Protein AF-0000000075491207 (afdb_homodimer)

Solvent-accessible surface area (backbone atoms only — not comparable to full-atom values): 30760 Å² total; per-residue (Å²): 124,76,79,59,48,62,54,51,52,51,24,28,50,48,11,47,50,47,52,49,50,52,49,51,50,51,51,50,51,50,50,48,46,41,48,46,74,66,69,39,28,74,83,63,58,40,41,89,38,20,49,27,30,38,24,29,36,27,69,47,42,56,21,26,29,43,52,49,54,43,25,67,49,65,14,24,38,37,39,26,35,60,49,57,69,54,43,51,51,50,43,52,52,44,32,70,74,49,71,38,59,63,46,74,47,66,46,57,54,63,48,85,86,44,58,68,60,50,50,61,73,50,61,91,60,51,49,9,34,39,33,42,40,41,67,60,75,68,96,54,48,39,52,78,88,68,37,80,64,44,73,58,50,53,53,34,37,45,29,25,36,42,48,41,50,55,53,53,46,65,69,50,45,60,64,15,53,76,67,40,25,24,37,37,41,37,55,38,24,42,41,28,76,44,67,32,40,34,40,29,68,48,17,14,36,21,25,20,41,35,28,36,23,49,12,48,19,70,67,30,41,89,47,39,31,47,27,24,18,32,26,36,58,63,43,25,19,75,86,68,72,32,85,74,56,44,86,76,23,31,38,25,56,60,37,38,65,45,27,56,22,28,41,94,76,43,49,65,38,30,36,34,71,59,39,41,51,50,50,56,55,59,70,71,45,56,65,71,59,48,51,51,52,47,42,52,52,36,50,50,50,26,50,55,51,55,52,52,61,72,73,103,125,75,77,60,49,62,55,51,52,51,25,27,50,48,11,47,50,48,51,49,50,52,48,52,50,49,52,49,52,50,50,49,47,41,47,48,73,66,69,40,28,76,82,62,59,37,41,88,39,21,50,26,29,39,24,30,36,28,68,49,42,57,22,26,28,44,50,49,55,43,24,67,48,65,14,25,37,37,38,25,32,60,50,58,68,52,41,50,52,50,43,51,52,45,31,69,75,49,70,39,59,64,46,74,48,65,44,58,55,65,48,85,87,44,58,67,60,49,49,62,73,49,59,91,59,52,49,9,33,38,33,43,42,41,68,60,74,67,96,55,49,37,52,78,88,69,36,81,63,42,72,58,48,53,52,33,36,45,28,26,36,42,48,40,52,56,52,54,45,65,68,49,46,59,62,15,54,76,68,42,25,26,38,37,40,36,55,38,25,41,40,28,76,44,68,32,41,34,39,30,69,47,16,13,36,20,24,19,42,35,30,37,22,50,10,48,20,70,67,31,41,88,46,39,32,46,27,23,18,34,25,36,59,63,44,26,19,76,87,68,71,33,85,73,57,43,87,78,23,31,37,24,57,60,37,38,64,43,28,56,22,29,41,94,76,43,50,64,37,28,35,33,72,61,40,41,52,51,50,56,56,59,70,70,46,54,66,72,57,48,52,51,51,46,42,53,51,35,51,51,51,27,50,54,51,54,52,51,61,73,72,104

pLDDT: mean 95.82, std 7.25, range [34.78, 98.94]

Organism: Callithrix jacchus (NCBI:txid9483)

Radius of gyration: 26.0 Å; Cα contacts (8 Å, |Δi|>4): 1203; chains: 2; bounding box: 70×72×86 Å

Nearest PDB structures (foldseek):
  3rku-assembly1_D  TM=8.639E-01  e=2.624E-17  Saccharomyces cerevisiae
  5ts3-assembly1_B-2  TM=8.469E-01  e=3.445E-16  Brucella melitensis ATCC 23457
  4nbr-assembly1_A  TM=7.774E-01  e=2.109E-16  Brucella abortus bv. 1 str. 9-941
  1iy8-assembly1_B  TM=8.295E-01  e=9.437E-15  Leifsonia aquatica
  5epo-assembly1_D  TM=7.728E-01  e=1.096E-13  Clostridium sardiniense

Sequence (624 aa):
MESALPVAGFLYWVGAGTVAYVALRISYSLFTAFRVWGVGNEAGVGPGLGEWAVVTGSTDGIGKSYAEELAKRGMKVVLISRSQDKLDQVSSEIKEKFKVETRTIAVDFASEDIYNKIETGLAGLEIGVLVNNVGMAYEYPEHFLDIPDLDNVIKKMININILSVCKMTQLVLPGMIERSKGAILNISSASGSHPVPMMTIYSATKTFVDFFSRCLHEEYRSKGIFVQSVLPYFVATKLAKIRKPTLDTPSSETFVKSAIKTVGLQSRTNGYLIHALMGSVISVLPSWIYFKLAIDMNKSTRARYLKKIKKNMESALPVAGFLYWVGAGTVAYVALRISYSLFTAFRVWGVGNEAGVGPGLGEWAVVTGSTDGIGKSYAEELAKRGMKVVLISRSQDKLDQVSSEIKEKFKVETRTIAVDFASEDIYNKIETGLAGLEIGVLVNNVGMAYEYPEHFLDIPDLDNVIKKMININILSVCKMTQLVLPGMIERSKGAILNISSASGSHPVPMMTIYSATKTFVDFFSRCLHEEYRSKGIFVQSVLPYFVATKLAKIRKPTLDTPSSETFVKSAIKTVGLQSRTNGYLIHALMGSVISVLPSWIYFKLAIDMNKSTRARYLKKIKKN

InterPro domains:
  IPR002347 Short-chain dehydrogenase/reductase SDR [PF00106] (52-242)
  IPR002347 Short-chain dehydrogenase/reductase SDR [PR00080] (125-136)
  IPR002347 Short-chain dehydrogenase/reductase SDR [PR00080] (182-190)
  IPR002347 Short-chain dehydrogenase/reductase SDR [PR00080] (202-221)
  IPR002347 Short-chain dehydrogenase/reductase SDR [PR00081] (52-69)
  IPR002347 Short-chain dehydrogenase/reductase SDR [PR00081] (125-136)
  IPR002347 Short-chain dehydrogenase/reductase SDR [PR00081] (176-192)
  IPR002347 Short-chain dehydrogenase/reductase SDR [PR00081] (202-221)
  IPR002347 Short-chain dehydrogenase/reductase SDR [PR00081] (223-240)
  IPR020904 Short-chain dehydrogenase/reductase, conserved site [PS00061] (189-217)
  IPR036291 NAD(P)-binding domain superfamily [SSF51735] (50-302)
  IPR051019 VLCFA Elongation and Steroid Dehydrogenase [PTHR43899] (8-310)

Secondary structure (DSSP, 8-state):
--SSHHHHHHHHHHHHHHHHHHHHHHHHHHHHHIIIIII--GGGSSTTT-SEEEEES-SSHHHHHHHHHHHHTT-EEEEEES-HHHHHHHHHHHHHHH---EEEEE--TTSSTTHHHHHHHHTT--EEEEEE------SS---GGGSTTHHHHHHHHIIIIIIHHHHHHHHHHHHHHHHT-EEEEEE--GGGTS--TTSHHHHHHHHHHHHHHHHHHHHHGGGTEEEEEE-----BSTTTT--S--SSS-BHHHHHHHHGGGTTT-SEE-SSHHHHHHHHHHHHS-HHHHHHHHHHHHHHHHHHHHHHHHH-/--SSHHHHHHHHHHHHHHHHHHHHHHHHHHHHHIIIIII--GGGSSTTT-SEEEEES-SSHHHHHHHHHHHHTT-EEEEEES-HHHHHHHHHHHHHHH---EEEEE--TTSSTTHHHHHHHHTT--EEEEEE------SS---GGGSTTHHHHHHHHIIIIIIHHHHHHHHHHHHHHHHT-EEEEEE--GGGTS--TTSHHHHHHHHHHHHHHHHHHHHHGGGTEEEEEE-----BSTTTT--S--SSS-BHHHHHHHHGGGTTT-SEE-SSHHHHHHHHHHHHS-HHHHHHHHHHHHHHHHHHHHHHHHH-

Foldseek 3Di:
DVVVVVVVVVVVVVVVVVVVVVVVVVVVVVV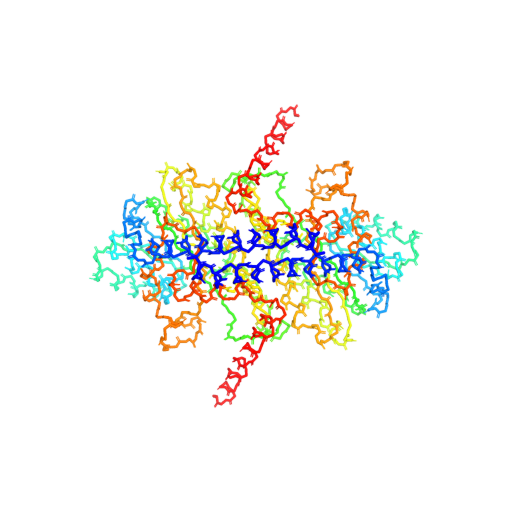LCCVPQVVFAPPQAACVLFQEEEFEPCLWFLNVLLQLVHLQRPHEYEYEEADPVSQVVSQVVSCVPRVHHYHYDHDQLLDPPCLVVVLVRCPPGGYAEYELDFAAFQPAQAAQVPRPVNVSVLSSRCRGLPVSLVSVCVSNVVSSLVVLHHEYEYEAALLLVDPFGSRHSNSVSRVNSVVVQVVVQVVCVVSHYQGAYAHAYAEQIVNSPHPDADPNHYHSNVQQVQQVSNGPPHRYYNSHSSRRVVSVVLVPDDPVVNRVVSVVVRVVRRVVVVVVVVVD/DVVVVVVVVVVVVVVVVVVVVVVVVVVVVVVLCCVPQVVFAPPQAACVLFQEEEFEPCLWFLNVLLQLVHLQRPHEYEYEEADPVSQVVSQVVSCVPRVHHYHYDHDQLLDPPCLVVVLVRCPPGQYAEYELDFAAFQPAQAAQVPRPVNVSVLSSRCRGLPVSLVSVCVSNVVSSLVVLHHEYEYEAALLLVDPFGSRHSNSVSRVNSVVVQVVVQVVCVVSHYQGAYAHAYAEQIVNSPHPDADPNHYHSNVQQVQQVSNGPPHRYYNSHSSRRVVSVVLVPDDPVVNRVVSVVVRVVRRVVVVVVVVVD

Structure (mmCIF, N/CA/C/O backbone):
data_AF-0000000075491207-model_v1
#
loop_
_entity.id
_entity.type
_entity.pdbx_description
1 polymer 'Very-long-chain 3-oxoacyl-CoA reductase'
#
loop_
_atom_site.group_PDB
_atom_site.id
_atom_site.type_symbol
_atom_site.label_atom_id
_atom_site.label_alt_id
_atom_site.label_comp_id
_atom_site.label_asym_id
_atom_site.label_entity_id
_atom_site.label_seq_id
_atom_site.pdbx_PDB_ins_code
_atom_site.Cartn_x
_atom_site.Cartn_y
_atom_site.Cartn_z
_atom_site.occupancy
_atom_site.B_iso_or_equiv
_atom_site.auth_seq_id
_atom_site.auth_comp_id
_atom_site.auth_asym_id
_atom_site.auth_atom_id
_atom_site.pdbx_PDB_model_num
ATOM 1 N N . MET A 1 1 ? 8.844 13.016 -55.812 1 35.09 1 MET A N 1
ATOM 2 C CA . MET A 1 1 ? 9.234 14.25 -55.125 1 35.09 1 MET A CA 1
ATOM 3 C C . MET A 1 1 ? 8.008 14.961 -54.562 1 35.09 1 MET A C 1
ATOM 5 O O . MET A 1 1 ? 8.133 15.766 -53.625 1 35.09 1 MET A O 1
ATOM 9 N N . GLU A 1 2 ? 6.891 14.953 -55.156 1 43.56 2 GLU A N 1
ATOM 10 C CA . GLU A 1 2 ? 5.637 15.625 -54.812 1 43.56 2 GLU A CA 1
ATOM 11 C C . GLU A 1 2 ? 4.902 14.906 -53.688 1 43.56 2 GLU A C 1
ATOM 13 O O . GLU A 1 2 ? 4.035 15.492 -53.031 1 43.56 2 GLU A O 1
ATOM 18 N N . SER A 1 3 ? 5.055 13.594 -53.688 1 47.56 3 SER A N 1
ATOM 19 C CA . SER A 1 3 ? 4.336 12.703 -52.781 1 47.56 3 SER A CA 1
ATOM 20 C C . SER A 1 3 ? 4.895 12.789 -51.344 1 47.56 3 SER A C 1
ATOM 22 O O . SER A 1 3 ? 4.332 12.211 -50.406 1 47.56 3 SER A O 1
ATOM 24 N N . ALA A 1 4 ? 6.223 13.164 -51.25 1 53.59 4 ALA A N 1
ATOM 25 C CA . ALA A 1 4 ? 7.023 13.398 -50.031 1 53.59 4 ALA A CA 1
ATOM 26 C C . ALA A 1 4 ? 6.5 14.594 -49.25 1 53.59 4 ALA A C 1
ATOM 28 O O . ALA A 1 4 ? 6.816 14.758 -48.062 1 53.59 4 ALA A O 1
ATOM 29 N N . LEU A 1 5 ? 5.645 15.422 -49.875 1 58.59 5 LEU A N 1
ATOM 30 C CA . LEU A 1 5 ? 5.164 16.703 -49.344 1 58.59 5 LEU A CA 1
ATOM 31 C C . LEU A 1 5 ? 4.141 16.5 -48.25 1 58.59 5 LEU A C 1
ATOM 33 O O . LEU A 1 5 ? 4.215 17.141 -47.188 1 58.59 5 LEU A O 1
ATOM 37 N N . PRO A 1 6 ? 3.293 15.492 -48.406 1 79.56 6 PRO A N 1
ATOM 38 C CA . PRO A 1 6 ? 2.258 15.312 -47.375 1 79.56 6 PRO A CA 1
ATOM 39 C C . PRO A 1 6 ? 2.812 14.766 -46.062 1 79.56 6 PRO A C 1
ATOM 41 O O . PRO A 1 6 ? 2.404 15.195 -45 1 79.56 6 PRO A O 1
ATOM 44 N N . VAL A 1 7 ? 3.814 14.055 -46.156 1 86.44 7 VAL A N 1
ATOM 45 C CA . VAL A 1 7 ? 4.418 13.469 -44.969 1 86.44 7 VAL A CA 1
ATOM 46 C C . VAL A 1 7 ? 5.219 14.523 -44.219 1 86.44 7 VAL A C 1
ATOM 48 O O . VAL A 1 7 ? 5.18 14.586 -42.969 1 86.44 7 VAL A O 1
ATOM 51 N N . ALA A 1 8 ? 5.887 15.297 -45 1 87 8 ALA A N 1
ATOM 52 C CA . ALA A 1 8 ? 6.68 16.359 -44.375 1 87 8 ALA A CA 1
ATOM 53 C C . ALA A 1 8 ? 5.793 17.312 -43.562 1 87 8 ALA A C 1
ATOM 55 O O . ALA A 1 8 ? 6.156 17.75 -42.469 1 87 8 ALA A O 1
ATOM 56 N N . GLY A 1 9 ? 4.73 17.609 -44.188 1 90.75 9 GLY A N 1
ATOM 57 C CA . GLY A 1 9 ? 3.773 18.453 -43.5 1 90.75 9 GLY A CA 1
ATOM 58 C C . GLY A 1 9 ? 3.232 17.797 -42.219 1 90.75 9 GLY A C 1
ATOM 59 O O . GLY A 1 9 ? 3.102 18.453 -41.188 1 90.75 9 GLY A O 1
ATOM 60 N N . PHE A 1 10 ? 2.889 16.578 -42.344 1 93.88 10 PHE A N 1
ATOM 61 C CA . PHE A 1 10 ? 2.395 15.82 -41.219 1 93.88 10 PHE A CA 1
ATOM 62 C C . PHE A 1 10 ? 3.412 15.836 -40.062 1 93.88 10 PHE A C 1
ATOM 64 O O . PHE A 1 10 ? 3.066 16.125 -38.938 1 93.88 10 PHE A O 1
ATOM 71 N N . LEU A 1 11 ? 4.656 15.609 -40.281 1 94.69 11 LEU A N 1
ATOM 72 C CA . LEU A 1 11 ? 5.707 15.555 -39.281 1 94.69 11 LEU A CA 1
ATOM 73 C C . LEU A 1 11 ? 5.945 16.938 -38.688 1 94.69 11 LEU A C 1
ATOM 75 O O . LEU A 1 11 ? 6.215 17.047 -37.469 1 94.69 11 LEU A O 1
ATOM 79 N N . TYR A 1 12 ? 5.832 17.891 -39.469 1 93.5 12 TYR A N 1
ATOM 80 C CA . TYR A 1 12 ? 5.949 19.266 -38.969 1 93.5 12 TYR A CA 1
ATOM 81 C C . TYR A 1 12 ? 4.871 19.562 -37.938 1 93.5 12 TYR A C 1
ATOM 83 O O . TYR A 1 12 ? 5.164 20.109 -36.875 1 93.5 12 TYR A O 1
ATOM 91 N N . TRP A 1 13 ? 3.688 19.125 -38.312 1 94.19 13 TRP A N 1
ATOM 92 C CA . TRP A 1 13 ? 2.586 19.453 -37.406 1 94.19 13 TRP A CA 1
ATOM 93 C C . TRP A 1 13 ? 2.631 18.594 -36.156 1 94.19 13 TRP A C 1
ATOM 95 O O . TRP A 1 13 ? 2.262 19.047 -35.062 1 94.19 13 TRP A O 1
ATOM 105 N N . VAL A 1 14 ? 3.051 17.406 -36.25 1 94.38 14 VAL A N 1
ATOM 106 C CA . VAL A 1 14 ? 3.287 16.562 -35.062 1 94.38 14 VAL A CA 1
ATOM 107 C C . VAL A 1 14 ? 4.355 17.203 -34.188 1 94.38 14 VAL A C 1
ATOM 109 O O . VAL A 1 14 ? 4.215 17.234 -32.969 1 94.38 14 VAL A O 1
ATOM 112 N N . GLY A 1 15 ? 5.348 17.672 -34.75 1 95.31 15 GLY A N 1
ATOM 113 C CA . GLY A 1 15 ? 6.395 18.359 -34 1 95.31 15 GLY A CA 1
ATOM 114 C C . GLY A 1 15 ? 5.91 19.625 -33.312 1 95.31 15 GLY A C 1
ATOM 115 O O . GLY A 1 15 ? 6.223 19.859 -32.125 1 95.31 15 GLY A O 1
ATOM 116 N N . ALA A 1 16 ? 5.18 20.391 -34.062 1 95.31 16 ALA A N 1
ATOM 117 C CA . ALA A 1 16 ? 4.621 21.609 -33.5 1 95.31 16 ALA A CA 1
ATOM 118 C C . ALA A 1 16 ? 3.695 21.297 -32.312 1 95.31 16 ALA A C 1
ATOM 120 O O . ALA A 1 16 ? 3.738 21.969 -31.297 1 95.31 16 ALA A O 1
ATOM 121 N N . GLY A 1 17 ? 2.879 20.344 -32.562 1 95.31 17 GLY A N 1
ATOM 122 C CA . GLY A 1 17 ? 2 19.906 -31.484 1 95.31 17 GLY A CA 1
ATOM 123 C C . GLY A 1 17 ? 2.75 19.406 -30.266 1 95.31 17 GLY A C 1
ATOM 124 O O . GLY A 1 17 ? 2.375 19.703 -29.125 1 95.31 17 GLY A O 1
ATOM 125 N N . THR A 1 18 ? 3.793 18.703 -30.469 1 94.12 18 THR A N 1
ATOM 126 C CA . THR A 1 18 ? 4.602 18.156 -29.391 1 94.12 18 THR A CA 1
ATOM 127 C C . THR A 1 18 ? 5.277 19.266 -28.609 1 94.12 18 THR A C 1
ATOM 129 O O . THR A 1 18 ? 5.258 19.281 -27.375 1 94.12 18 THR A O 1
ATOM 132 N N . VAL A 1 19 ? 5.859 20.141 -29.281 1 94.5 19 VAL A N 1
ATOM 133 C CA . VAL A 1 19 ? 6.543 21.25 -28.641 1 94.5 19 VAL A CA 1
ATOM 134 C C . VAL A 1 19 ? 5.539 22.078 -27.844 1 94.5 19 VAL A C 1
ATOM 136 O O . VAL A 1 19 ? 5.812 22.484 -26.719 1 94.5 19 VAL A O 1
ATOM 139 N N . ALA A 1 20 ? 4.398 22.297 -28.469 1 95.69 20 ALA A N 1
ATOM 140 C CA . ALA A 1 20 ? 3.359 23.062 -27.781 1 95.69 20 ALA A CA 1
ATOM 141 C C . ALA A 1 20 ? 2.891 22.328 -26.516 1 95.69 20 ALA A C 1
ATOM 143 O O . ALA A 1 20 ? 2.717 22.953 -25.469 1 95.69 20 ALA A O 1
ATOM 144 N N . TYR A 1 21 ? 2.691 21.078 -26.641 1 93.62 21 TYR A N 1
ATOM 145 C CA . TYR A 1 21 ? 2.256 20.281 -25.5 1 93.62 21 TYR A CA 1
ATOM 146 C C . TYR A 1 21 ? 3.283 20.312 -24.375 1 93.62 21 TYR A C 1
ATOM 148 O O . TYR A 1 21 ? 2.934 20.531 -23.219 1 93.62 21 TYR A O 1
ATOM 156 N N . VAL A 1 22 ? 4.484 20.125 -24.703 1 93.56 22 VAL A N 1
ATOM 157 C CA . VAL A 1 22 ? 5.555 20.094 -23.719 1 93.56 22 VAL A CA 1
ATOM 158 C C . VAL A 1 22 ? 5.691 21.469 -23.062 1 93.56 22 VAL A C 1
ATOM 160 O O . VAL A 1 22 ? 5.871 21.578 -21.859 1 93.56 22 VAL A O 1
ATOM 163 N N . ALA A 1 23 ? 5.59 22.469 -23.875 1 95.31 23 ALA A N 1
ATOM 164 C CA . ALA A 1 23 ? 5.672 23.828 -23.359 1 95.31 23 ALA A CA 1
ATOM 165 C C . ALA A 1 23 ? 4.52 24.109 -22.406 1 95.31 23 ALA A C 1
ATOM 167 O O . ALA A 1 23 ? 4.719 24.734 -21.359 1 95.31 23 ALA A O 1
ATOM 168 N N . LEU A 1 24 ? 3.361 23.703 -22.75 1 95.38 24 LEU A N 1
ATOM 169 C CA . LEU A 1 24 ? 2.199 23.906 -21.891 1 95.38 24 LEU A CA 1
ATOM 170 C C . LEU A 1 24 ? 2.34 23.109 -20.594 1 95.38 24 LEU A C 1
ATOM 172 O O . LEU A 1 24 ? 2 23.625 -19.516 1 95.38 24 LEU A O 1
ATOM 176 N N . ARG A 1 25 ? 2.859 21.984 -20.703 1 92.38 25 ARG A N 1
ATOM 177 C CA . ARG A 1 25 ? 3.059 21.156 -19.531 1 92.38 25 ARG A CA 1
ATOM 178 C C . ARG A 1 25 ? 4.09 21.766 -18.594 1 92.38 25 ARG A C 1
ATOM 180 O O . ARG A 1 25 ? 3.9 21.781 -17.375 1 92.38 25 ARG A O 1
ATOM 187 N N . ILE A 1 26 ? 5.094 22.219 -19.172 1 93.88 26 ILE A N 1
ATOM 188 C CA . ILE A 1 26 ? 6.152 22.844 -18.391 1 93.88 26 ILE A CA 1
ATOM 189 C C . ILE A 1 26 ? 5.621 24.125 -17.719 1 93.88 26 ILE A C 1
ATOM 191 O O . ILE A 1 26 ? 5.871 24.359 -16.547 1 93.88 26 ILE A O 1
ATOM 195 N N . SER A 1 27 ? 4.898 24.906 -18.422 1 95.5 27 SER A N 1
ATOM 196 C CA . SER A 1 27 ? 4.332 26.141 -17.875 1 95.5 27 SER A CA 1
ATOM 197 C C . SER A 1 27 ? 3.359 25.828 -16.75 1 95.5 27 SER A C 1
ATOM 199 O O . SER A 1 27 ? 3.365 26.516 -15.719 1 95.5 27 SER A O 1
ATOM 201 N N . TYR A 1 28 ? 2.602 24.844 -16.969 1 93.5 28 TYR A N 1
ATOM 202 C CA . TYR A 1 28 ? 1.658 24.453 -15.922 1 93.5 28 TYR A CA 1
ATOM 203 C C . TYR A 1 28 ? 2.393 23.969 -14.68 1 93.5 28 TYR A C 1
ATOM 205 O O . TYR A 1 28 ? 2.021 24.312 -13.555 1 93.5 28 TYR A O 1
ATOM 213 N N . SER A 1 29 ? 3.375 23.172 -14.891 1 92.25 29 SER A N 1
ATOM 214 C CA . SER A 1 29 ? 4.176 22.656 -13.781 1 92.25 29 SER A CA 1
ATOM 215 C C . SER A 1 29 ? 4.848 23.797 -13.016 1 92.25 29 SER A C 1
ATOM 217 O O . SER A 1 29 ? 4.891 23.766 -11.781 1 92.25 29 SER A O 1
ATOM 219 N N . LEU A 1 30 ? 5.336 24.719 -13.758 1 93.69 30 LEU A N 1
ATOM 220 C CA . LEU A 1 30 ? 5.992 25.875 -13.141 1 93.69 30 LEU A CA 1
ATOM 221 C C . LEU A 1 30 ? 4.988 26.719 -12.375 1 93.69 30 LEU A C 1
ATOM 223 O O . LEU A 1 30 ? 5.289 27.219 -11.289 1 93.69 30 LEU A O 1
ATOM 227 N N . PHE A 1 31 ? 3.871 26.922 -12.93 1 95 31 PHE A N 1
ATOM 228 C CA . PHE A 1 31 ? 2.818 27.688 -12.266 1 95 31 PHE A CA 1
ATOM 229 C C . PHE A 1 31 ? 2.389 27 -10.977 1 95 31 PHE A C 1
ATOM 231 O O . PHE A 1 31 ? 2.246 27.641 -9.938 1 95 31 PHE A O 1
ATOM 238 N N . THR A 1 32 ? 2.213 25.734 -11.07 1 93.19 32 THR A N 1
ATOM 239 C CA . THR A 1 32 ? 1.812 24.969 -9.898 1 93.19 32 THR A CA 1
ATOM 240 C C . THR A 1 32 ? 2.898 25.016 -8.828 1 93.19 32 THR A C 1
ATOM 242 O O . THR A 1 32 ? 2.602 25.141 -7.637 1 93.19 32 THR A O 1
ATOM 245 N N . ALA A 1 33 ? 4.086 24.875 -9.305 1 93.62 33 ALA A N 1
ATOM 246 C CA . ALA A 1 33 ? 5.211 24.953 -8.375 1 93.62 33 ALA A CA 1
ATOM 247 C C . ALA A 1 33 ? 5.242 26.312 -7.676 1 93.62 33 ALA A C 1
ATOM 249 O O . ALA A 1 33 ? 5.461 26.391 -6.465 1 93.62 33 ALA A O 1
ATOM 250 N N . PHE A 1 34 ? 5.039 27.344 -8.422 1 95.06 34 PHE A N 1
ATOM 251 C CA . PHE A 1 34 ? 5.023 28.688 -7.848 1 95.06 34 PHE A CA 1
ATOM 252 C C . PHE A 1 34 ? 3.877 28.828 -6.852 1 95.06 34 PHE A C 1
ATOM 254 O O . PHE A 1 34 ? 4.055 29.391 -5.773 1 95.06 34 PHE A O 1
ATOM 261 N N . ARG A 1 35 ? 2.795 28.359 -7.227 1 94.5 35 ARG A N 1
ATOM 262 C CA . ARG A 1 35 ? 1.622 28.438 -6.363 1 94.5 35 ARG A CA 1
ATOM 263 C C . ARG A 1 35 ? 1.846 27.688 -5.059 1 94.5 35 ARG A C 1
ATOM 265 O O . ARG A 1 35 ? 1.546 28.203 -3.977 1 94.5 35 ARG A O 1
ATOM 272 N N . VAL A 1 36 ? 2.373 26.5 -5.094 1 95 36 VAL A N 1
ATOM 273 C CA . VAL A 1 36 ? 2.49 25.609 -3.939 1 95 36 VAL A CA 1
ATOM 274 C C . VAL A 1 36 ? 3.697 26.016 -3.096 1 95 36 VAL A C 1
ATOM 276 O O . VAL A 1 36 ? 3.588 26.172 -1.877 1 95 36 VAL A O 1
ATOM 279 N N . TRP A 1 37 ? 4.801 26.25 -3.742 1 93.88 37 TRP A N 1
ATOM 280 C CA . TRP A 1 37 ? 6.047 26.438 -3.008 1 93.88 37 TRP A CA 1
ATOM 281 C C . TRP A 1 37 ? 6.371 27.922 -2.859 1 93.88 37 TRP A C 1
ATOM 283 O O . TRP A 1 37 ? 7.105 28.312 -1.952 1 93.88 37 TRP A O 1
ATOM 293 N N . GLY A 1 38 ? 5.902 28.766 -3.75 1 92.56 38 GLY A N 1
ATOM 294 C CA . GLY A 1 38 ? 6.145 30.203 -3.684 1 92.56 38 GLY A CA 1
ATOM 295 C C . GLY A 1 38 ? 5.133 30.938 -2.826 1 92.56 38 GLY A C 1
ATOM 296 O O . GLY A 1 38 ? 5.508 31.703 -1.931 1 92.56 38 GLY A O 1
ATOM 297 N N . VAL A 1 39 ? 3.848 30.719 -3.074 1 91.81 39 VAL A N 1
ATOM 298 C CA . VAL A 1 39 ? 2.787 31.438 -2.377 1 91.81 39 VAL A CA 1
ATOM 299 C C . VAL A 1 39 ? 2.369 30.656 -1.13 1 91.81 39 VAL A C 1
ATOM 301 O O . VAL A 1 39 ? 2.377 31.203 -0.022 1 91.81 39 VAL A O 1
ATOM 304 N N . GLY A 1 40 ? 2.166 29.297 -1.304 1 90.25 40 GLY A N 1
ATOM 305 C CA . GLY A 1 40 ? 1.736 28.453 -0.197 1 90.25 40 GLY A CA 1
ATOM 306 C C . GLY A 1 40 ? 0.351 28.797 0.315 1 90.25 40 GLY A C 1
ATOM 307 O O . GLY A 1 40 ? -0.386 29.547 -0.334 1 90.25 40 GLY A O 1
ATOM 308 N N . ASN A 1 41 ? -0.104 28.141 1.376 1 89.5 41 ASN A N 1
ATOM 309 C CA . ASN A 1 41 ? -1.369 28.406 2.053 1 89.5 41 ASN A CA 1
ATOM 310 C C . ASN A 1 41 ? -1.177 28.578 3.559 1 89.5 41 ASN A C 1
ATOM 312 O O . ASN A 1 41 ? -1.623 27.734 4.34 1 89.5 41 ASN A O 1
ATOM 316 N N . GLU A 1 42 ? -0.675 29.656 3.945 1 82.81 42 GLU A N 1
ATOM 317 C CA . GLU A 1 42 ? -0.299 29.906 5.332 1 82.81 42 GLU A CA 1
ATOM 318 C C . GLU A 1 42 ? -1.521 29.891 6.246 1 82.81 42 GLU A C 1
ATOM 320 O O . GLU A 1 42 ? -1.444 29.422 7.383 1 82.81 42 GLU A O 1
ATOM 325 N N . ALA A 1 43 ? -2.586 30.281 5.727 1 82.19 43 ALA A N 1
ATOM 326 C CA . ALA A 1 43 ? -3.787 30.438 6.543 1 82.19 43 ALA A CA 1
ATOM 327 C C . ALA A 1 43 ? -4.629 29.172 6.527 1 82.19 43 ALA A C 1
ATOM 329 O O . ALA A 1 43 ? -5.672 29.094 7.184 1 82.19 43 ALA A O 1
ATOM 330 N N . GLY A 1 44 ? -4.125 28.125 5.891 1 87 44 GLY A N 1
ATOM 331 C CA . GLY A 1 44 ? -4.926 26.922 5.691 1 87 44 GLY A CA 1
ATOM 332 C C . GLY A 1 44 ? -5.016 26.047 6.926 1 87 44 GLY A C 1
ATOM 333 O O . GLY A 1 44 ? -5.938 25.25 7.059 1 87 44 GLY A O 1
ATOM 334 N N . VAL A 1 45 ? -4.051 26.25 7.855 1 95.38 45 VAL A N 1
ATOM 335 C CA . VAL A 1 45 ? -4.016 25.438 9.07 1 95.38 45 VAL A CA 1
ATOM 336 C C . VAL A 1 45 ? -3.961 26.328 10.297 1 95.38 45 VAL A C 1
ATOM 338 O O . VAL A 1 45 ? -3.094 27.203 10.391 1 95.38 45 VAL A O 1
ATOM 341 N N . GLY A 1 46 ? -4.852 26.125 11.18 1 96.12 46 GLY A N 1
ATOM 342 C CA . GLY A 1 46 ? -4.938 26.938 12.383 1 96.12 46 GLY A CA 1
ATOM 343 C C . GLY A 1 46 ? -6.199 26.688 13.188 1 96.12 46 GLY A C 1
ATOM 344 O O . GLY A 1 46 ? -6.957 25.766 12.883 1 96.12 46 GLY A O 1
ATOM 345 N N . PRO A 1 47 ? -6.391 27.5 14.164 1 96.62 47 PRO A N 1
ATOM 346 C CA . PRO A 1 47 ? -7.527 27.297 15.062 1 96.62 47 PRO A CA 1
ATOM 347 C C . PRO A 1 47 ? -8.875 27.422 14.352 1 96.62 47 PRO A C 1
ATOM 349 O O . PRO A 1 47 ? -9.906 27.016 14.891 1 96.62 47 PRO A O 1
ATOM 352 N N . GLY A 1 48 ? -8.875 28 13.156 1 96 48 GLY A N 1
ATOM 353 C CA . GLY A 1 48 ? -10.094 28.078 12.367 1 96 48 GLY A CA 1
ATOM 354 C C . GLY A 1 48 ? -10.656 26.703 12.008 1 96 48 GLY A C 1
ATOM 355 O O . GLY A 1 48 ? -11.867 26.562 11.812 1 96 48 GLY A O 1
ATOM 356 N N . LEU A 1 49 ? -9.859 25.703 11.977 1 97.31 49 LEU A N 1
ATOM 357 C CA . LEU A 1 49 ? -10.281 24.328 11.688 1 97.31 49 LEU A CA 1
ATOM 358 C C . LEU A 1 49 ? -10.812 23.656 12.938 1 97.31 49 LEU A C 1
ATOM 360 O O . LEU A 1 49 ? -11.586 22.688 12.852 1 97.31 49 LEU A O 1
ATOM 364 N N . GLY A 1 50 ? -10.414 24.016 14.047 1 97.31 50 GLY A N 1
ATOM 365 C CA . GLY A 1 50 ? -10.648 23.484 15.383 1 97.31 50 GLY A CA 1
ATOM 366 C C . GLY A 1 50 ? -9.562 23.875 16.375 1 97.31 50 GLY A C 1
ATOM 367 O O . GLY A 1 50 ? -8.406 24.047 16 1 97.31 50 GLY A O 1
ATOM 368 N N . GLU A 1 51 ? -9.93 23.953 17.547 1 97.94 51 GLU A N 1
ATOM 369 C CA . GLU A 1 51 ? -9.039 24.5 18.562 1 97.94 51 GLU A CA 1
ATOM 370 C C . GLU A 1 51 ? -7.844 23.578 18.797 1 97.94 51 GLU A C 1
ATOM 372 O O . GLU A 1 51 ? -6.746 24.047 19.109 1 97.94 51 GLU A O 1
ATOM 377 N N . TRP A 1 52 ? -8.086 22.312 18.609 1 98.88 52 TRP A N 1
ATOM 378 C CA . TRP A 1 52 ? -7.066 21.359 19.016 1 98.88 52 TRP A CA 1
ATOM 379 C C . TRP A 1 52 ? -6.445 20.688 17.797 1 98.88 52 TRP A C 1
ATOM 381 O O . TRP A 1 52 ? -7.129 20.422 16.797 1 98.88 52 TRP A O 1
ATOM 391 N N . ALA A 1 53 ? -5.195 20.406 17.844 1 98.94 53 ALA A N 1
ATOM 392 C CA . ALA A 1 53 ? -4.473 19.5 16.953 1 98.94 53 ALA A CA 1
ATOM 393 C C . ALA A 1 53 ? -3.998 18.25 17.703 1 98.94 53 ALA A C 1
ATOM 395 O O . ALA A 1 53 ? -3.605 18.344 18.859 1 98.94 53 ALA A O 1
ATOM 396 N N . VAL A 1 54 ? -4.105 17.156 17.078 1 98.94 54 VAL A N 1
ATOM 397 C CA . VAL A 1 54 ? -3.6 15.898 17.609 1 98.94 54 VAL A CA 1
ATOM 398 C C . VAL A 1 54 ? -2.418 15.414 16.781 1 98.94 54 VAL A C 1
ATOM 400 O O . VAL A 1 54 ? -2.514 15.312 15.555 1 98.94 54 VAL A O 1
ATOM 403 N N . VAL A 1 55 ? -1.306 15.125 17.391 1 98.94 55 VAL A N 1
ATOM 404 C CA . VAL A 1 55 ? -0.113 14.656 16.688 1 98.94 55 VAL A CA 1
ATOM 405 C C . VAL A 1 55 ? 0.365 13.344 17.312 1 98.94 55 VAL A C 1
ATOM 407 O O . VAL A 1 55 ? 0.679 13.281 18.5 1 98.94 55 VAL A O 1
ATOM 410 N N . THR A 1 56 ? 0.394 12.273 16.547 1 98.94 56 THR A N 1
ATOM 411 C CA . THR A 1 56 ? 0.958 11.008 17 1 98.94 56 THR A CA 1
ATOM 412 C C . THR A 1 56 ? 2.453 10.945 16.703 1 98.94 56 THR A C 1
ATOM 414 O O . THR A 1 56 ? 2.918 11.5 15.703 1 98.94 56 THR A O 1
ATOM 417 N N . GLY A 1 57 ? 3.213 10.18 17.547 1 98.38 57 GLY A N 1
ATOM 418 C CA . GLY A 1 57 ? 4.66 10.219 17.391 1 98.38 57 GLY A CA 1
ATOM 419 C C . GLY A 1 57 ? 5.23 11.625 17.516 1 98.38 57 GLY A C 1
ATOM 420 O O . GLY A 1 57 ? 5.984 12.062 16.641 1 98.38 57 GLY A O 1
ATOM 421 N N . SER A 1 58 ? 4.973 12.305 18.609 1 98.44 58 SER A N 1
ATOM 422 C CA . SER A 1 58 ? 5.086 13.766 18.688 1 98.44 58 SER A CA 1
ATOM 423 C C . SER A 1 58 ? 6.301 14.188 19.5 1 98.44 58 SER A C 1
ATOM 425 O O . SER A 1 58 ? 6.441 15.359 19.844 1 98.44 58 SER A O 1
ATOM 427 N N . THR A 1 59 ? 7.203 13.266 19.844 1 97.62 59 THR A N 1
ATOM 428 C CA . THR A 1 59 ? 8.234 13.633 20.812 1 97.62 59 THR A CA 1
ATOM 429 C C . THR A 1 59 ? 9.57 13.852 20.125 1 97.62 59 THR A C 1
ATOM 431 O O . THR A 1 59 ? 10.547 14.266 20.75 1 97.62 59 THR A O 1
ATOM 434 N N . ASP A 1 60 ? 9.648 13.531 18.859 1 95.5 60 ASP A N 1
ATOM 435 C CA . ASP A 1 60 ? 10.867 13.766 18.094 1 95.5 60 ASP A CA 1
ATOM 436 C C . ASP A 1 60 ? 10.562 13.938 16.609 1 95.5 60 ASP A C 1
ATOM 438 O O . ASP A 1 60 ? 9.422 13.742 16.172 1 95.5 60 ASP A O 1
ATOM 442 N N . GLY A 1 61 ? 11.516 14.43 15.93 1 97.19 61 GLY A N 1
ATOM 443 C CA . GLY A 1 61 ? 11.492 14.406 14.477 1 97.19 61 GLY A CA 1
ATOM 444 C C . GLY A 1 61 ? 10.336 15.195 13.883 1 97.19 61 GLY A C 1
ATOM 445 O O . GLY A 1 61 ? 10.062 16.312 14.305 1 97.19 61 GLY A O 1
ATOM 446 N N . ILE A 1 62 ? 9.758 14.617 12.883 1 98.5 62 ILE A N 1
ATOM 447 C CA . ILE A 1 62 ? 8.711 15.266 12.102 1 98.5 62 ILE A CA 1
ATOM 448 C C . ILE A 1 62 ? 7.492 15.539 12.984 1 98.5 62 ILE A C 1
ATOM 450 O O . ILE A 1 62 ? 6.91 16.625 12.93 1 98.5 62 ILE A O 1
ATOM 454 N N . GLY A 1 63 ? 7.137 14.609 13.852 1 98.75 63 GLY A N 1
ATOM 455 C CA . GLY A 1 63 ? 5.992 14.766 14.734 1 98.75 63 GLY A CA 1
ATOM 456 C C . GLY A 1 63 ? 6.129 15.938 15.688 1 98.75 63 GLY A C 1
ATOM 457 O O . GLY A 1 63 ? 5.211 16.75 15.82 1 98.75 63 GLY A O 1
ATOM 458 N N . LYS A 1 64 ? 7.25 15.984 16.297 1 98.75 64 LYS A N 1
ATOM 459 C CA . LYS A 1 64 ? 7.508 17.094 17.203 1 98.75 64 LYS A CA 1
ATOM 460 C C . LYS A 1 64 ? 7.465 18.438 16.469 1 98.75 64 LYS A C 1
ATOM 462 O O . LYS A 1 64 ? 6.898 19.406 16.969 1 98.75 64 LYS A O 1
ATOM 467 N N . SER A 1 65 ? 8.039 18.469 15.289 1 98.81 65 SER A N 1
ATOM 468 C CA . SER A 1 65 ? 8.062 19.688 14.484 1 98.81 65 SER A CA 1
ATOM 469 C C . SER A 1 65 ? 6.656 20.094 14.07 1 98.81 65 SER A C 1
ATOM 471 O O . SER A 1 65 ? 6.336 21.281 14.039 1 98.81 65 SER A O 1
ATOM 473 N N . TYR A 1 66 ? 5.805 19.141 13.727 1 98.88 66 TYR A N 1
ATOM 474 C CA . TYR A 1 66 ? 4.414 19.453 13.43 1 98.88 66 TYR A CA 1
ATOM 475 C C . TYR A 1 66 ? 3.719 20.031 14.664 1 98.88 66 TYR A C 1
ATOM 477 O O . TYR A 1 66 ? 2.977 21.016 14.562 1 98.88 66 TYR A O 1
ATOM 485 N N . ALA A 1 67 ? 3.957 19.375 15.812 1 98.88 67 ALA A N 1
ATOM 486 C CA . ALA A 1 67 ? 3.352 19.875 17.047 1 98.88 67 ALA A CA 1
ATOM 487 C C . ALA A 1 67 ? 3.742 21.328 17.312 1 98.88 67 ALA A C 1
ATOM 489 O O . ALA A 1 67 ? 2.887 22.156 17.609 1 98.88 67 ALA A O 1
ATOM 490 N N . GLU A 1 68 ? 4.98 21.656 17.141 1 98.81 68 GLU A N 1
ATOM 491 C CA . GLU A 1 68 ? 5.488 23 17.359 1 98.81 68 GLU A CA 1
ATOM 492 C C . GLU A 1 68 ? 4.906 23.984 16.344 1 98.81 68 GLU A C 1
ATOM 494 O O . GLU A 1 68 ? 4.508 25.094 16.719 1 98.81 68 GLU A O 1
ATOM 499 N N . GLU A 1 69 ? 4.895 23.578 15.086 1 98.56 69 GLU A N 1
ATOM 500 C CA . GLU A 1 69 ? 4.398 24.469 14.039 1 98.56 69 GLU A CA 1
ATOM 501 C C . GLU A 1 69 ? 2.912 24.75 14.219 1 98.56 69 GLU A C 1
ATOM 503 O O . GLU A 1 69 ? 2.457 25.875 13.977 1 98.56 69 GLU A O 1
ATOM 508 N N . LEU A 1 70 ? 2.135 23.75 14.648 1 98.75 70 LEU A N 1
ATOM 509 C CA . LEU A 1 70 ? 0.707 23.938 14.891 1 98.75 70 LEU A CA 1
ATOM 510 C C . LEU A 1 70 ? 0.47 24.828 16.109 1 98.75 70 LEU A C 1
ATOM 512 O O . LEU A 1 70 ? -0.42 25.672 16.094 1 98.75 70 LEU A O 1
ATOM 516 N N . ALA A 1 71 ? 1.282 24.641 17.141 1 98.75 71 ALA A N 1
ATOM 517 C CA . ALA A 1 71 ? 1.225 25.516 18.312 1 98.75 71 ALA A CA 1
ATOM 518 C C . ALA A 1 71 ? 1.559 26.953 17.938 1 98.75 71 ALA A C 1
ATOM 520 O O . ALA A 1 71 ? 0.899 27.891 18.406 1 98.75 71 ALA A O 1
ATOM 521 N N . LYS A 1 72 ? 2.559 27.094 17.125 1 98.19 72 LYS A N 1
ATOM 522 C CA . LYS A 1 72 ? 2.963 28.406 16.656 1 98.19 72 LYS A CA 1
ATOM 523 C C . LYS A 1 72 ? 1.809 29.125 15.945 1 98.19 72 LYS A C 1
ATOM 525 O O . LY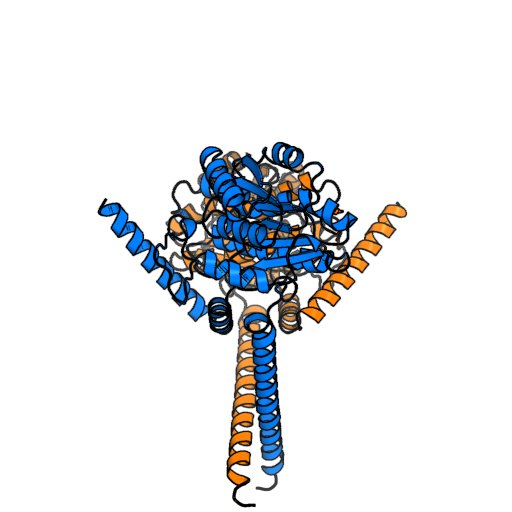S A 1 72 ? 1.691 30.344 16.016 1 98.19 72 LYS A O 1
ATOM 530 N N . ARG A 1 73 ? 0.995 28.359 15.375 1 97.5 73 ARG A N 1
ATOM 531 C CA . ARG A 1 73 ? -0.147 28.906 14.641 1 97.5 73 ARG A CA 1
ATOM 532 C C . ARG A 1 73 ? -1.342 29.109 15.57 1 97.5 73 ARG A C 1
ATOM 534 O O . ARG A 1 73 ? -2.438 29.438 15.109 1 97.5 73 ARG A O 1
ATOM 541 N N . GLY A 1 74 ? -1.157 28.812 16.859 1 97.94 74 GLY A N 1
ATOM 542 C CA . GLY A 1 74 ? -2.15 29.172 17.859 1 97.94 74 GLY A CA 1
ATOM 543 C C . GLY A 1 74 ? -3.057 28.031 18.25 1 97.94 74 GLY A C 1
ATOM 544 O O . GLY A 1 74 ? -4.039 28.219 18.969 1 97.94 74 GLY A O 1
ATOM 545 N N . MET A 1 75 ? -2.76 26.844 17.812 1 98.69 75 MET A N 1
ATOM 546 C CA . MET A 1 75 ? -3.613 25.719 18.141 1 98.69 75 MET A CA 1
ATOM 547 C C . MET A 1 75 ? -3.182 25.078 19.469 1 98.69 75 MET A C 1
ATOM 549 O O . MET A 1 75 ? -1.991 25.031 19.781 1 98.69 75 MET A O 1
ATOM 553 N N . LYS A 1 76 ? -4.145 24.609 20.219 1 98.88 76 LYS A N 1
ATOM 554 C CA . LYS A 1 76 ? -3.84 23.672 21.297 1 98.88 76 LYS A CA 1
ATOM 555 C C . LYS A 1 76 ? -3.416 22.312 20.75 1 98.88 76 LYS A C 1
ATOM 557 O O . LYS A 1 76 ? -3.828 21.922 19.656 1 98.88 76 LYS A O 1
ATOM 562 N N . VAL A 1 77 ? -2.572 21.609 21.516 1 98.94 77 VAL A N 1
ATOM 563 C CA . VAL A 1 77 ? -2.012 20.406 20.891 1 98.94 77 VAL A CA 1
ATOM 564 C C . VAL A 1 77 ? -2.111 19.234 21.859 1 98.94 77 VAL A C 1
ATOM 566 O O . VAL A 1 77 ? -1.755 19.344 23.031 1 98.94 77 VAL A O 1
ATOM 569 N N . VAL A 1 78 ? -2.656 18.125 21.375 1 98.94 78 VAL A N 1
ATOM 570 C CA . VAL A 1 78 ? -2.553 16.844 22.062 1 98.94 78 VAL A CA 1
ATOM 571 C C . VAL A 1 78 ? -1.355 16.062 21.516 1 98.94 78 VAL A C 1
ATOM 573 O O . VAL A 1 78 ? -1.277 15.789 20.328 1 98.94 78 VAL A O 1
ATOM 576 N N . LEU A 1 79 ? -0.438 15.766 22.422 1 98.94 79 LEU A N 1
ATOM 577 C CA . LEU A 1 79 ? 0.771 15.016 22.094 1 98.94 79 LEU A CA 1
ATOM 578 C C . LEU A 1 79 ? 0.615 13.547 22.453 1 98.94 79 LEU A C 1
ATOM 580 O O . LEU A 1 79 ? 0.316 13.211 23.609 1 98.94 79 LEU A O 1
ATOM 584 N N . ILE A 1 80 ? 0.777 12.664 21.5 1 98.94 80 ILE A N 1
ATOM 585 C CA . ILE A 1 80 ? 0.65 11.234 21.766 1 98.94 80 ILE A CA 1
ATOM 586 C C . ILE A 1 80 ? 1.955 10.531 21.406 1 98.94 80 ILE A C 1
ATOM 588 O O . ILE A 1 80 ? 2.463 10.68 20.281 1 98.94 80 ILE A O 1
ATOM 592 N N . SER A 1 81 ? 2.537 9.836 22.25 1 98.5 81 SER A N 1
ATOM 593 C CA . SER A 1 81 ? 3.742 9.031 22.078 1 98.5 81 SER A CA 1
ATOM 594 C C . SER A 1 81 ? 3.887 8.008 23.203 1 98.5 81 SER A C 1
ATOM 596 O O . SER A 1 81 ? 3.002 7.883 24.062 1 98.5 81 SER A O 1
ATOM 598 N N . ARG A 1 82 ? 4.961 7.258 23.281 1 97 82 ARG A N 1
ATOM 599 C CA . ARG A 1 82 ? 5.105 6.117 24.188 1 97 82 ARG A CA 1
ATOM 600 C C . ARG A 1 82 ? 5.57 6.562 25.562 1 97 82 ARG A C 1
ATOM 602 O O . ARG A 1 82 ? 5.102 6.047 26.578 1 97 82 ARG A O 1
ATOM 609 N N . SER A 1 83 ? 6.449 7.559 25.656 1 97.75 83 SER A N 1
ATOM 610 C CA . SER A 1 83 ? 7.113 7.918 26.906 1 97.75 83 SER A CA 1
ATOM 611 C C . SER A 1 83 ? 6.488 9.156 27.531 1 97.75 83 SER A C 1
ATOM 613 O O . SER A 1 83 ? 6.613 10.258 26.984 1 97.75 83 SER A O 1
ATOM 615 N N . GLN A 1 84 ? 5.977 8.961 28.719 1 98.44 84 GLN A N 1
ATOM 616 C CA . GLN A 1 84 ? 5.348 10.094 29.406 1 98.44 84 GLN A CA 1
ATOM 617 C C . GLN A 1 84 ? 6.363 11.188 29.703 1 98.44 84 GLN A C 1
ATOM 619 O O . GLN A 1 84 ? 6.059 12.375 29.594 1 98.44 84 GLN A O 1
ATOM 624 N N . ASP A 1 85 ? 7.574 10.742 30.047 1 98.56 85 ASP A N 1
ATOM 625 C CA . ASP A 1 85 ? 8.609 11.719 30.391 1 98.56 85 ASP A CA 1
ATOM 626 C C . ASP A 1 85 ? 8.938 12.609 29.188 1 98.56 85 ASP A C 1
ATOM 628 O O . ASP A 1 85 ? 9.055 13.828 29.328 1 98.56 85 ASP A O 1
ATOM 632 N N . LYS A 1 86 ? 9.102 12.023 28.031 1 98.44 86 LYS A N 1
ATOM 633 C CA . LYS A 1 86 ? 9.391 12.797 26.828 1 98.44 86 LYS A CA 1
ATOM 634 C C . LYS A 1 86 ? 8.211 13.68 26.438 1 98.44 86 LYS A C 1
ATOM 636 O O . LYS A 1 86 ? 8.398 14.812 26 1 98.44 86 LYS A O 1
ATOM 641 N N . LEU A 1 87 ? 7.047 13.172 26.625 1 98.81 87 LEU A N 1
ATOM 642 C CA . LEU A 1 87 ? 5.84 13.938 26.344 1 98.81 87 LEU A CA 1
ATOM 643 C C . LEU A 1 87 ? 5.77 15.18 27.234 1 98.81 87 LEU A C 1
ATOM 645 O O . LEU A 1 87 ? 5.457 16.266 26.766 1 98.81 87 LEU A O 1
ATOM 649 N N . ASP A 1 88 ? 6.039 15 28.469 1 98.69 88 ASP A N 1
ATOM 650 C CA . ASP A 1 88 ? 6.016 16.109 29.406 1 98.69 88 ASP A CA 1
ATOM 651 C C . ASP A 1 88 ? 7.035 17.188 29.016 1 98.69 88 ASP A C 1
ATOM 653 O O . ASP A 1 88 ? 6.758 18.375 29.125 1 98.69 88 ASP A O 1
ATOM 657 N N . GLN A 1 89 ? 8.156 16.719 28.641 1 98.62 89 GLN A N 1
ATOM 658 C CA . GLN A 1 89 ? 9.203 17.641 28.234 1 98.62 89 GLN A CA 1
ATOM 659 C C . GLN A 1 89 ? 8.758 18.469 27.031 1 98.62 89 GLN A C 1
ATOM 661 O O . GLN A 1 89 ? 8.867 19.688 27.031 1 98.62 89 GLN A O 1
ATOM 666 N N . VAL A 1 90 ? 8.258 17.797 25.984 1 98.75 90 VAL A N 1
ATOM 667 C CA . VAL A 1 90 ? 7.828 18.484 24.766 1 98.75 90 VAL A CA 1
ATOM 668 C C . VAL A 1 90 ? 6.641 19.375 25.094 1 98.75 90 VAL A C 1
ATOM 670 O O . VAL A 1 90 ? 6.555 20.5 24.578 1 98.75 90 VAL A O 1
ATOM 673 N N . SER A 1 91 ? 5.742 18.906 25.906 1 98.75 91 SER A N 1
ATOM 674 C CA . SER A 1 91 ? 4.598 19.703 26.344 1 98.75 91 SER A CA 1
ATOM 675 C C . SER A 1 91 ? 5.043 20.984 27.016 1 98.75 91 SER A C 1
ATOM 677 O O . SER A 1 91 ? 4.531 22.062 26.688 1 98.75 91 SER A O 1
ATOM 679 N N . SER A 1 92 ? 5.965 20.891 27.891 1 98.69 92 SER A N 1
ATOM 680 C CA . SER A 1 92 ? 6.477 22.062 28.609 1 98.69 92 SER A CA 1
ATOM 681 C C . SER A 1 92 ? 7.141 23.047 27.656 1 98.69 92 SER A C 1
ATOM 683 O O . SER A 1 92 ? 6.941 24.266 27.766 1 98.69 92 SER A O 1
ATOM 685 N N . GLU A 1 93 ? 7.918 22.516 26.734 1 98.62 93 GLU A N 1
ATOM 686 C CA . GLU A 1 93 ? 8.594 23.359 25.75 1 98.62 93 GLU A CA 1
ATOM 687 C C . GLU A 1 93 ? 7.582 24.125 24.906 1 98.62 93 GLU A C 1
ATOM 689 O O . GLU A 1 93 ? 7.75 25.328 24.672 1 98.62 93 GLU A O 1
ATOM 694 N N . ILE A 1 94 ? 6.547 23.484 24.516 1 98.69 94 ILE A N 1
ATOM 695 C CA . ILE A 1 94 ? 5.535 24.078 23.656 1 98.69 94 ILE A CA 1
ATOM 696 C C . ILE A 1 94 ? 4.754 25.141 24.438 1 98.69 94 ILE A C 1
ATOM 698 O O . ILE A 1 94 ? 4.512 26.234 23.938 1 98.69 94 ILE A O 1
ATOM 702 N N . LYS A 1 95 ? 4.371 24.859 25.641 1 98.44 95 LYS A N 1
ATOM 703 C CA . LYS A 1 95 ? 3.637 25.797 26.484 1 98.44 95 LYS A CA 1
ATOM 704 C C . LYS A 1 95 ? 4.449 27.062 26.719 1 98.44 95 LYS A C 1
ATOM 706 O O . LYS A 1 95 ? 3.91 28.172 26.672 1 98.44 95 LYS A O 1
ATOM 711 N N . GLU A 1 96 ? 5.664 26.859 26.969 1 98.19 96 GLU A N 1
ATOM 712 C CA . GLU A 1 96 ? 6.535 27.984 27.281 1 98.19 96 GLU A CA 1
ATOM 713 C C . GLU A 1 96 ? 6.77 28.844 26.047 1 98.19 96 GLU A C 1
ATOM 715 O O . GLU A 1 96 ? 6.73 30.078 26.125 1 98.19 96 GLU A O 1
ATOM 720 N N . LYS A 1 97 ? 6.98 28.25 24.969 1 98.19 97 LYS A N 1
ATOM 721 C CA . LYS A 1 97 ? 7.402 28.938 23.75 1 98.19 97 LYS A CA 1
ATOM 722 C C . LYS A 1 97 ? 6.215 29.594 23.047 1 98.19 97 LYS A C 1
ATOM 724 O O . LYS A 1 97 ? 6.328 30.703 22.531 1 98.19 97 LYS A O 1
ATOM 729 N N . PHE A 1 98 ? 5.059 28.875 23.031 1 98.25 98 PHE A N 1
ATOM 730 C CA . PHE A 1 98 ? 3.977 29.328 22.172 1 98.25 98 PHE A CA 1
ATOM 731 C C . PHE A 1 98 ? 2.748 29.703 22.984 1 98.25 98 PHE A C 1
ATOM 733 O O . PHE A 1 98 ? 1.761 30.203 22.453 1 98.25 98 PHE A O 1
ATOM 740 N N . LYS A 1 99 ? 2.691 29.453 24.297 1 98.06 99 LYS A N 1
ATOM 741 C CA . LYS A 1 99 ? 1.659 29.875 25.25 1 98.06 99 LYS A CA 1
ATOM 742 C C . LYS A 1 99 ? 0.298 29.297 24.859 1 98.06 99 LYS A C 1
ATOM 744 O O . LYS A 1 99 ? -0.703 30.016 24.844 1 98.06 99 LYS A O 1
ATOM 749 N N . VAL A 1 100 ? 0.324 28.031 24.438 1 98.44 100 VAL A N 1
ATOM 750 C CA . VAL A 1 100 ? -0.915 27.328 24.141 1 98.44 100 VAL A CA 1
ATOM 751 C C . VAL A 1 100 ? -1.068 26.125 25.078 1 98.44 100 VAL A C 1
ATOM 753 O O . VAL A 1 100 ? -0.092 25.672 25.672 1 98.44 100 VAL A O 1
ATOM 756 N N . GLU A 1 101 ? -2.287 25.641 25.219 1 98.5 101 GLU A N 1
ATOM 757 C CA . GLU A 1 101 ? -2.574 24.469 26.031 1 98.5 101 GLU A CA 1
ATOM 758 C C . GLU A 1 101 ? -2.1 23.188 25.359 1 98.5 101 GLU A C 1
ATOM 760 O O . GLU A 1 101 ? -2.207 23.062 24.141 1 98.5 101 GLU A O 1
ATOM 765 N N . THR A 1 102 ? -1.563 22.312 26.094 1 98.81 102 THR A N 1
ATOM 766 C CA . THR A 1 102 ? -1.168 21 25.594 1 98.81 102 THR A CA 1
ATOM 767 C C . THR A 1 102 ? -1.746 19.891 26.469 1 98.81 102 THR A C 1
ATOM 769 O O . THR A 1 102 ? -2.014 20.109 27.656 1 98.81 102 THR A O 1
ATOM 772 N N . ARG A 1 103 ? -2.012 18.797 25.906 1 98.75 103 ARG A N 1
ATOM 773 C CA . ARG A 1 103 ? -2.357 17.547 26.578 1 98.75 103 ARG A CA 1
ATOM 774 C C . ARG A 1 103 ? -1.483 16.406 26.094 1 98.75 103 ARG A C 1
ATOM 776 O O . ARG A 1 103 ? -0.991 16.422 24.953 1 98.75 103 ARG A O 1
ATOM 783 N N . THR A 1 104 ? -1.254 15.484 27 1 98.88 104 THR A N 1
ATOM 784 C CA . THR A 1 104 ? -0.409 14.352 26.641 1 98.88 104 THR A CA 1
ATOM 785 C C . THR A 1 104 ? -1.155 13.031 26.828 1 98.88 104 THR A C 1
ATOM 787 O O . THR A 1 104 ? -1.946 12.891 27.766 1 98.88 104 THR A O 1
ATOM 790 N N . ILE A 1 105 ? -1.011 12.117 25.953 1 98.88 105 ILE A N 1
ATOM 791 C CA . ILE A 1 105 ? -1.501 10.75 26.062 1 98.88 105 ILE A CA 1
ATOM 792 C C . ILE A 1 105 ? -0.358 9.773 25.797 1 98.88 105 ILE A C 1
ATOM 794 O O . ILE A 1 105 ? 0.167 9.703 24.688 1 98.88 105 ILE A O 1
ATOM 798 N N . ALA A 1 106 ? 0.037 9 26.797 1 98.75 106 ALA A N 1
ATOM 799 C CA . ALA A 1 106 ? 1.13 8.039 26.656 1 98.75 106 ALA A CA 1
ATOM 800 C C . ALA A 1 106 ? 0.604 6.66 26.281 1 98.75 106 ALA A C 1
ATOM 802 O O . ALA A 1 106 ? -0.074 6.008 27.094 1 98.75 106 ALA A O 1
ATOM 803 N N . VAL A 1 107 ? 0.882 6.242 25.094 1 98.62 107 VAL A N 1
ATOM 804 C CA . VAL A 1 107 ? 0.5 4.91 24.625 1 98.62 107 VAL A CA 1
ATOM 805 C C . VAL A 1 107 ? 1.58 4.355 23.703 1 98.62 107 VAL A C 1
ATOM 807 O O . VAL A 1 107 ? 2.361 5.113 23.125 1 98.62 107 VAL A O 1
ATOM 810 N N . ASP A 1 108 ? 1.675 3.061 23.578 1 98.38 108 ASP A N 1
ATOM 811 C CA . ASP A 1 108 ? 2.535 2.361 22.625 1 98.38 108 ASP A CA 1
ATOM 812 C C . ASP A 1 108 ? 1.727 1.811 21.453 1 98.38 108 ASP A C 1
ATOM 814 O O . ASP A 1 108 ? 1.021 0.81 21.594 1 98.38 108 ASP A O 1
ATOM 818 N N . PHE A 1 109 ? 1.909 2.387 20.297 1 98.31 109 PHE A N 1
ATOM 819 C CA . PHE A 1 109 ? 1.107 2.051 19.125 1 98.31 109 PHE A CA 1
ATOM 820 C C . PHE A 1 109 ? 1.424 0.641 18.641 1 98.31 109 PHE A C 1
ATOM 822 O O . PHE A 1 109 ? 0.737 0.113 17.75 1 98.31 109 PHE A O 1
ATOM 829 N N . ALA A 1 110 ? 2.432 0.036 19.219 1 97.19 110 ALA A N 1
ATOM 830 C CA . ALA A 1 110 ? 2.686 -1.367 18.906 1 97.19 110 ALA A CA 1
ATOM 831 C C . ALA A 1 110 ? 1.573 -2.262 19.438 1 97.19 110 ALA A C 1
ATOM 833 O O . ALA A 1 110 ? 1.408 -3.398 18.984 1 97.19 110 ALA A O 1
ATOM 834 N N . SER A 1 111 ? 0.853 -1.711 20.406 1 95.62 111 SER A N 1
ATOM 835 C CA . SER A 1 111 ? -0.239 -2.467 21.016 1 95.62 111 SER A CA 1
ATOM 836 C C . SER A 1 111 ? -1.575 -2.125 20.359 1 95.62 111 SER A C 1
ATOM 838 O O . SER A 1 111 ? -1.774 -1.002 19.891 1 95.62 111 SER A O 1
ATOM 840 N N . GLU A 1 112 ? -2.494 -3.094 20.391 1 93.38 112 GLU A N 1
ATOM 841 C CA . GLU A 1 112 ? -3.805 -2.893 19.781 1 93.38 112 GLU A CA 1
ATOM 842 C C . GLU A 1 112 ? -4.809 -2.363 20.797 1 93.38 112 GLU A C 1
ATOM 844 O O . GLU A 1 112 ? -5.871 -1.855 20.422 1 93.38 112 GLU A O 1
ATOM 849 N N . ASP A 1 113 ? -4.508 -2.48 22.016 1 93.94 113 ASP A N 1
ATOM 850 C CA . ASP A 1 113 ? -5.465 -2.148 23.078 1 93.94 113 ASP A CA 1
ATOM 851 C C . ASP A 1 113 ? -5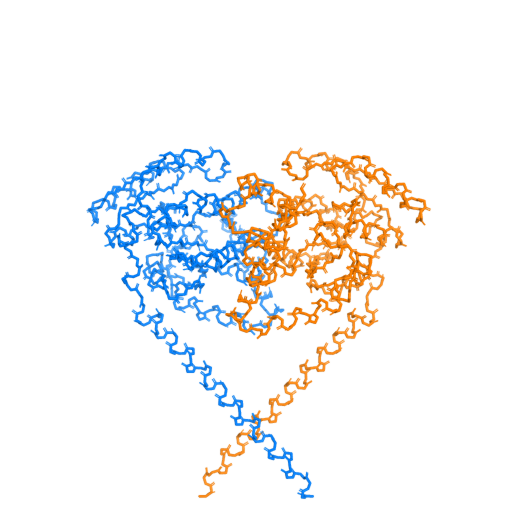.188 -0.759 23.641 1 93.94 113 ASP A C 1
ATOM 853 O O . ASP A 1 113 ? -5.164 -0.578 24.859 1 93.94 113 ASP A O 1
ATOM 857 N N . ILE A 1 114 ? -5.027 0.172 22.859 1 98.19 114 ILE A N 1
ATOM 858 C CA . ILE A 1 114 ? -4.66 1.491 23.359 1 98.19 114 ILE A CA 1
ATOM 859 C C . ILE A 1 114 ? -5.719 2.512 22.953 1 98.19 114 ILE A C 1
ATOM 861 O O . ILE A 1 114 ? -5.762 3.621 23.484 1 98.19 114 ILE A O 1
ATOM 865 N N . TYR A 1 115 ? -6.621 2.182 22.062 1 98.25 115 TYR A N 1
ATOM 866 C CA . TYR A 1 115 ? -7.426 3.188 21.391 1 98.25 115 TYR A CA 1
ATOM 867 C C . TYR A 1 115 ? -8.594 3.637 22.266 1 98.25 115 TYR A C 1
ATOM 869 O O . TYR A 1 115 ? -9.078 4.766 22.125 1 98.25 115 TYR A O 1
ATOM 877 N N . ASN A 1 116 ? -9.016 2.811 23.188 1 97.81 116 ASN A N 1
ATOM 878 C CA . ASN A 1 116 ? -9.984 3.281 24.172 1 97.81 116 ASN A CA 1
ATOM 879 C C . ASN A 1 116 ? -9.40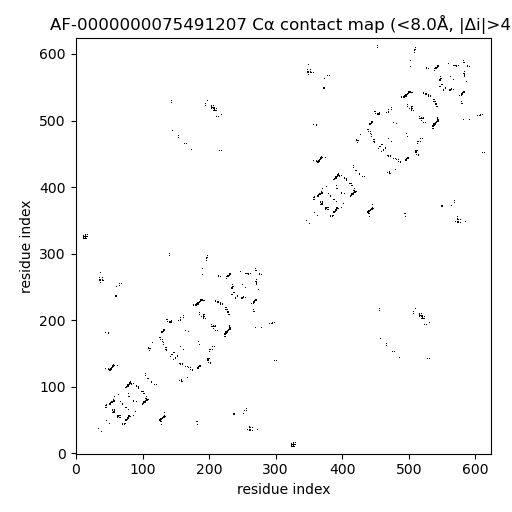6 4.398 25.031 1 97.81 116 ASN A C 1
ATOM 881 O O . ASN A 1 116 ? -10.109 5.363 25.359 1 97.81 116 ASN A O 1
ATOM 885 N N . LYS A 1 117 ? -8.195 4.203 25.438 1 98.38 117 LYS A N 1
ATOM 886 C CA . LYS A 1 117 ? -7.516 5.23 26.219 1 98.38 117 LYS A CA 1
ATOM 887 C C . LYS A 1 117 ? -7.387 6.527 25.422 1 98.38 117 LYS A C 1
ATOM 889 O O . LYS A 1 117 ? -7.605 7.613 25.969 1 98.38 117 LYS A O 1
ATOM 894 N N . ILE A 1 118 ? -7.047 6.457 24.156 1 98.81 118 ILE A N 1
ATOM 895 C CA . ILE A 1 118 ? -6.922 7.633 23.297 1 98.81 118 ILE A CA 1
ATOM 896 C C . ILE A 1 118 ? -8.281 8.305 23.141 1 98.81 118 ILE A C 1
ATOM 898 O O . ILE A 1 118 ? -8.398 9.531 23.234 1 98.81 118 ILE A O 1
ATOM 902 N N . GLU A 1 119 ? -9.273 7.484 22.875 1 98.56 119 GLU A N 1
ATOM 903 C CA . GLU A 1 119 ? -10.625 8.008 22.719 1 98.56 119 GLU A CA 1
ATOM 904 C C . GLU A 1 119 ? -11.047 8.812 23.938 1 98.56 119 GLU A C 1
ATOM 906 O O . GLU A 1 119 ? -11.594 9.914 23.812 1 98.56 119 GLU A O 1
ATOM 911 N N . THR A 1 120 ? -10.766 8.273 25.078 1 98.44 120 THR A N 1
ATOM 912 C CA . THR A 1 120 ? -11.102 8.945 26.328 1 98.44 120 THR A CA 1
ATOM 913 C C . THR A 1 120 ? -10.32 10.25 26.469 1 98.44 120 THR A C 1
ATOM 915 O O . THR A 1 120 ? -10.875 11.266 26.891 1 98.44 120 THR A O 1
ATOM 918 N N . GLY A 1 121 ? -9.07 10.242 26.109 1 98.56 121 GLY A N 1
ATOM 919 C CA . GLY A 1 121 ? -8.227 11.422 26.203 1 98.56 121 GLY A CA 1
ATOM 920 C C . GLY A 1 121 ? -8.633 12.531 25.25 1 98.56 121 GLY A C 1
ATOM 921 O O . GLY A 1 121 ? -8.375 13.711 25.516 1 98.56 121 GLY A O 1
ATOM 922 N N . LEU A 1 122 ? -9.289 12.156 24.156 1 98.69 122 LEU A N 1
ATOM 923 C CA . LEU A 1 122 ? -9.648 13.117 23.125 1 98.69 122 LEU A CA 1
ATOM 924 C C . LEU A 1 122 ? -11.102 13.57 23.297 1 98.69 122 LEU A C 1
ATOM 926 O O . LEU A 1 122 ? -11.57 14.453 22.562 1 98.69 122 LEU A O 1
ATOM 930 N N . ALA A 1 123 ? -11.828 12.969 24.234 1 97.56 123 ALA A N 1
ATOM 931 C CA . ALA A 1 123 ? -13.258 13.219 24.406 1 97.56 123 ALA A CA 1
ATOM 932 C C . ALA A 1 123 ? -13.523 14.703 24.656 1 97.56 123 ALA A C 1
ATOM 934 O O . ALA A 1 123 ? -12.859 15.328 25.5 1 97.56 123 ALA A O 1
ATOM 935 N N . GLY A 1 124 ? -14.422 15.281 23.844 1 96.56 124 GLY A N 1
ATOM 936 C CA . GLY A 1 124 ? -14.883 16.641 24.078 1 96.56 124 GLY A CA 1
ATOM 937 C C . GLY A 1 124 ? -14.023 17.688 23.391 1 96.56 124 GLY A C 1
ATOM 938 O O . GLY A 1 124 ? -14.359 18.875 23.406 1 96.56 124 GLY A O 1
ATOM 939 N N . LEU A 1 125 ? -12.93 17.312 22.812 1 98.5 125 LEU A N 1
ATOM 940 C CA . LEU A 1 125 ? -12.039 18.266 22.172 1 98.5 125 LEU A CA 1
ATOM 941 C C . LEU A 1 125 ? -12.492 18.547 20.734 1 98.5 125 LEU A C 1
ATOM 943 O O . LEU A 1 125 ? -12.906 17.641 20.016 1 98.5 125 LEU A O 1
ATOM 947 N N . GLU A 1 126 ? -12.516 19.766 20.359 1 98.5 126 GLU A N 1
ATOM 948 C CA . GLU A 1 126 ? -12.742 20.156 18.984 1 98.5 126 GLU A CA 1
ATOM 949 C C . GLU A 1 126 ? -11.469 20.031 18.156 1 98.5 126 GLU A C 1
ATOM 951 O O . GLU A 1 126 ? -10.742 21.016 17.984 1 98.5 126 GLU A O 1
ATOM 956 N N . ILE A 1 127 ? -11.297 18.922 17.594 1 98.88 127 ILE A N 1
ATOM 957 C CA . ILE A 1 127 ? -10.047 18.609 16.891 1 98.88 127 ILE A CA 1
ATOM 958 C C . ILE A 1 127 ? -10.148 19.078 15.438 1 98.88 127 ILE A C 1
ATOM 960 O O . ILE A 1 127 ? -10.969 18.578 14.672 1 98.88 127 ILE A O 1
ATOM 964 N N . GLY A 1 128 ? -9.289 19.984 15.109 1 98.75 128 GLY A N 1
ATOM 965 C CA . GLY A 1 128 ? -9.289 20.516 13.758 1 98.75 128 GLY A CA 1
ATOM 966 C C . GLY A 1 128 ? -8.242 19.891 12.867 1 98.75 128 GLY A C 1
ATOM 967 O O . GLY A 1 128 ? -8.391 19.859 11.641 1 98.75 128 GLY A O 1
ATOM 968 N N . VAL A 1 129 ? -7.133 19.438 13.477 1 98.88 129 VAL A N 1
ATOM 969 C CA . VAL A 1 129 ? -6.039 18.859 12.703 1 98.88 129 VAL A CA 1
ATOM 970 C C . VAL A 1 129 ? -5.578 17.547 13.359 1 98.88 129 VAL A C 1
ATOM 972 O O . VAL A 1 129 ? -5.41 17.5 14.578 1 98.88 129 VAL A O 1
ATOM 975 N N . LEU A 1 130 ? -5.5 16.516 12.633 1 98.94 130 LEU A N 1
ATOM 976 C CA . LEU A 1 130 ? -4.867 15.266 13.039 1 98.94 130 LEU A CA 1
ATOM 977 C C . LEU A 1 130 ? -3.619 14.992 12.203 1 98.94 130 LEU A C 1
ATOM 979 O O . LEU A 1 130 ? -3.684 14.977 10.969 1 98.94 130 LEU A O 1
ATOM 983 N N . VAL A 1 131 ? -2.49 14.898 12.828 1 98.94 131 VAL A N 1
ATOM 984 C CA . VAL A 1 131 ? -1.257 14.477 12.172 1 98.94 131 VAL A CA 1
ATOM 985 C C . VAL A 1 131 ? -0.934 13.039 12.562 1 98.94 131 VAL A C 1
ATOM 987 O O . VAL A 1 131 ? -0.438 12.781 13.656 1 98.94 131 VAL A O 1
ATOM 990 N N . ASN A 1 132 ? -1.24 12.148 11.664 1 98.94 132 ASN A N 1
ATOM 991 C CA . ASN A 1 132 ? -0.791 10.766 11.82 1 98.94 132 ASN A CA 1
ATOM 992 C C . ASN A 1 132 ? 0.672 10.609 11.414 1 98.94 132 ASN A C 1
ATOM 994 O O . ASN A 1 132 ? 0.979 10.406 10.234 1 98.94 132 ASN A O 1
ATOM 998 N N . ASN A 1 133 ? 1.52 10.625 12.414 1 98.75 133 ASN A N 1
ATOM 999 C CA . ASN A 1 133 ? 2.951 10.68 12.141 1 98.75 133 ASN A CA 1
ATOM 1000 C C . ASN A 1 133 ? 3.676 9.461 12.711 1 98.75 133 ASN A C 1
ATOM 1002 O O . ASN A 1 133 ? 4.785 9.141 12.281 1 98.75 133 ASN A O 1
ATOM 1006 N N . VAL A 1 134 ? 3.016 8.82 13.695 1 98.25 134 VAL A N 1
ATOM 1007 C CA . VAL A 1 134 ? 3.707 7.699 14.32 1 98.25 134 VAL A CA 1
ATOM 1008 C C . VAL A 1 134 ? 4.105 6.68 13.258 1 98.25 134 VAL A C 1
ATOM 1010 O O . VAL A 1 134 ? 3.35 6.426 12.32 1 98.25 134 VAL A O 1
ATOM 1013 N N . GLY A 1 135 ? 5.289 6.18 13.375 1 96.88 135 GLY A N 1
ATOM 1014 C CA . GLY A 1 135 ? 5.773 5.219 12.398 1 96.88 135 GLY A CA 1
ATOM 1015 C C . GLY A 1 135 ? 7.004 4.461 12.867 1 96.88 135 GLY A C 1
ATOM 1016 O O . GLY A 1 135 ? 7.707 4.91 13.773 1 96.88 135 GLY A O 1
ATOM 1017 N N . MET A 1 136 ? 7.199 3.359 12.281 1 96.31 136 MET A N 1
ATOM 1018 C CA . MET A 1 136 ? 8.359 2.502 12.492 1 96.31 136 MET A CA 1
ATOM 1019 C C . MET A 1 136 ? 8.969 2.064 11.164 1 96.31 136 MET A C 1
ATOM 1021 O O . MET A 1 136 ? 8.242 1.756 10.219 1 96.31 136 MET A O 1
ATOM 1025 N N . ALA A 1 137 ? 10.273 2.18 11.086 1 95.5 137 ALA A N 1
ATOM 1026 C CA . ALA A 1 137 ? 11.031 1.674 9.945 1 95.5 137 ALA A CA 1
ATOM 1027 C C . ALA A 1 137 ? 12.023 0.598 10.383 1 95.5 137 ALA A C 1
ATOM 1029 O O . ALA A 1 137 ? 12.023 0.175 11.539 1 95.5 137 ALA A O 1
ATOM 1030 N N . TYR A 1 138 ? 12.797 0.031 9.336 1 94.56 138 TYR A N 1
ATOM 1031 C CA . TYR A 1 138 ? 13.891 -0.885 9.633 1 94.56 138 TYR A CA 1
ATOM 1032 C C . TYR A 1 138 ? 15.039 -0.157 10.32 1 94.56 138 TYR A C 1
ATOM 1034 O O . TYR A 1 138 ? 15.234 1.043 10.117 1 94.56 138 TYR A O 1
ATOM 1042 N N . GLU A 1 139 ? 15.75 -0.849 11.156 1 93 139 GLU A N 1
ATOM 1043 C CA . GLU A 1 139 ? 16.984 -0.279 11.688 1 93 139 GLU A CA 1
ATOM 1044 C C . GLU A 1 139 ? 17.984 -0.004 10.57 1 93 139 GLU A C 1
ATOM 1046 O O . GLU A 1 139 ? 18.703 0.998 10.602 1 93 139 GLU A O 1
ATOM 1051 N N . TYR A 1 140 ? 18.094 -0.805 9.664 1 95.62 140 TYR A N 1
ATOM 1052 C CA . TYR A 1 140 ? 18.875 -0.736 8.438 1 95.62 140 TYR A CA 1
ATOM 1053 C C . TYR A 1 140 ? 18.25 -1.603 7.348 1 95.62 140 TYR A C 1
ATOM 1055 O O . TYR A 1 140 ? 17.484 -2.525 7.637 1 95.62 140 TYR A O 1
ATOM 1063 N N . PRO A 1 141 ? 18.484 -1.249 6.09 1 97.62 141 PRO A N 1
ATOM 1064 C CA . PRO A 1 141 ? 17.938 -2.086 5.02 1 97.62 141 PRO A CA 1
ATOM 1065 C C . PRO A 1 141 ? 18.375 -3.541 5.117 1 97.62 141 PRO A C 1
ATOM 1067 O O . PRO A 1 141 ? 19.531 -3.814 5.457 1 97.62 141 PRO A O 1
ATOM 1070 N N . GLU A 1 142 ? 17.469 -4.41 4.949 1 98.12 142 GLU A N 1
ATOM 1071 C CA . GLU A 1 142 ? 17.75 -5.84 5.062 1 98.12 142 GLU A CA 1
ATOM 1072 C C . GLU A 1 142 ? 16.781 -6.656 4.215 1 98.12 142 GLU A C 1
ATOM 1074 O O . GLU A 1 142 ? 15.625 -6.262 4.027 1 98.12 142 GLU A O 1
ATOM 1079 N N . HIS A 1 143 ? 17.266 -7.797 3.643 1 98.12 143 HIS A N 1
ATOM 1080 C CA . HIS A 1 143 ? 16.359 -8.719 2.963 1 98.12 143 HIS A CA 1
ATOM 1081 C C . HIS A 1 143 ? 15.266 -9.219 3.908 1 98.12 143 HIS A C 1
ATOM 1083 O O . HIS A 1 143 ? 15.516 -9.414 5.102 1 98.12 143 HIS A O 1
ATOM 1089 N N . PHE A 1 144 ? 14.164 -9.562 3.418 1 98.69 144 PHE A N 1
ATOM 1090 C CA . PHE A 1 144 ? 12.938 -9.859 4.156 1 98.69 144 PHE A CA 1
ATOM 1091 C C . PHE A 1 144 ? 13.188 -10.953 5.191 1 98.69 144 PHE A C 1
ATOM 1093 O O . PHE A 1 144 ? 12.914 -10.758 6.383 1 98.69 144 PHE A O 1
ATOM 1100 N N . LEU A 1 145 ? 13.812 -12.016 4.848 1 98.19 145 LEU A N 1
ATOM 1101 C CA . LEU A 1 145 ? 13.961 -13.156 5.738 1 98.19 145 LEU A CA 1
ATOM 1102 C C . LEU A 1 145 ? 15.094 -12.93 6.738 1 98.19 145 LEU A C 1
ATOM 1104 O O . LEU A 1 145 ? 15.211 -13.656 7.727 1 98.19 145 LEU A O 1
ATOM 1108 N N . ASP A 1 146 ? 15.906 -11.938 6.449 1 97.75 146 ASP A N 1
ATOM 1109 C CA . ASP A 1 146 ? 17.078 -11.734 7.281 1 97.75 146 ASP A CA 1
ATOM 1110 C C . ASP A 1 146 ? 16.844 -10.656 8.336 1 97.75 146 ASP A C 1
ATOM 1112 O O . ASP A 1 146 ? 17.719 -10.367 9.156 1 97.75 146 ASP A O 1
ATOM 1116 N N . ILE A 1 147 ? 15.695 -10.062 8.297 1 98 147 ILE A N 1
ATOM 1117 C CA . ILE A 1 147 ? 15.344 -9.07 9.312 1 98 147 ILE A CA 1
ATOM 1118 C C . ILE A 1 147 ? 15.367 -9.711 10.695 1 98 147 ILE A C 1
ATOM 1120 O O . ILE A 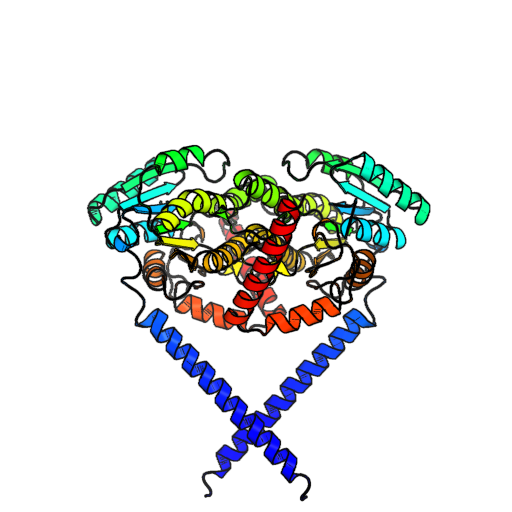1 147 ? 14.688 -10.711 10.93 1 98 147 ILE A O 1
ATOM 1124 N N . PRO A 1 148 ? 16.219 -9.148 11.586 1 96.5 148 PRO A N 1
ATOM 1125 C CA . PRO A 1 148 ? 16.219 -9.695 12.945 1 96.5 148 PRO A CA 1
ATOM 1126 C C . PRO A 1 148 ? 14.844 -9.594 13.609 1 96.5 148 PRO A C 1
ATOM 1128 O O . PRO A 1 148 ? 14.188 -8.555 13.531 1 96.5 148 PRO A O 1
ATOM 1131 N N . ASP A 1 149 ? 14.352 -10.711 14.273 1 97.12 149 ASP A N 1
ATOM 1132 C CA . ASP A 1 149 ? 13.062 -10.75 14.961 1 97.12 149 ASP A CA 1
ATOM 1133 C C . ASP A 1 149 ? 11.922 -10.43 14 1 97.12 149 ASP A C 1
ATOM 1135 O O . ASP A 1 149 ? 11.094 -9.562 14.273 1 97.12 149 ASP A O 1
ATOM 1139 N N . LEU A 1 150 ? 11.977 -11.047 12.836 1 97.81 150 LEU A N 1
ATOM 1140 C CA . LEU A 1 150 ? 11.086 -10.758 11.719 1 97.81 150 LEU A CA 1
ATOM 1141 C C . LEU A 1 150 ? 9.625 -10.836 12.141 1 97.81 150 LEU A C 1
ATOM 1143 O O . LEU A 1 150 ? 8.836 -9.953 11.82 1 97.81 150 LEU A O 1
ATOM 1147 N N . ASP A 1 151 ? 9.242 -11.852 12.945 1 96.44 151 ASP A N 1
ATOM 1148 C CA . ASP A 1 151 ? 7.852 -12.039 13.359 1 96.44 151 ASP A CA 1
ATOM 1149 C C . ASP A 1 151 ? 7.328 -10.812 14.102 1 96.44 151 ASP A C 1
ATOM 1151 O O . ASP A 1 151 ? 6.246 -10.312 13.797 1 96.44 151 ASP A O 1
ATOM 1155 N N . ASN A 1 152 ? 8.117 -10.383 14.984 1 96.69 152 ASN A N 1
ATOM 1156 C CA . ASN A 1 152 ? 7.73 -9.227 15.781 1 96.69 152 ASN A CA 1
ATOM 1157 C C . ASN A 1 152 ? 7.754 -7.941 14.953 1 96.69 152 ASN A C 1
ATOM 1159 O O . ASN A 1 152 ? 6.926 -7.051 15.156 1 96.69 152 ASN A O 1
ATOM 1163 N N . VAL A 1 153 ? 8.719 -7.828 14.055 1 98.12 153 VAL A N 1
ATOM 1164 C CA . VAL A 1 153 ? 8.844 -6.645 13.211 1 98.12 153 VAL A CA 1
ATOM 1165 C C . VAL A 1 153 ? 7.621 -6.516 12.312 1 98.12 153 VAL A C 1
ATOM 1167 O O . VAL A 1 153 ? 7.074 -5.426 12.148 1 98.12 153 VAL A O 1
ATOM 1170 N N . ILE A 1 154 ? 7.133 -7.625 11.766 1 98.5 154 ILE A N 1
ATOM 1171 C CA . ILE A 1 154 ? 5.945 -7.621 10.914 1 98.5 154 ILE A CA 1
ATOM 1172 C C . ILE A 1 154 ? 4.75 -7.082 11.703 1 98.5 154 ILE A C 1
ATOM 1174 O O . ILE A 1 154 ? 4.074 -6.152 11.25 1 98.5 154 ILE A O 1
ATOM 1178 N N . LYS A 1 155 ? 4.555 -7.629 12.844 1 97.44 155 LYS A N 1
ATOM 1179 C CA . LYS A 1 155 ? 3.402 -7.266 13.664 1 97.44 155 LYS A CA 1
ATOM 1180 C C . LYS A 1 155 ? 3.479 -5.805 14.102 1 97.44 155 LYS A C 1
ATOM 1182 O O . LYS A 1 155 ? 2.5 -5.062 13.984 1 97.44 155 LYS A O 1
ATOM 1187 N N . LYS A 1 156 ? 4.621 -5.406 14.578 1 98 156 LYS A N 1
ATOM 1188 C CA . LYS A 1 156 ? 4.805 -4.043 15.07 1 98 156 LYS A CA 1
ATOM 1189 C C . LYS A 1 156 ? 4.609 -3.029 13.945 1 98 156 LYS A C 1
ATOM 1191 O O . LYS A 1 156 ? 3.945 -2.008 14.133 1 98 156 LYS A O 1
ATOM 1196 N N . MET A 1 157 ? 5.164 -3.275 12.805 1 98.44 157 MET A N 1
ATOM 1197 C CA . MET A 1 157 ? 5.062 -2.334 11.695 1 98.44 157 MET A CA 1
ATOM 1198 C C . MET A 1 157 ? 3.619 -2.205 11.219 1 98.44 157 MET A C 1
ATOM 1200 O O . MET A 1 157 ? 3.17 -1.111 10.875 1 98.44 157 MET A O 1
ATOM 1204 N N . ILE A 1 158 ? 2.955 -3.336 11.164 1 98.62 158 ILE A N 1
ATOM 1205 C CA . ILE A 1 158 ? 1.555 -3.309 10.758 1 98.62 158 ILE A CA 1
ATOM 1206 C C . ILE A 1 158 ? 0.741 -2.5 11.766 1 98.62 158 ILE A C 1
ATOM 1208 O O . ILE A 1 158 ? -0.064 -1.648 11.383 1 98.62 158 ILE A O 1
ATOM 1212 N N . ASN A 1 159 ? 0.952 -2.732 13.047 1 98.44 159 ASN A N 1
ATOM 1213 C CA . ASN A 1 159 ? 0.213 -2.02 14.086 1 98.44 159 ASN A CA 1
ATOM 1214 C C . ASN A 1 159 ? 0.542 -0.529 14.078 1 98.44 159 ASN A C 1
ATOM 1216 O O . ASN A 1 159 ? -0.361 0.31 14.086 1 98.44 159 ASN A O 1
ATOM 1220 N N . ILE A 1 160 ? 1.791 -0.255 14.008 1 98.75 160 ILE A N 1
ATOM 1221 C CA . ILE A 1 160 ? 2.25 1.119 14.18 1 98.75 160 ILE A CA 1
ATOM 1222 C C . ILE A 1 160 ? 1.967 1.922 12.914 1 98.75 160 ILE A C 1
ATOM 1224 O O . ILE A 1 160 ? 1.482 3.055 12.984 1 98.75 160 ILE A O 1
ATOM 1228 N N . ASN A 1 161 ? 2.238 1.352 11.742 1 98.88 161 ASN A N 1
ATOM 1229 C CA . ASN A 1 161 ? 2.189 2.139 10.516 1 98.88 161 ASN A CA 1
ATOM 1230 C C . ASN A 1 161 ? 0.811 2.076 9.867 1 98.88 161 ASN A C 1
ATOM 1232 O O . ASN A 1 161 ? 0.441 2.969 9.094 1 98.88 161 ASN A O 1
ATOM 1236 N N . ILE A 1 162 ? 0.041 1.024 10.102 1 98.88 162 ILE A N 1
ATOM 1237 C CA . ILE A 1 162 ? -1.19 0.823 9.344 1 98.88 162 ILE A CA 1
ATOM 1238 C C . ILE A 1 162 ? -2.395 0.963 10.273 1 98.88 162 ILE A C 1
ATOM 1240 O O . ILE A 1 162 ? -3.225 1.857 10.094 1 98.88 162 ILE A O 1
ATOM 1244 N N . LEU A 1 163 ? -2.422 0.107 11.289 1 98.81 163 LEU A N 1
ATOM 1245 C CA . LEU A 1 163 ? -3.568 0.129 12.188 1 98.81 163 LEU A CA 1
ATOM 1246 C C . LEU A 1 163 ? -3.742 1.511 12.812 1 98.81 163 LEU A C 1
ATOM 1248 O O . LEU A 1 163 ? -4.867 1.998 12.953 1 98.81 163 LEU A O 1
ATOM 1252 N N . SER A 1 164 ? -2.678 2.141 13.156 1 98.81 164 SER A N 1
ATOM 1253 C CA . SER A 1 164 ? -2.697 3.434 13.828 1 98.81 164 SER A CA 1
ATOM 1254 C C . SER A 1 164 ? -3.414 4.484 12.984 1 98.81 164 SER A C 1
ATOM 1256 O O . SER A 1 164 ? -4.27 5.215 13.492 1 98.81 164 SER A O 1
ATOM 1258 N N . VAL A 1 165 ? -3.086 4.559 11.672 1 98.88 165 VAL A N 1
ATOM 1259 C CA . VAL A 1 165 ? -3.664 5.594 10.82 1 98.88 165 VAL A CA 1
ATOM 1260 C C . VAL A 1 165 ? -5.164 5.355 10.664 1 98.88 165 VAL A C 1
ATOM 1262 O O . VAL A 1 165 ? -5.953 6.301 10.656 1 98.88 165 VAL A O 1
ATOM 1265 N N . CYS A 1 166 ? -5.594 4.105 10.562 1 98.88 166 CYS A N 1
ATOM 1266 C CA . CYS A 1 166 ? -7.008 3.771 10.438 1 98.88 166 CYS A CA 1
ATOM 1267 C C . CYS A 1 166 ? -7.77 4.145 11.703 1 98.88 166 CYS A C 1
ATOM 1269 O O . CYS A 1 166 ? -8.797 4.828 11.641 1 98.88 166 CYS A O 1
ATOM 1271 N N . LYS A 1 167 ? -7.227 3.738 12.828 1 98.81 167 LYS A N 1
ATOM 1272 C CA . LYS A 1 167 ? -7.941 3.895 14.094 1 98.81 167 LYS A CA 1
ATOM 1273 C C . LYS A 1 167 ? -7.957 5.355 14.531 1 98.81 167 LYS A C 1
ATOM 1275 O O . LYS A 1 167 ? -8.977 5.848 15.016 1 98.81 167 LYS A O 1
ATOM 1280 N N . MET A 1 168 ? -6.832 6.051 14.398 1 98.88 168 MET A N 1
ATOM 1281 C CA . MET A 1 168 ? -6.793 7.469 14.75 1 98.88 168 MET A CA 1
ATOM 1282 C C . MET A 1 168 ? -7.766 8.273 13.891 1 98.88 168 MET A C 1
ATOM 1284 O O . MET A 1 168 ? -8.453 9.164 14.391 1 98.88 168 MET A O 1
ATOM 1288 N N . THR A 1 169 ? -7.793 7.977 12.594 1 98.94 169 THR A N 1
ATOM 1289 C CA . THR A 1 169 ? -8.727 8.633 11.695 1 98.94 169 THR A CA 1
ATOM 1290 C C . THR A 1 169 ? -10.172 8.352 12.109 1 98.94 169 THR A C 1
ATOM 1292 O O . THR A 1 169 ? -11 9.258 12.148 1 98.94 169 THR A O 1
ATOM 1295 N N . GLN A 1 170 ? -10.461 7.086 12.453 1 98.75 170 GLN A N 1
ATOM 1296 C CA . GLN A 1 170 ? -11.789 6.68 12.914 1 98.75 170 GLN A CA 1
ATOM 1297 C C . GLN A 1 170 ? -12.227 7.496 14.133 1 98.75 170 GLN A C 1
ATOM 1299 O O . GLN A 1 170 ? -13.398 7.863 14.25 1 98.75 170 GLN A O 1
ATOM 1304 N N . LEU A 1 171 ? -11.289 7.801 15 1 98.62 171 LEU A N 1
ATOM 1305 C CA . LEU A 1 171 ? -11.578 8.469 16.266 1 98.62 171 LEU A CA 1
ATOM 1306 C C . LEU A 1 171 ? -11.852 9.953 16.047 1 98.62 171 LEU A C 1
ATOM 1308 O O . LEU A 1 171 ? -12.711 10.539 16.703 1 98.62 171 LEU A O 1
ATOM 1312 N N . VAL A 1 172 ? -11.18 10.578 15.07 1 98.81 172 VAL A N 1
ATOM 1313 C CA . VAL A 1 172 ? -11.164 12.039 14.992 1 98.81 172 VAL A CA 1
ATOM 1314 C C . VAL A 1 172 ? -12.133 12.516 13.914 1 98.81 172 VAL A C 1
ATOM 1316 O O . VAL A 1 172 ? -12.734 13.578 14.047 1 98.81 172 VAL A O 1
ATOM 1319 N N . LEU A 1 173 ? -12.367 11.711 12.914 1 98.69 173 LEU A N 1
ATOM 1320 C CA . LEU A 1 173 ? -13.062 12.102 11.688 1 98.69 173 LEU A CA 1
ATOM 1321 C C . LEU A 1 173 ? -14.516 12.469 11.984 1 98.69 173 LEU A C 1
ATOM 1323 O O . LEU A 1 173 ? -15.047 13.43 11.422 1 98.69 173 LEU A O 1
ATOM 1327 N N . PRO A 1 174 ? -15.219 11.758 12.883 1 98.38 174 PRO A N 1
ATOM 1328 C CA . PRO A 1 174 ? -16.625 12.086 13.141 1 98.38 174 PRO A CA 1
ATOM 1329 C C . PRO A 1 174 ? -16.812 13.523 13.602 1 98.38 174 PRO A C 1
ATOM 1331 O O . PRO A 1 174 ? -17.719 14.219 13.117 1 98.38 174 PRO A O 1
ATOM 1334 N N . GLY A 1 175 ? -15.984 13.977 14.5 1 98.44 175 GLY A N 1
ATOM 1335 C CA . GLY A 1 175 ? -16.078 15.352 14.953 1 98.44 175 GLY A CA 1
ATOM 1336 C C . GLY A 1 175 ? -15.836 16.359 13.852 1 98.44 175 GLY A C 1
ATOM 1337 O O . GLY A 1 175 ? -16.484 17.406 13.797 1 98.44 175 GLY A O 1
ATOM 1338 N N . MET A 1 176 ? -14.914 16.094 13 1 98.69 176 MET A N 1
ATOM 1339 C CA . MET A 1 176 ? -14.609 16.969 11.875 1 98.69 176 MET A CA 1
ATOM 1340 C C . MET A 1 176 ? -15.797 17.062 10.922 1 98.69 176 MET A C 1
ATOM 1342 O O . MET A 1 176 ? -16.141 18.141 10.453 1 98.69 176 MET A O 1
ATOM 1346 N N . ILE A 1 177 ? -16.391 15.922 10.648 1 98.38 177 ILE A N 1
ATOM 1347 C CA . ILE A 1 177 ? -17.531 15.867 9.742 1 98.38 177 ILE A CA 1
ATOM 1348 C C . ILE A 1 177 ? -18.688 16.688 10.312 1 98.38 177 ILE A C 1
ATOM 1350 O O . ILE A 1 177 ? -19.344 17.438 9.586 1 98.38 177 ILE A O 1
ATOM 1354 N N . GLU A 1 178 ? -18.922 16.516 11.57 1 97.94 178 GLU A N 1
ATOM 1355 C CA . GLU A 1 178 ? -19.984 17.25 12.234 1 97.94 178 GLU A CA 1
ATOM 1356 C C . GLU A 1 178 ? -19.812 18.766 12.07 1 97.94 178 GLU A C 1
ATOM 1358 O O . GLU A 1 178 ? -20.781 19.484 11.883 1 97.94 178 GLU A O 1
ATOM 1363 N N . ARG A 1 179 ? -18.625 19.234 12.086 1 97.94 179 ARG A N 1
ATOM 1364 C CA . ARG A 1 179 ? -18.328 20.656 11.992 1 97.94 179 ARG A CA 1
ATOM 1365 C C . ARG A 1 179 ? -18.047 21.062 10.547 1 97.94 179 ARG A C 1
ATOM 1367 O O . ARG A 1 179 ? -17.875 22.25 10.258 1 97.94 179 ARG A O 1
ATOM 1374 N N . SER A 1 180 ? -17.906 20.141 9.617 1 98.19 180 SER A N 1
ATOM 1375 C CA . SER A 1 180 ? -17.656 20.328 8.188 1 98.19 180 SER A CA 1
ATOM 1376 C C . SER A 1 180 ? -16.328 21.047 7.953 1 98.19 180 SER A C 1
ATOM 1378 O O . SER A 1 180 ? -16.219 21.891 7.066 1 98.19 180 SER A O 1
ATOM 1380 N N . LYS A 1 181 ? -15.406 20.766 8.781 1 97.81 181 LYS A N 1
ATOM 1381 C CA . LYS A 1 181 ? -14.055 21.297 8.625 1 97.81 181 LYS A CA 1
ATOM 1382 C C . LYS A 1 181 ? -13.031 20.422 9.359 1 97.81 181 LYS A C 1
ATOM 1384 O O . LYS A 1 181 ? -13.328 19.891 10.422 1 97.81 181 LYS A O 1
ATOM 1389 N N . GLY A 1 182 ? -11.906 20.312 8.82 1 98.5 182 GLY A N 1
ATOM 1390 C CA . GLY A 1 182 ? -10.828 19.531 9.422 1 98.5 182 GLY A CA 1
ATOM 1391 C C . GLY A 1 182 ? -9.766 19.125 8.422 1 98.5 182 GLY A C 1
ATOM 1392 O O . GLY A 1 182 ? -10.016 19.109 7.215 1 98.5 182 GLY A O 1
ATOM 1393 N N . ALA A 1 183 ? -8.586 18.906 8.906 1 98.81 183 ALA A N 1
ATOM 1394 C CA . ALA A 1 183 ? -7.461 18.453 8.094 1 98.81 183 ALA A CA 1
ATOM 1395 C C . ALA A 1 183 ? -6.789 17.234 8.734 1 98.81 183 ALA A C 1
ATOM 1397 O O . ALA A 1 183 ? -6.508 17.234 9.938 1 98.81 183 ALA A O 1
ATOM 1398 N N . ILE A 1 184 ? -6.652 16.203 8.023 1 98.94 184 ILE A N 1
ATOM 1399 C CA . ILE A 1 184 ? -5.906 15.016 8.445 1 98.94 184 ILE A CA 1
ATOM 1400 C C . ILE A 1 184 ? -4.637 14.883 7.609 1 98.94 184 ILE A C 1
ATOM 1402 O O . ILE A 1 184 ? -4.707 14.758 6.383 1 98.94 184 ILE A O 1
ATOM 1406 N N . LEU A 1 185 ? -3.49 14.984 8.234 1 98.94 185 LEU A N 1
ATOM 1407 C CA . LEU A 1 185 ? -2.188 14.867 7.586 1 98.94 185 LEU A CA 1
ATOM 1408 C C . LEU A 1 185 ? -1.553 13.516 7.891 1 98.94 185 LEU A C 1
ATOM 1410 O O . LEU A 1 185 ? -1.12 13.266 9.016 1 98.94 185 LEU A O 1
ATOM 1414 N N . ASN A 1 186 ? -1.567 12.633 6.941 1 98.94 186 ASN A N 1
ATOM 1415 C CA . ASN A 1 186 ? -0.964 11.312 7.082 1 98.94 186 ASN A CA 1
ATOM 1416 C C . ASN A 1 186 ? 0.468 11.289 6.551 1 98.94 186 ASN A C 1
ATOM 1418 O O . ASN A 1 186 ? 0.7 11.539 5.367 1 98.94 186 ASN A O 1
ATOM 1422 N N . ILE A 1 187 ? 1.397 11.031 7.434 1 98.88 187 ILE A N 1
ATOM 1423 C CA . ILE A 1 187 ? 2.803 11 7.043 1 98.88 187 ILE A CA 1
ATOM 1424 C C . ILE A 1 187 ? 3.154 9.625 6.484 1 98.88 187 ILE A C 1
ATOM 1426 O O . ILE A 1 187 ? 3.391 8.68 7.242 1 98.88 187 ILE A O 1
ATOM 1430 N N . SER A 1 188 ? 3.15 9.57 5.223 1 98.75 188 SER A N 1
ATOM 1431 C CA . SER A 1 188 ? 3.629 8.391 4.508 1 98.75 188 SER A CA 1
ATOM 1432 C C . SER A 1 188 ? 5.137 8.453 4.285 1 98.75 188 SER A C 1
ATOM 1434 O O . SER A 1 188 ? 5.898 8.695 5.227 1 98.75 188 SER A O 1
ATOM 1436 N N . SER A 1 189 ? 5.59 8.219 3.082 1 98.44 189 SER A N 1
ATOM 1437 C CA . SER A 1 189 ? 6.996 8.25 2.703 1 98.44 189 SER A CA 1
ATOM 1438 C C . SER A 1 189 ? 7.164 8.156 1.19 1 98.44 189 SER A C 1
ATOM 1440 O O . SER A 1 189 ? 6.289 7.637 0.494 1 98.44 189 SER A O 1
ATOM 1442 N N . ALA A 1 190 ? 8.289 8.719 0.709 1 98 190 ALA A N 1
ATOM 1443 C CA . ALA A 1 190 ? 8.641 8.484 -0.689 1 98 190 ALA A CA 1
ATOM 1444 C C . ALA A 1 190 ? 8.727 6.992 -0.991 1 98 190 ALA A C 1
ATOM 1446 O O . ALA A 1 190 ? 8.484 6.566 -2.121 1 98 190 ALA A O 1
ATOM 1447 N N . SER A 1 191 ? 8.992 6.203 0.033 1 98 191 SER A N 1
ATOM 1448 C CA . SER A 1 191 ? 9.031 4.754 -0.106 1 98 191 SER A CA 1
ATOM 1449 C C . SER A 1 191 ? 7.645 4.184 -0.37 1 98 191 SER A C 1
ATOM 1451 O O . SER A 1 191 ? 7.504 3.021 -0.753 1 98 191 SER A O 1
ATOM 1453 N N . GLY A 1 192 ? 6.66 4.957 -0.191 1 98.19 192 GLY A N 1
ATOM 1454 C CA . GLY A 1 192 ? 5.297 4.566 -0.513 1 98.19 192 GLY A CA 1
ATOM 1455 C C . GLY A 1 192 ? 4.891 4.938 -1.928 1 98.19 192 GLY A C 1
ATOM 1456 O O . GLY A 1 192 ? 3.867 4.465 -2.428 1 98.19 192 GLY A O 1
ATOM 1457 N N . SER A 1 193 ? 5.684 5.754 -2.576 1 97.69 193 SER A N 1
ATOM 1458 C CA . SER A 1 193 ? 5.395 6.145 -3.953 1 97.69 193 SER A CA 1
ATOM 1459 C C . SER A 1 193 ? 5.926 5.113 -4.941 1 97.69 193 SER A C 1
ATOM 1461 O O . SER A 1 193 ? 5.332 4.898 -6 1 97.69 193 SER A O 1
ATOM 1463 N N . HIS A 1 194 ? 7.023 4.539 -4.617 1 97.56 194 HIS A N 1
ATOM 1464 C CA . HIS A 1 194 ? 7.648 3.453 -5.367 1 97.56 194 HIS A CA 1
ATOM 1465 C C . HIS A 1 194 ? 8.148 2.355 -4.434 1 97.56 194 HIS A C 1
ATOM 1467 O O . HIS A 1 194 ? 8.648 2.643 -3.34 1 97.56 194 HIS A O 1
ATOM 1473 N N . PRO A 1 195 ? 8 1.104 -4.934 1 98.31 195 PRO A N 1
ATOM 1474 C CA . PRO A 1 195 ? 8.492 0.019 -4.078 1 98.31 195 PRO A CA 1
ATOM 1475 C C . PRO A 1 195 ? 9.992 0.126 -3.789 1 98.31 195 PRO A C 1
ATOM 1477 O O . PRO A 1 195 ? 10.773 0.445 -4.684 1 98.31 195 PRO A O 1
ATOM 1480 N N . VAL A 1 196 ? 10.375 -0.151 -2.566 1 98.62 196 VAL A N 1
ATOM 1481 C CA . VAL A 1 196 ? 11.773 -0.041 -2.164 1 98.62 196 VAL A CA 1
ATOM 1482 C C . VAL A 1 196 ? 12.25 -1.375 -1.601 1 98.62 196 VAL A C 1
ATOM 1484 O O . VAL A 1 196 ? 12.148 -1.623 -0.397 1 98.62 196 VAL A O 1
ATOM 1487 N N . PRO A 1 197 ? 12.93 -2.199 -2.449 1 98.5 197 PRO A N 1
ATOM 1488 C CA . PRO A 1 197 ? 13.477 -3.467 -1.96 1 98.5 197 PRO A CA 1
ATOM 1489 C C . PRO A 1 197 ? 14.438 -3.285 -0.786 1 98.5 197 PRO A C 1
ATOM 1491 O O . PRO A 1 197 ? 15.094 -2.248 -0.679 1 98.5 197 PRO A O 1
ATOM 1494 N N . MET A 1 198 ? 14.516 -4.254 0.139 1 98.5 198 MET A N 1
ATOM 1495 C CA . MET A 1 198 ? 15.312 -4.266 1.361 1 98.5 198 MET A CA 1
ATOM 1496 C C . MET A 1 198 ? 14.695 -3.365 2.424 1 98.5 198 MET A C 1
ATOM 1498 O O . MET A 1 198 ? 15.188 -3.291 3.549 1 98.5 198 MET A O 1
ATOM 1502 N N . MET A 1 199 ? 13.695 -2.65 2.109 1 98.44 199 MET A N 1
ATOM 1503 C CA . MET A 1 199 ? 12.766 -1.974 3.004 1 98.44 199 MET A CA 1
ATOM 1504 C C . MET A 1 199 ? 11.328 -2.396 2.715 1 98.44 199 MET A C 1
ATOM 1506 O O . MET A 1 199 ? 10.414 -1.572 2.75 1 98.44 199 MET A O 1
ATOM 1510 N N . THR A 1 200 ? 11.164 -3.604 2.441 1 98.75 200 THR A N 1
ATOM 1511 C CA . THR A 1 200 ? 9.992 -4.184 1.795 1 98.75 200 THR A CA 1
ATOM 1512 C C . THR A 1 200 ? 8.742 -3.945 2.633 1 98.75 200 THR A C 1
ATOM 1514 O O . THR A 1 200 ? 7.758 -3.383 2.146 1 98.75 200 THR A O 1
ATOM 1517 N N . ILE A 1 201 ? 8.711 -4.355 3.928 1 98.88 201 ILE A N 1
ATOM 1518 C CA . ILE A 1 201 ? 7.52 -4.207 4.758 1 98.88 201 ILE A CA 1
ATOM 1519 C C . ILE A 1 201 ? 7.23 -2.725 4.984 1 98.88 201 ILE A C 1
ATOM 1521 O O . ILE A 1 201 ? 6.086 -2.285 4.867 1 98.88 201 ILE A O 1
ATOM 1525 N N . TYR A 1 202 ? 8.289 -1.949 5.289 1 98.69 202 TYR A N 1
ATOM 1526 C CA . TYR A 1 202 ? 8.141 -0.516 5.512 1 98.69 202 TYR A CA 1
ATOM 1527 C C . TYR A 1 202 ? 7.516 0.163 4.297 1 98.69 202 TYR A C 1
ATOM 1529 O O . TYR A 1 202 ? 6.527 0.89 4.426 1 98.69 202 TYR A O 1
ATOM 1537 N N . SER A 1 203 ? 8.125 -0.07 3.107 1 98.81 203 SER A N 1
ATOM 1538 C CA . SER A 1 203 ? 7.613 0.498 1.863 1 98.81 203 SER A CA 1
ATOM 1539 C C . SER A 1 203 ? 6.148 0.13 1.646 1 98.81 203 SER A C 1
ATOM 1541 O O . SER A 1 203 ? 5.34 0.982 1.279 1 98.81 203 SER A O 1
ATOM 1543 N N . ALA A 1 204 ? 5.832 -1.113 1.894 1 98.94 204 ALA A N 1
ATOM 1544 C CA . ALA A 1 204 ? 4.465 -1.595 1.706 1 98.94 204 ALA A CA 1
ATOM 1545 C C . ALA A 1 204 ? 3.506 -0.908 2.672 1 98.94 204 ALA A C 1
ATOM 1547 O O . ALA A 1 204 ? 2.377 -0.574 2.301 1 98.94 204 ALA A O 1
ATOM 1548 N N . THR A 1 205 ? 3.904 -0.661 3.902 1 98.94 205 THR A N 1
ATOM 1549 C CA . THR A 1 205 ? 3.035 0.019 4.855 1 98.94 205 THR A CA 1
ATOM 1550 C C . THR A 1 205 ? 2.812 1.472 4.445 1 98.94 205 THR A C 1
ATOM 1552 O O . THR A 1 205 ? 1.717 2.01 4.617 1 98.94 205 THR A O 1
ATOM 1555 N N . LYS A 1 206 ? 3.824 2.084 3.902 1 98.88 206 LYS A N 1
ATOM 1556 C CA . LYS A 1 206 ? 3.72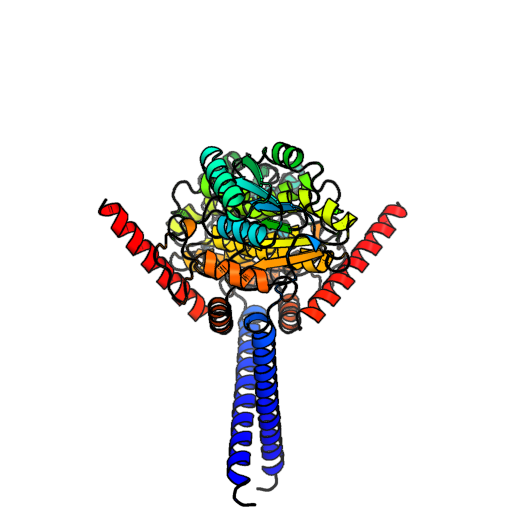5 3.51 3.602 1 98.88 206 LYS A CA 1
ATOM 1557 C C . LYS A 1 206 ? 2.896 3.75 2.344 1 98.88 206 LYS A C 1
ATOM 1559 O O . LYS A 1 206 ? 2.195 4.758 2.236 1 98.88 206 LYS A O 1
ATOM 1564 N N . THR A 1 207 ? 2.924 2.807 1.395 1 98.94 207 THR A N 1
ATOM 1565 C CA . THR A 1 207 ? 2 2.957 0.276 1 98.94 207 THR A CA 1
ATOM 1566 C C . THR A 1 207 ? 0.562 2.719 0.728 1 98.94 207 THR A C 1
ATOM 1568 O O . THR A 1 207 ? -0.37 3.326 0.195 1 98.94 207 THR A O 1
ATOM 1571 N N . PHE A 1 208 ? 0.35 1.838 1.703 1 98.94 208 PHE A N 1
ATOM 1572 C CA . PHE A 1 208 ? -0.965 1.713 2.318 1 98.94 208 PHE A CA 1
ATOM 1573 C C . PHE A 1 208 ? -1.468 3.068 2.805 1 98.94 208 PHE A C 1
ATOM 1575 O O . PHE A 1 208 ? -2.59 3.467 2.49 1 98.94 208 PHE A O 1
ATOM 1582 N N . VAL A 1 209 ? -0.623 3.777 3.543 1 98.94 209 VAL A N 1
ATOM 1583 C CA . VAL A 1 209 ? -0.969 5.078 4.109 1 98.94 209 VAL A CA 1
ATOM 1584 C C . VAL A 1 209 ? -1.298 6.059 2.988 1 98.94 209 VAL A C 1
ATOM 1586 O O . VAL A 1 209 ? -2.25 6.836 3.096 1 98.94 209 VAL A O 1
ATOM 1589 N N . ASP A 1 210 ? -0.526 6.02 1.921 1 98.94 210 ASP A N 1
ATOM 1590 C CA . ASP A 1 210 ? -0.742 6.906 0.782 1 98.94 210 ASP A CA 1
ATOM 1591 C C . ASP A 1 210 ? -2.111 6.664 0.151 1 98.94 210 ASP A C 1
ATOM 1593 O O . ASP A 1 210 ? -2.893 7.602 -0.023 1 98.94 210 ASP A O 1
ATOM 1597 N N . PHE A 1 211 ? -2.418 5.383 -0.153 1 98.94 211 PHE A N 1
ATOM 1598 C CA . PHE A 1 211 ? -3.695 5.043 -0.767 1 98.94 211 PHE A CA 1
ATOM 1599 C C . PHE A 1 211 ? -4.852 5.398 0.157 1 98.94 211 PHE A C 1
ATOM 1601 O O . PHE A 1 211 ? -5.852 5.973 -0.284 1 98.94 211 PHE A O 1
ATOM 1608 N N . PHE A 1 212 ? -4.727 5.035 1.457 1 98.94 212 PHE A N 1
ATOM 1609 C CA . PHE A 1 212 ? -5.738 5.332 2.467 1 98.94 212 PHE A CA 1
ATOM 1610 C C . PHE A 1 212 ? -6.059 6.82 2.49 1 98.94 212 PHE A C 1
ATOM 1612 O O . PHE A 1 212 ? -7.227 7.211 2.482 1 98.94 212 PHE A O 1
ATOM 1619 N N . SER A 1 213 ? -5.008 7.652 2.389 1 98.94 213 SER A N 1
ATOM 1620 C CA . SER A 1 213 ? -5.133 9.102 2.463 1 98.94 213 SER A CA 1
ATOM 1621 C C . SER A 1 213 ? -5.848 9.664 1.235 1 98.94 213 SER A C 1
ATOM 1623 O O . SER A 1 213 ? -6.773 10.461 1.361 1 98.94 213 SER A O 1
ATOM 1625 N N . ARG A 1 214 ? -5.406 9.211 0.107 1 98.75 214 ARG A N 1
ATOM 1626 C CA . ARG A 1 214 ? -5.957 9.719 -1.144 1 98.75 214 ARG A CA 1
ATOM 1627 C C . ARG A 1 214 ? -7.434 9.359 -1.278 1 98.75 214 ARG A C 1
ATOM 1629 O O . ARG A 1 214 ? -8.242 10.18 -1.719 1 98.75 214 ARG A O 1
ATOM 1636 N N . CYS A 1 215 ? -7.758 8.133 -0.905 1 98.75 215 CYS A N 1
ATOM 1637 C CA . CYS A 1 215 ? -9.148 7.699 -0.957 1 98.75 215 CYS A CA 1
ATOM 1638 C C . CYS A 1 215 ? -10.008 8.508 0.008 1 98.75 215 CYS A C 1
ATOM 1640 O O . CYS A 1 215 ? -11.094 8.969 -0.356 1 98.75 215 CYS A O 1
ATOM 1642 N N . LEU A 1 216 ? -9.508 8.703 1.205 1 98.88 216 LEU A N 1
ATOM 1643 C CA . LEU A 1 216 ? -10.266 9.43 2.219 1 98.88 216 LEU A CA 1
ATOM 1644 C C . LEU A 1 216 ? -10.516 10.875 1.785 1 98.88 216 LEU A C 1
ATOM 1646 O O . LEU A 1 216 ? -11.586 11.43 2.047 1 98.88 216 LEU A O 1
ATOM 1650 N N . HIS A 1 217 ? -9.508 11.477 1.198 1 98.81 217 HIS A N 1
ATOM 1651 C CA . HIS A 1 217 ? -9.695 12.836 0.706 1 98.81 217 HIS A CA 1
ATOM 1652 C C . HIS A 1 217 ? -10.867 12.922 -0.269 1 98.81 217 HIS A C 1
ATOM 1654 O O . HIS A 1 217 ? -11.711 13.805 -0.155 1 98.81 217 HIS A O 1
ATOM 1660 N N . GLU A 1 218 ? -10.898 11.977 -1.201 1 98.38 218 GLU A N 1
ATOM 1661 C CA . GLU A 1 218 ? -11.961 11.977 -2.207 1 98.38 218 GLU A CA 1
ATOM 1662 C C . GLU A 1 218 ? -13.32 11.703 -1.575 1 98.38 218 GLU A C 1
ATOM 1664 O O . GLU A 1 218 ? -14.336 12.258 -2.004 1 98.38 218 GLU A O 1
ATOM 1669 N N . GLU A 1 219 ? -13.359 10.914 -0.535 1 98.19 219 GLU A N 1
ATOM 1670 C CA . GLU A 1 219 ? -14.609 10.531 0.108 1 98.19 219 GLU A CA 1
ATOM 1671 C C . GLU A 1 219 ? -15.203 11.688 0.91 1 98.19 219 GLU A C 1
ATOM 1673 O O . GLU A 1 219 ? -16.422 11.812 1.028 1 98.19 219 GLU A O 1
ATOM 1678 N N . TYR A 1 220 ? -14.289 12.531 1.44 1 98.44 220 TYR A N 1
ATOM 1679 C CA . TYR A 1 220 ? -14.812 13.414 2.477 1 98.44 220 TYR A CA 1
ATOM 1680 C C . TYR A 1 220 ? -14.555 14.875 2.129 1 98.44 220 TYR A C 1
ATOM 1682 O O . TYR A 1 220 ? -14.984 15.773 2.852 1 98.44 220 TYR A O 1
ATOM 1690 N N . ARG A 1 221 ? -13.891 15.133 1.017 1 97.38 221 ARG A N 1
ATOM 1691 C CA . ARG A 1 221 ? -13.609 16.516 0.648 1 97.38 221 ARG A CA 1
ATOM 1692 C C . ARG A 1 221 ? -14.898 17.312 0.497 1 97.38 221 ARG A C 1
ATOM 1694 O O . ARG A 1 221 ? -14.938 18.5 0.826 1 97.38 221 ARG A O 1
ATOM 1701 N N . SER A 1 222 ? -15.93 16.656 0.027 1 97.19 222 SER A N 1
ATOM 1702 C CA . SER A 1 222 ? -17.203 17.344 -0.157 1 97.19 222 SER A CA 1
ATOM 1703 C C . SER A 1 222 ? -17.844 17.703 1.183 1 97.19 222 SER A C 1
ATOM 1705 O O . SER A 1 222 ? -18.766 18.516 1.238 1 97.19 222 SER A O 1
ATOM 1707 N N . LYS A 1 223 ? -17.375 17.109 2.244 1 97.81 223 LYS A N 1
ATOM 1708 C CA . LYS A 1 223 ? -17.906 17.375 3.582 1 97.81 223 LYS A CA 1
ATOM 1709 C C . LYS A 1 223 ? -17.016 18.375 4.328 1 97.81 223 LYS A C 1
ATOM 1711 O O . LYS A 1 223 ? -17.125 18.516 5.543 1 97.81 223 LYS A O 1
ATOM 1716 N N . GLY A 1 224 ? -16.047 18.938 3.619 1 97.81 224 GLY A N 1
ATOM 1717 C CA . GLY A 1 224 ? -15.227 19.984 4.207 1 97.81 224 GLY A CA 1
ATOM 1718 C C . GLY A 1 224 ? -13.953 19.453 4.848 1 97.81 224 GLY A C 1
ATOM 1719 O O . GLY A 1 224 ? -13.266 20.172 5.559 1 97.81 224 GLY A O 1
ATOM 1720 N N . ILE A 1 225 ? -13.68 18.188 4.648 1 98.62 225 ILE A N 1
ATOM 1721 C CA . ILE A 1 225 ? -12.508 17.578 5.254 1 98.62 225 ILE A CA 1
ATOM 1722 C C . ILE A 1 225 ? -11.383 17.5 4.219 1 98.62 225 ILE A C 1
ATOM 1724 O O . ILE A 1 225 ? -11.609 17.078 3.082 1 98.62 225 ILE A O 1
ATOM 1728 N N . PHE A 1 226 ? -10.219 17.969 4.562 1 98.69 226 PHE A N 1
ATOM 1729 C CA . PHE A 1 226 ? -9.039 17.859 3.719 1 98.69 226 PHE A CA 1
ATOM 1730 C C . PHE A 1 226 ? -8.086 16.781 4.246 1 98.69 226 PHE A C 1
ATOM 1732 O O . PHE A 1 226 ? -7.621 16.875 5.383 1 98.69 226 PHE A O 1
ATOM 1739 N N . VAL A 1 227 ? -7.855 15.727 3.52 1 98.88 227 VAL A N 1
ATOM 1740 C CA . VAL A 1 227 ? -6.902 14.688 3.887 1 98.88 227 VAL A CA 1
ATOM 1741 C C . VAL A 1 227 ? -5.688 14.75 2.961 1 98.88 227 VAL A C 1
ATOM 1743 O O . VAL A 1 227 ? -5.836 14.82 1.738 1 98.88 227 VAL A O 1
ATOM 1746 N N . GLN A 1 228 ? -4.531 14.773 3.551 1 98.81 228 GLN A N 1
ATOM 1747 C CA . GLN A 1 228 ? -3.295 14.922 2.789 1 98.81 228 GLN A CA 1
ATOM 1748 C C . GLN A 1 228 ? -2.354 13.75 3.029 1 98.81 228 GLN A C 1
ATOM 1750 O O . GLN A 1 228 ? -2.189 13.297 4.164 1 98.81 228 GLN A O 1
ATOM 1755 N N . SER A 1 229 ? -1.857 13.18 1.95 1 98.88 229 SER A N 1
ATOM 1756 C CA . SER A 1 229 ? -0.746 12.242 2 1 98.88 229 SER A CA 1
ATOM 1757 C C . SER A 1 229 ? 0.593 12.953 1.843 1 98.88 229 SER A C 1
ATOM 1759 O O . SER A 1 229 ? 0.858 13.562 0.804 1 98.88 229 SER A O 1
ATOM 1761 N N . VAL A 1 230 ? 1.414 12.953 2.857 1 98.94 230 VAL A N 1
ATOM 1762 C CA . VAL A 1 230 ? 2.73 13.578 2.824 1 98.94 230 VAL A CA 1
ATOM 1763 C C . VAL A 1 230 ? 3.807 12.508 2.641 1 98.94 230 VAL A C 1
ATOM 1765 O O . VAL A 1 230 ? 3.932 11.602 3.463 1 98.94 230 VAL A O 1
ATOM 1768 N N . LEU A 1 231 ? 4.559 12.609 1.542 1 98.81 231 LEU A N 1
ATOM 1769 C CA . LEU A 1 231 ? 5.512 11.57 1.167 1 98.81 231 LEU A CA 1
ATOM 1770 C C . LEU A 1 231 ? 6.938 12.117 1.152 1 98.81 231 LEU A C 1
ATOM 1772 O O . LEU A 1 231 ? 7.551 12.242 0.089 1 98.81 231 LEU A O 1
ATOM 1776 N N . PRO A 1 232 ? 7.453 12.391 2.314 1 98.5 232 PRO A N 1
ATOM 1777 C CA . PRO A 1 232 ? 8.828 12.898 2.355 1 98.5 232 PRO A CA 1
ATOM 1778 C C . PRO A 1 232 ? 9.852 11.875 1.881 1 98.5 232 PRO A C 1
ATOM 1780 O O . PRO A 1 232 ? 9.617 10.664 1.986 1 98.5 232 PRO A O 1
ATOM 1783 N N . TYR A 1 233 ? 10.922 12.414 1.295 1 98.06 233 TYR A N 1
ATOM 1784 C CA . TYR A 1 233 ? 12.164 11.648 1.266 1 98.06 233 TYR A CA 1
ATOM 1785 C C . TYR A 1 233 ? 12.891 11.734 2.602 1 98.06 233 TYR A C 1
ATOM 1787 O O . TYR A 1 233 ? 12.258 11.836 3.654 1 98.06 233 TYR A O 1
ATOM 1795 N N . PHE A 1 234 ? 14.18 11.562 2.666 1 97.12 234 PHE A N 1
ATOM 1796 C CA . PHE A 1 234 ? 14.906 11.555 3.93 1 97.12 234 PHE A CA 1
ATOM 1797 C C . PHE A 1 234 ? 14.82 12.914 4.613 1 97.12 234 PHE A C 1
ATOM 1799 O O . PHE A 1 234 ? 15.016 13.945 3.977 1 97.12 234 PHE A O 1
ATOM 1806 N N . VAL A 1 235 ? 14.375 12.914 5.77 1 97.88 235 VAL A N 1
ATOM 1807 C CA . VAL A 1 235 ? 14.43 14.055 6.688 1 97.88 235 VAL A CA 1
ATOM 1808 C C . VAL A 1 235 ? 15.383 13.742 7.84 1 97.88 235 VAL A C 1
ATOM 1810 O O . VAL A 1 235 ? 15.391 12.617 8.359 1 97.88 235 VAL A O 1
ATOM 1813 N N . ALA A 1 236 ? 16.188 14.695 8.219 1 96.94 236 ALA A N 1
ATOM 1814 C CA . ALA A 1 236 ? 17.156 14.453 9.281 1 96.94 236 ALA A CA 1
ATOM 1815 C C . ALA A 1 236 ? 16.469 14.234 10.625 1 96.94 236 ALA A C 1
ATOM 1817 O O . ALA A 1 236 ? 16.062 15.195 11.281 1 96.94 236 ALA A O 1
ATOM 1818 N N . THR A 1 237 ? 16.312 13.008 11.008 1 94 237 THR A N 1
ATOM 1819 C CA . THR A 1 237 ? 15.633 12.594 12.234 1 94 237 THR A CA 1
ATOM 1820 C C . THR A 1 237 ? 16.266 11.328 12.797 1 94 237 THR A C 1
ATOM 1822 O O . THR A 1 237 ? 17.109 10.703 12.148 1 94 237 THR A O 1
ATOM 1825 N N . LYS A 1 238 ? 15.852 11.016 13.984 1 84.88 238 LYS A N 1
ATOM 1826 C CA . LYS A 1 238 ? 16.328 9.781 14.617 1 84.88 238 LYS A CA 1
ATOM 1827 C C . LYS A 1 238 ? 15.859 8.555 13.844 1 84.88 238 LYS A C 1
ATOM 1829 O O . LYS A 1 238 ? 16.609 7.59 13.688 1 84.88 238 LYS A O 1
ATOM 1834 N N . LEU A 1 239 ? 14.68 8.578 13.367 1 83.56 239 LEU A N 1
ATOM 1835 C CA . LEU A 1 239 ? 14.133 7.461 12.609 1 83.56 239 LEU A CA 1
ATOM 1836 C C . LEU A 1 239 ? 14.969 7.18 11.367 1 83.56 239 LEU A C 1
ATOM 1838 O O . LEU A 1 239 ? 15.242 6.02 11.047 1 83.56 239 LEU A O 1
ATOM 1842 N N . ALA A 1 240 ? 15.375 8.242 10.703 1 88 240 ALA A N 1
ATOM 1843 C CA . ALA A 1 240 ? 16.172 8.094 9.484 1 88 240 ALA A CA 1
ATOM 1844 C C . ALA A 1 240 ? 17.641 7.867 9.805 1 88 240 ALA A C 1
ATOM 1846 O O . ALA A 1 240 ? 18.438 7.551 8.914 1 88 240 ALA A O 1
ATOM 1847 N N . LYS A 1 241 ? 18.047 8.078 11.117 1 88.44 241 LYS A N 1
ATOM 1848 C CA . LYS A 1 241 ? 19.422 7.934 11.594 1 88.44 241 LYS A CA 1
ATOM 1849 C C . LYS A 1 241 ? 20.359 8.891 10.859 1 88.44 241 LYS A C 1
ATOM 1851 O O . LYS A 1 241 ? 21.453 8.5 10.438 1 88.44 241 LYS A O 1
ATOM 1856 N N . ILE A 1 242 ? 19.781 10.031 10.562 1 88.38 242 ILE A N 1
ATOM 1857 C CA . ILE A 1 242 ? 20.562 11.086 9.922 1 88.38 242 ILE A CA 1
ATOM 1858 C C . ILE A 1 242 ? 20.641 12.305 10.844 1 88.38 242 ILE A C 1
ATOM 1860 O O . ILE A 1 242 ? 19.609 12.852 11.242 1 88.38 242 ILE A O 1
ATOM 1864 N N . ARG A 1 243 ? 21.844 12.789 11.148 1 86.56 243 ARG A N 1
ATOM 1865 C CA . ARG A 1 243 ? 22.031 13.844 12.141 1 86.56 243 ARG A CA 1
ATOM 1866 C C . ARG A 1 243 ? 22.188 15.203 11.469 1 86.56 243 ARG A C 1
ATOM 1868 O O . ARG A 1 243 ? 21.609 16.203 11.922 1 86.56 243 ARG A O 1
ATOM 1875 N N . LYS A 1 244 ? 22.891 15.203 10.406 1 92.75 244 LYS A N 1
ATOM 1876 C CA . LYS A 1 244 ? 23.203 16.484 9.789 1 92.75 244 LYS A CA 1
ATOM 1877 C C . LYS A 1 244 ? 22.297 16.75 8.586 1 92.75 244 LYS A C 1
ATOM 1879 O O . LYS A 1 244 ? 22.297 15.977 7.625 1 92.75 244 LYS A O 1
ATOM 1884 N N . PRO A 1 245 ? 21.562 17.828 8.656 1 96.62 245 PRO A N 1
ATOM 1885 C CA . PRO A 1 245 ? 20.703 18.172 7.523 1 96.62 245 PRO A CA 1
ATOM 1886 C C . PRO A 1 245 ? 21.484 18.609 6.289 1 96.62 245 PRO A C 1
ATOM 1888 O O . PRO A 1 245 ? 22.594 19.156 6.414 1 96.62 245 PRO A O 1
ATOM 1891 N N . THR A 1 246 ? 21.031 18.328 5.172 1 96.56 246 THR A N 1
ATOM 1892 C CA . THR A 1 246 ? 21.5 18.812 3.871 1 96.56 246 THR A CA 1
ATOM 1893 C C . THR A 1 246 ? 20.328 19.328 3.043 1 96.56 246 THR A C 1
ATOM 1895 O O . THR A 1 246 ? 19.188 19.344 3.514 1 96.56 246 THR A O 1
ATOM 1898 N N . LEU A 1 247 ? 20.594 19.828 1.909 1 96.38 247 LEU A N 1
ATOM 1899 C CA . LEU A 1 247 ? 19.547 20.391 1.056 1 96.38 247 LEU A CA 1
ATOM 1900 C C . LEU A 1 247 ? 18.516 19.328 0.695 1 96.38 247 LEU A C 1
ATOM 1902 O O . LEU A 1 247 ? 17.312 19.609 0.685 1 96.38 247 LEU A O 1
ATOM 1906 N N . ASP A 1 248 ? 18.938 18.141 0.406 1 96.75 248 ASP A N 1
ATOM 1907 C CA . ASP A 1 248 ? 18.016 17.078 0.011 1 96.75 248 ASP A CA 1
ATOM 1908 C C . ASP A 1 248 ? 17.531 16.297 1.229 1 96.75 248 ASP A C 1
ATOM 1910 O O . ASP A 1 248 ? 16.625 15.461 1.117 1 96.75 248 ASP A O 1
ATOM 1914 N N . THR A 1 249 ? 18.156 16.516 2.398 1 97.94 249 THR A N 1
ATOM 1915 C CA . THR A 1 249 ? 17.75 15.938 3.68 1 97.94 249 THR A CA 1
ATOM 1916 C C . THR A 1 249 ? 17.547 17.031 4.723 1 97.94 249 THR A C 1
ATOM 1918 O O . THR A 1 249 ? 18.375 17.188 5.629 1 97.94 249 THR A O 1
ATOM 1921 N N . PRO A 1 250 ? 16.484 17.719 4.617 1 98.38 250 PRO A N 1
ATOM 1922 C CA . PRO A 1 250 ? 16.281 18.859 5.5 1 98.38 250 PRO A CA 1
ATOM 1923 C C . PRO A 1 250 ? 16.062 18.453 6.957 1 98.38 250 PRO A C 1
ATOM 1925 O O . PRO A 1 250 ? 15.805 17.281 7.242 1 98.38 250 PRO A O 1
ATOM 1928 N N . SER A 1 251 ? 16.234 19.438 7.828 1 98.12 251 SER A N 1
ATOM 1929 C CA . SER A 1 251 ? 15.82 19.219 9.203 1 98.12 251 SER A CA 1
ATOM 1930 C C . SER A 1 251 ? 14.305 19.031 9.297 1 98.12 251 SER A C 1
ATOM 1932 O O . SER A 1 251 ? 13.57 19.438 8.391 1 98.12 251 SER A O 1
ATOM 1934 N N . SER A 1 252 ? 13.867 18.422 10.344 1 98.31 252 SER A N 1
ATOM 1935 C CA . SER A 1 252 ? 12.438 18.234 10.523 1 98.31 252 SER A CA 1
ATOM 1936 C C . SER A 1 252 ? 11.703 19.562 10.586 1 98.31 252 SER A C 1
ATOM 1938 O O . SER A 1 252 ? 10.602 19.703 10.055 1 98.31 252 SER A O 1
ATOM 1940 N N . GLU A 1 253 ? 12.297 20.594 11.172 1 98 253 GLU A N 1
ATOM 1941 C CA . GLU A 1 253 ? 11.703 21.922 11.266 1 98 253 GLU A CA 1
ATOM 1942 C C . GLU A 1 253 ? 11.516 22.547 9.883 1 98 253 GLU A C 1
ATOM 1944 O O . GLU A 1 253 ? 10.43 23.047 9.555 1 98 253 GLU A O 1
ATOM 1949 N N . THR A 1 254 ? 12.586 22.469 9.07 1 98.19 254 THR A N 1
ATOM 1950 C CA . THR A 1 254 ? 12.531 23.016 7.719 1 98.19 254 THR A CA 1
ATOM 1951 C C . THR A 1 254 ? 11.492 22.281 6.879 1 98.19 254 THR A C 1
ATOM 1953 O O . THR A 1 254 ? 10.719 22.922 6.156 1 98.19 254 THR A O 1
ATOM 1956 N N . PHE A 1 255 ? 11.5 21.031 7.031 1 98.69 255 PHE A N 1
ATOM 1957 C CA . PHE A 1 255 ? 10.57 20.203 6.27 1 98.69 255 PHE A CA 1
ATOM 1958 C C . PHE A 1 255 ? 9.125 20.547 6.625 1 98.69 255 PHE A C 1
ATOM 1960 O O . PHE A 1 255 ? 8.305 20.797 5.734 1 98.69 255 PHE A O 1
ATOM 1967 N N . VAL A 1 256 ? 8.781 20.578 7.898 1 98.62 256 VAL A N 1
ATOM 1968 C CA . VAL A 1 256 ? 7.406 20.75 8.352 1 98.62 256 VAL A CA 1
ATOM 1969 C C . VAL A 1 256 ? 6.93 22.172 8.023 1 98.62 256 VAL A C 1
ATOM 1971 O O . VAL A 1 256 ? 5.773 22.359 7.645 1 98.62 256 VAL A O 1
ATOM 1974 N N . LYS A 1 257 ? 7.812 23.156 8.156 1 97.69 257 LYS A N 1
ATOM 1975 C CA . LYS A 1 257 ? 7.469 24.531 7.777 1 97.69 257 LYS A CA 1
ATOM 1976 C C . LYS A 1 257 ? 7.039 24.609 6.316 1 97.69 257 LYS A C 1
ATOM 1978 O O . LYS A 1 257 ? 6.152 25.391 5.965 1 97.69 257 LYS A O 1
ATOM 1983 N N . SER A 1 258 ? 7.715 23.812 5.535 1 97.88 258 SER A N 1
ATOM 1984 C CA . SER A 1 258 ? 7.375 23.766 4.117 1 97.88 258 SER A CA 1
ATOM 1985 C C . SER A 1 258 ? 6.102 22.969 3.879 1 97.88 258 SER A C 1
ATOM 1987 O O . SER A 1 258 ? 5.195 23.438 3.176 1 97.88 258 SER A O 1
ATOM 1989 N N . ALA A 1 259 ? 5.996 21.797 4.457 1 98.38 259 ALA A N 1
ATOM 1990 C CA . ALA A 1 259 ? 4.91 20.859 4.215 1 98.38 259 ALA A CA 1
ATOM 1991 C C . ALA A 1 259 ? 3.568 21.438 4.652 1 98.38 259 ALA A C 1
ATOM 1993 O O . ALA A 1 259 ? 2.557 21.25 3.973 1 98.38 259 ALA A O 1
ATOM 1994 N N . ILE A 1 260 ? 3.557 22.125 5.801 1 98.12 260 ILE A N 1
ATOM 1995 C CA . ILE A 1 260 ? 2.297 22.578 6.375 1 98.12 260 ILE A CA 1
ATOM 1996 C C . ILE A 1 260 ? 1.672 23.641 5.469 1 98.12 260 ILE A C 1
ATOM 1998 O O . ILE A 1 260 ? 0.45 23.812 5.453 1 98.12 260 ILE A O 1
ATOM 2002 N N . LYS A 1 261 ? 2.447 24.312 4.645 1 97.38 261 LYS A N 1
ATOM 2003 C CA . LYS A 1 261 ? 1.962 25.359 3.74 1 97.38 261 LYS A CA 1
ATOM 2004 C C . LYS A 1 261 ? 1.275 24.75 2.52 1 97.38 261 LYS A C 1
ATOM 2006 O O . LYS A 1 261 ? 0.598 25.453 1.767 1 97.38 261 LYS A O 1
ATOM 2011 N N . THR A 1 262 ? 1.467 23.453 2.338 1 98 262 THR A N 1
ATOM 2012 C CA . THR A 1 262 ? 0.85 22.797 1.193 1 98 262 THR A CA 1
ATOM 2013 C C . THR A 1 262 ? -0.569 22.344 1.528 1 98 262 THR A C 1
ATOM 2015 O O . THR A 1 262 ? -1.328 21.953 0.64 1 98 262 THR A O 1
ATOM 2018 N N . VAL A 1 263 ? -0.96 22.375 2.797 1 98 263 VAL A N 1
ATOM 2019 C CA . VAL A 1 263 ? -2.283 21.938 3.223 1 98 263 VAL A CA 1
ATOM 2020 C C . VAL A 1 263 ? -3.355 22.781 2.545 1 98 263 VAL A C 1
ATOM 2022 O O . VAL A 1 263 ? -3.268 24.016 2.535 1 98 263 VAL A O 1
ATOM 2025 N N . GLY A 1 264 ? -4.344 22.125 1.948 1 96.44 264 GLY A N 1
ATOM 2026 C CA . GLY A 1 264 ? -5.395 22.828 1.223 1 96.44 264 GLY A CA 1
ATOM 2027 C C . GLY A 1 264 ? -5.066 23.031 -0.244 1 96.44 264 GLY A C 1
ATOM 2028 O O . GLY A 1 264 ? -5.945 23.375 -1.038 1 96.44 264 GLY A O 1
ATOM 2029 N N . LEU A 1 265 ? -3.805 22.844 -0.598 1 96.56 265 LEU A N 1
ATOM 2030 C CA . LEU A 1 265 ? -3.369 23.062 -1.973 1 96.56 265 LEU A CA 1
ATOM 2031 C C . LEU A 1 265 ? -3.125 21.734 -2.684 1 96.56 265 LEU A C 1
ATOM 2033 O O . LEU A 1 265 ? -3.477 21.578 -3.855 1 96.56 265 LEU A O 1
ATOM 2037 N N . GLN A 1 266 ? -2.545 20.797 -1.968 1 97 266 GLN A N 1
ATOM 2038 C CA . GLN A 1 266 ? -2.238 19.484 -2.525 1 97 266 GLN A CA 1
ATOM 2039 C C . GLN A 1 266 ? -2.654 18.375 -1.567 1 97 266 GLN A C 1
ATOM 2041 O O . GLN A 1 266 ? -2.199 18.328 -0.422 1 97 266 GLN A O 1
ATOM 2046 N N . SER A 1 267 ? -3.43 17.469 -2.061 1 97.75 267 SER A N 1
ATOM 2047 C CA . SER A 1 267 ? -3.846 16.344 -1.229 1 97.75 267 SER A CA 1
ATOM 2048 C C . SER A 1 267 ? -2.771 15.258 -1.185 1 97.75 267 SER A C 1
ATOM 2050 O O . SER A 1 267 ? -2.816 14.367 -0.334 1 97.75 267 SER A O 1
ATOM 2052 N N . ARG A 1 268 ? -1.842 15.273 -2.092 1 98.12 268 ARG A N 1
ATOM 2053 C CA . ARG A 1 268 ? -0.667 14.414 -2.139 1 98.12 268 ARG A CA 1
ATOM 2054 C C . ARG A 1 268 ? 0.597 15.219 -2.414 1 98.12 268 ARG A C 1
ATOM 2056 O O . ARG A 1 268 ? 0.683 15.922 -3.424 1 98.12 268 ARG A O 1
ATOM 2063 N N . THR A 1 269 ? 1.596 15.156 -1.511 1 98.38 269 THR A N 1
ATOM 2064 C CA . THR A 1 269 ? 2.742 16.047 -1.635 1 98.38 269 THR A CA 1
ATOM 2065 C C . THR A 1 269 ? 3.994 15.406 -1.042 1 98.38 269 THR A C 1
ATOM 2067 O O . THR A 1 269 ? 3.9 14.539 -0.176 1 98.38 269 THR A O 1
ATOM 2070 N N . ASN A 1 270 ? 5.121 15.875 -1.528 1 98.5 270 ASN A N 1
ATOM 2071 C CA . ASN A 1 270 ? 6.375 15.492 -0.887 1 98.5 270 ASN A CA 1
ATOM 2072 C C . ASN A 1 270 ? 6.742 16.453 0.238 1 98.5 270 ASN A C 1
ATOM 2074 O O . ASN A 1 270 ? 7.734 16.25 0.939 1 98.5 270 ASN A O 1
ATOM 2078 N N . GLY A 1 271 ? 6 17.484 0.445 1 98.25 271 GLY A N 1
ATOM 2079 C CA . GLY A 1 271 ? 6.078 18.375 1.589 1 98.25 271 GLY A CA 1
ATOM 2080 C C . GLY A 1 271 ? 7.203 19.391 1.478 1 98.25 271 GLY A C 1
ATOM 2081 O O . GLY A 1 271 ? 7.242 20.359 2.225 1 98.25 271 GLY A O 1
ATOM 2082 N N . TYR A 1 272 ? 8.125 19.188 0.57 1 98.06 272 TYR A N 1
ATOM 2083 C CA . TYR A 1 272 ? 9.344 19.969 0.392 1 98.06 272 TYR A CA 1
ATOM 2084 C C . TYR A 1 272 ? 9.742 20.031 -1.078 1 98.06 272 TYR A C 1
ATOM 2086 O O . TYR A 1 272 ? 9.711 19.016 -1.784 1 98.06 272 TYR A O 1
ATOM 2094 N N . LEU A 1 273 ? 10.062 21.281 -1.578 1 97.12 273 LEU A N 1
ATOM 2095 C CA . LEU A 1 273 ? 10.281 21.5 -3.002 1 97.12 273 LEU A CA 1
ATOM 2096 C C . LEU A 1 273 ? 11.336 20.547 -3.549 1 97.12 273 LEU A C 1
ATOM 2098 O O . LEU A 1 273 ? 11.156 19.969 -4.617 1 97.12 273 LEU A O 1
ATOM 2102 N N . ILE A 1 274 ? 12.461 20.438 -2.865 1 97.88 274 ILE A N 1
ATOM 2103 C CA . ILE A 1 274 ? 13.555 19.578 -3.324 1 97.88 274 ILE A CA 1
ATOM 2104 C C . ILE A 1 274 ? 13.086 18.125 -3.389 1 97.88 274 ILE A C 1
ATOM 2106 O O . ILE A 1 274 ? 13.422 17.406 -4.324 1 97.88 274 ILE A O 1
ATOM 2110 N N . HIS A 1 275 ? 12.32 17.688 -2.352 1 98.44 275 HIS A N 1
ATOM 2111 C CA . HIS A 1 275 ? 11.75 16.344 -2.371 1 98.44 275 HIS A CA 1
ATOM 2112 C C . HIS A 1 275 ? 10.805 16.156 -3.553 1 98.44 275 HIS A C 1
ATOM 2114 O O . HIS A 1 275 ? 10.758 15.078 -4.152 1 98.44 275 HIS A O 1
ATOM 2120 N N . ALA A 1 276 ? 10.008 17.219 -3.871 1 97.75 276 ALA A N 1
ATOM 2121 C CA . ALA A 1 276 ? 9.109 17.156 -5.02 1 97.75 276 ALA A CA 1
ATOM 2122 C C . ALA A 1 276 ? 9.883 16.969 -6.32 1 97.75 276 ALA A C 1
ATOM 2124 O O . ALA A 1 276 ? 9.477 16.188 -7.191 1 97.75 276 ALA A O 1
ATOM 2125 N N . LEU A 1 277 ? 11.008 17.672 -6.441 1 96.56 277 LEU A N 1
ATOM 2126 C CA . LEU A 1 277 ? 11.859 17.547 -7.617 1 96.56 277 LEU A CA 1
ATOM 2127 C C . LEU A 1 277 ? 12.445 16.141 -7.715 1 96.56 277 LEU A C 1
ATOM 2129 O O . LEU A 1 277 ? 12.469 15.555 -8.797 1 96.56 277 LEU A O 1
ATOM 2133 N N . MET A 1 278 ? 12.93 15.641 -6.582 1 97.31 278 MET A N 1
ATOM 2134 C CA . MET A 1 278 ? 13.445 14.273 -6.543 1 97.31 278 MET A CA 1
ATOM 2135 C C . MET A 1 278 ? 12.383 13.273 -6.984 1 97.31 278 MET A C 1
ATOM 2137 O O . MET A 1 278 ? 12.656 12.375 -7.777 1 97.31 278 MET A O 1
ATOM 2141 N N . GLY A 1 279 ? 11.188 13.461 -6.445 1 96.75 279 GLY A N 1
ATOM 2142 C CA . GLY A 1 279 ? 10.078 12.594 -6.828 1 96.75 279 GLY A CA 1
ATOM 2143 C C . GLY A 1 279 ? 9.781 12.625 -8.312 1 96.75 279 GLY A C 1
ATOM 2144 O O . GLY A 1 279 ? 9.523 11.586 -8.922 1 96.75 279 GLY A O 1
ATOM 2145 N N . SER A 1 280 ? 9.875 13.82 -8.93 1 94.81 280 SER A N 1
ATOM 2146 C CA . SER A 1 280 ? 9.625 13.969 -10.359 1 94.81 280 SER A CA 1
ATOM 2147 C C . SER A 1 280 ? 10.664 13.227 -11.188 1 94.81 280 SER A C 1
ATOM 2149 O O . SER A 1 280 ? 10.344 12.641 -12.219 1 94.81 280 SER A O 1
ATOM 2151 N N . VAL A 1 281 ? 11.891 13.25 -10.789 1 95.44 281 VAL A N 1
ATOM 2152 C CA . VAL A 1 281 ? 12.977 12.57 -11.484 1 95.44 281 VAL A CA 1
ATOM 2153 C C . VAL A 1 281 ? 12.805 11.055 -11.375 1 95.44 281 VAL A C 1
ATOM 2155 O O . VAL A 1 281 ? 12.914 10.336 -12.375 1 95.44 281 VAL A O 1
ATOM 2158 N N . ILE A 1 282 ? 12.477 10.578 -10.203 1 96.12 282 ILE A N 1
ATOM 2159 C CA . ILE A 1 282 ? 12.336 9.148 -9.945 1 96.12 282 ILE A CA 1
ATOM 2160 C C . ILE A 1 282 ? 11.148 8.594 -10.727 1 96.12 282 ILE A C 1
ATOM 2162 O O . ILE A 1 282 ? 11.195 7.469 -11.234 1 96.12 282 ILE A O 1
ATOM 2166 N N . SER A 1 283 ? 10.141 9.43 -10.859 1 92.81 283 SER A N 1
ATOM 2167 C CA . SER A 1 283 ? 8.898 8.977 -11.477 1 92.81 283 SER A CA 1
ATOM 2168 C C . SER A 1 283 ? 9.086 8.711 -12.969 1 92.81 283 SER A C 1
ATOM 2170 O O . SER A 1 283 ? 8.297 7.988 -13.578 1 92.81 283 SER A O 1
ATOM 2172 N N . VAL A 1 284 ? 10.109 9.234 -13.602 1 92.31 284 VAL A N 1
ATOM 2173 C CA . VAL A 1 284 ? 10.258 9.094 -15.047 1 92.31 284 VAL A CA 1
ATOM 2174 C C . VAL A 1 284 ? 11.312 8.023 -15.352 1 92.31 284 VAL A C 1
ATOM 2176 O O . VAL A 1 284 ? 11.492 7.637 -16.516 1 92.31 284 VAL A O 1
ATOM 2179 N N . LEU A 1 285 ? 11.969 7.523 -14.32 1 94.5 285 LEU A N 1
ATOM 2180 C CA . LEU A 1 285 ? 12.984 6.492 -14.523 1 94.5 285 LEU A CA 1
ATOM 2181 C C . LEU A 1 285 ? 12.336 5.168 -14.906 1 94.5 285 LEU A C 1
ATOM 2183 O O . LEU A 1 285 ? 11.328 4.766 -14.312 1 94.5 285 LEU A O 1
ATOM 2187 N N . PRO A 1 286 ? 12.977 4.512 -15.93 1 93.69 286 PRO A N 1
ATOM 2188 C CA . PRO A 1 286 ? 12.539 3.131 -16.141 1 93.69 286 PRO A CA 1
ATOM 2189 C C . PRO A 1 286 ? 12.648 2.27 -14.891 1 93.69 286 PRO A C 1
ATOM 2191 O O . PRO A 1 286 ? 13.594 2.416 -14.117 1 93.69 286 PRO A O 1
ATOM 2194 N N . SER A 1 287 ? 11.734 1.394 -14.742 1 93.88 287 SER A N 1
ATOM 2195 C CA . SER A 1 287 ? 11.617 0.595 -13.523 1 93.88 287 SER A CA 1
ATOM 2196 C C . SER A 1 287 ? 12.914 -0.158 -13.234 1 93.88 287 SER A C 1
ATOM 2198 O O . SER A 1 287 ? 13.352 -0.231 -12.086 1 93.88 287 SER A O 1
ATOM 2200 N N . TRP A 1 288 ? 13.562 -0.731 -14.266 1 94 288 TRP A N 1
ATOM 2201 C CA . TRP A 1 288 ? 14.758 -1.536 -14.039 1 94 288 TRP A CA 1
ATOM 2202 C C . TRP A 1 288 ? 15.898 -0.678 -13.508 1 94 288 TRP A C 1
ATOM 2204 O O . TRP A 1 288 ? 16.688 -1.13 -12.672 1 94 288 TRP A O 1
ATOM 2214 N N . ILE A 1 289 ? 15.984 0.609 -13.977 1 97 289 ILE A N 1
ATOM 2215 C CA . ILE A 1 289 ? 17.016 1.525 -13.492 1 97 289 ILE A CA 1
ATOM 2216 C C . ILE A 1 289 ? 16.703 1.931 -12.055 1 97 289 ILE A C 1
ATOM 2218 O O . ILE A 1 289 ? 17.594 1.941 -11.203 1 97 289 ILE A O 1
ATOM 2222 N N . TYR A 1 290 ? 15.453 2.223 -11.82 1 97.75 290 TYR A N 1
ATOM 2223 C CA . TYR A 1 290 ? 15.039 2.6 -10.477 1 97.75 290 TYR A CA 1
ATOM 2224 C C . TYR A 1 290 ? 15.375 1.505 -9.469 1 97.75 290 TYR A C 1
ATOM 2226 O O . TYR A 1 290 ? 15.992 1.771 -8.438 1 97.75 290 TYR A O 1
ATOM 2234 N N . PHE A 1 291 ? 15.016 0.256 -9.781 1 97.62 291 PHE A N 1
ATOM 2235 C CA . PHE A 1 291 ? 15.227 -0.839 -8.836 1 97.62 291 PHE A CA 1
ATOM 2236 C C . PHE A 1 291 ? 16.719 -1.098 -8.633 1 97.62 291 PHE A C 1
ATOM 2238 O O . PHE A 1 291 ? 17.141 -1.394 -7.516 1 97.62 291 PHE A O 1
ATOM 2245 N N . LYS A 1 292 ? 17.5 -0.997 -9.703 1 96.75 292 LYS A N 1
ATOM 2246 C CA . LYS A 1 292 ? 18.938 -1.166 -9.562 1 96.75 292 LYS A CA 1
ATOM 2247 C C . LYS A 1 292 ? 19.531 -0.113 -8.633 1 96.75 292 LYS A C 1
ATOM 2249 O O . LYS A 1 292 ? 20.312 -0.438 -7.734 1 96.75 292 LYS A O 1
ATOM 2254 N N . LEU A 1 293 ? 19.125 1.12 -8.852 1 96.81 293 LEU A N 1
ATOM 2255 C CA . LEU A 1 293 ? 19.625 2.211 -8.016 1 96.81 293 LEU A CA 1
ATOM 2256 C C . LEU A 1 293 ? 19.172 2.029 -6.57 1 96.81 293 LEU A C 1
ATOM 2258 O O . LEU A 1 293 ? 19.969 2.225 -5.645 1 96.81 293 LEU A O 1
ATOM 2262 N N . ALA A 1 294 ? 17.891 1.681 -6.367 1 97.25 294 ALA A N 1
ATOM 2263 C CA . ALA A 1 294 ? 17.344 1.499 -5.027 1 97.25 294 ALA A CA 1
ATOM 2264 C C . ALA A 1 294 ? 18.062 0.383 -4.281 1 97.25 294 ALA A C 1
ATOM 2266 O O . ALA A 1 294 ? 18.453 0.555 -3.127 1 97.25 294 ALA A O 1
ATOM 2267 N N . ILE A 1 295 ? 18.281 -0.71 -4.922 1 96.81 295 ILE A N 1
ATOM 2268 C CA . ILE A 1 295 ? 18.922 -1.861 -4.297 1 96.81 295 ILE A CA 1
ATOM 2269 C C . ILE A 1 295 ? 20.391 -1.534 -3.986 1 96.81 295 ILE A C 1
ATOM 2271 O O . ILE A 1 295 ? 20.891 -1.861 -2.908 1 96.81 295 ILE A O 1
ATOM 2275 N N . ASP A 1 296 ? 21.078 -0.882 -4.934 1 96.75 296 ASP A N 1
ATOM 2276 C CA . ASP A 1 296 ? 22.484 -0.53 -4.727 1 96.75 296 ASP A CA 1
ATOM 2277 C C . ASP A 1 296 ? 22.641 0.429 -3.549 1 96.75 296 ASP A C 1
ATOM 2279 O O . ASP A 1 296 ? 23.547 0.275 -2.734 1 96.75 296 ASP A O 1
ATOM 2283 N N . MET A 1 297 ? 21.781 1.373 -3.533 1 96.19 297 MET A N 1
ATOM 2284 C CA . MET A 1 297 ? 21.812 2.336 -2.438 1 96.19 297 MET A CA 1
ATOM 2285 C C . MET A 1 297 ? 21.562 1.648 -1.1 1 96.19 297 MET A C 1
ATOM 2287 O O . MET A 1 297 ? 22.281 1.908 -0.122 1 96.19 297 MET A O 1
ATOM 2291 N N . ASN A 1 298 ? 20.594 0.768 -1.037 1 97.12 298 ASN A N 1
ATOM 2292 C CA . ASN A 1 298 ? 20.234 0.108 0.213 1 97.12 298 ASN A CA 1
ATOM 2293 C C . ASN A 1 298 ? 21.281 -0.92 0.629 1 97.12 298 ASN A C 1
ATOM 2295 O O . ASN A 1 298 ? 21.516 -1.124 1.821 1 97.12 298 ASN A O 1
ATOM 2299 N N . LYS A 1 299 ? 21.906 -1.55 -0.34 1 96.69 299 LYS A N 1
ATOM 2300 C CA . LYS A 1 299 ? 23.016 -2.451 -0.028 1 96.69 299 LYS A CA 1
ATOM 2301 C C . LYS A 1 299 ? 24.188 -1.688 0.583 1 96.69 299 LYS A C 1
ATOM 2303 O O . LYS A 1 299 ? 24.812 -2.166 1.526 1 96.69 299 LYS A O 1
ATOM 2308 N N . SER A 1 300 ? 24.469 -0.542 -0.026 1 96.5 300 SER A N 1
ATOM 2309 C CA . SER A 1 300 ? 25.547 0.298 0.494 1 96.5 300 SER A CA 1
ATOM 2310 C C . SER A 1 300 ? 25.25 0.762 1.915 1 96.5 300 SER A C 1
ATOM 2312 O O . SER A 1 300 ? 26.125 0.729 2.783 1 96.5 300 SER A O 1
ATOM 2314 N N . THR A 1 301 ? 24.031 1.188 2.15 1 95.25 301 THR A N 1
ATOM 2315 C CA . THR A 1 301 ? 23.625 1.629 3.479 1 95.25 301 THR A CA 1
ATOM 2316 C C . THR A 1 301 ? 23.719 0.486 4.484 1 95.25 301 THR A C 1
ATOM 2318 O O . THR A 1 301 ? 24.188 0.683 5.609 1 95.25 301 THR A O 1
ATOM 2321 N N . ARG A 1 302 ? 23.25 -0.638 4.066 1 96.5 302 ARG A N 1
ATOM 2322 C CA . ARG A 1 302 ? 23.328 -1.826 4.906 1 96.5 302 ARG A CA 1
ATOM 2323 C C . ARG A 1 302 ? 24.781 -2.127 5.277 1 96.5 302 ARG A C 1
ATOM 2325 O O . ARG A 1 302 ? 25.094 -2.402 6.438 1 96.5 302 ARG A O 1
ATOM 2332 N N . ALA A 1 303 ? 25.656 -2.078 4.301 1 96 303 ALA A N 1
ATOM 2333 C CA . ALA A 1 303 ? 27.078 -2.371 4.523 1 96 303 ALA A CA 1
ATOM 2334 C C . ALA A 1 303 ? 27.688 -1.382 5.508 1 96 303 ALA A C 1
ATOM 2336 O O . ALA A 1 303 ? 28.469 -1.771 6.383 1 96 303 ALA A O 1
ATOM 2337 N N . ARG A 1 304 ? 27.359 -0.144 5.328 1 93.19 304 ARG A N 1
ATOM 2338 C CA . ARG A 1 304 ? 27.875 0.886 6.227 1 93.19 304 ARG A CA 1
ATOM 2339 C C . ARG A 1 304 ? 27.391 0.651 7.656 1 93.19 304 ARG A C 1
ATOM 2341 O O . ARG A 1 304 ? 28.156 0.814 8.609 1 93.19 304 ARG A O 1
ATOM 2348 N N . TYR A 1 305 ? 26.156 0.309 7.789 1 92.81 305 TYR A N 1
ATOM 2349 C CA . TYR A 1 305 ? 25.594 0.051 9.109 1 92.81 305 TYR A CA 1
ATOM 2350 C C . TYR A 1 305 ? 26.281 -1.141 9.773 1 92.81 305 TYR A C 1
ATOM 2352 O O . TYR A 1 305 ? 26.656 -1.076 10.945 1 92.81 305 TYR A O 1
ATOM 2360 N N . LEU A 1 306 ? 26.359 -2.189 9.023 1 93.94 306 LEU A N 1
ATOM 2361 C CA . LEU A 1 306 ? 26.922 -3.414 9.57 1 93.94 306 LEU A CA 1
ATOM 2362 C C . LEU A 1 306 ? 28.391 -3.213 9.938 1 93.94 306 LEU A C 1
ATOM 2364 O O . LEU A 1 306 ? 28.891 -3.799 10.906 1 93.94 306 LEU A O 1
ATOM 2368 N N . LYS A 1 307 ? 29.094 -2.41 9.188 1 93.44 307 LYS A N 1
ATOM 2369 C CA . LYS A 1 307 ? 30.469 -2.084 9.508 1 93.44 307 LYS A CA 1
ATOM 2370 C C . LYS A 1 307 ? 30.578 -1.286 10.805 1 93.44 307 LYS A C 1
ATOM 2372 O O . LYS A 1 307 ? 31.484 -1.501 11.602 1 93.44 307 LYS A O 1
ATOM 2377 N N . LYS A 1 308 ? 29.688 -0.462 11.023 1 90.06 308 LYS A N 1
ATOM 2378 C CA . LYS A 1 308 ? 29.672 0.382 12.211 1 90.06 308 LYS A CA 1
ATOM 2379 C C . LYS A 1 308 ? 29.406 -0.442 13.469 1 90.06 308 LYS A C 1
ATOM 2381 O O . LYS A 1 308 ? 30 -0.194 14.516 1 90.06 308 LYS A O 1
ATOM 2386 N N . ILE A 1 309 ? 28.516 -1.399 13.383 1 87.81 309 ILE A N 1
ATOM 2387 C CA . ILE A 1 309 ? 28.156 -2.176 14.57 1 87.81 309 ILE A CA 1
ATOM 2388 C C . ILE A 1 309 ? 29.266 -3.174 14.891 1 87.81 309 ILE A C 1
ATOM 2390 O O . ILE A 1 309 ? 29.453 -3.553 16.047 1 87.81 309 ILE A O 1
ATOM 2394 N N . LYS A 1 310 ? 30.031 -3.678 13.859 1 83.44 310 LYS A N 1
ATOM 2395 C CA . LYS A 1 310 ? 31.172 -4.547 14.109 1 83.44 310 LYS A CA 1
ATOM 2396 C C . LYS A 1 310 ? 32.281 -3.793 14.82 1 83.44 310 LYS A C 1
ATOM 2398 O O . LYS A 1 310 ? 33.031 -4.379 15.602 1 83.44 310 LYS A O 1
ATOM 2403 N N . LYS A 1 311 ? 32.344 -2.525 14.594 1 81.06 311 LYS A N 1
ATOM 2404 C CA . LYS A 1 311 ? 33.406 -1.72 15.211 1 81.06 311 LYS A CA 1
ATOM 2405 C C . LYS A 1 311 ? 33.031 -1.361 16.656 1 81.06 311 LYS A C 1
ATOM 2407 O O . LYS A 1 311 ? 33.938 -1.115 17.469 1 81.06 311 LYS A O 1
ATOM 2412 N N . ASN A 1 312 ? 31.797 -1.33 17.016 1 66.81 312 ASN A N 1
ATOM 2413 C CA . ASN A 1 312 ? 31.406 -1.027 18.391 1 66.81 312 ASN A CA 1
ATOM 2414 C C . ASN A 1 312 ? 31.344 -2.289 19.234 1 66.81 312 ASN A C 1
ATOM 2416 O O . ASN A 1 312 ? 31.531 -2.227 20.453 1 66.81 312 ASN A O 1
ATOM 2420 N N . MET B 1 1 ? 11.977 35.875 -44.094 1 34.78 1 MET B N 1
ATOM 2421 C CA . MET B 1 1 ? 11.531 34.656 -44.75 1 34.78 1 MET B CA 1
ATOM 2422 C C . MET B 1 1 ? 12.555 33.531 -44.594 1 34.78 1 MET B C 1
ATOM 2424 O O . MET B 1 1 ? 12.219 32.375 -44.75 1 34.78 1 MET B O 1
ATOM 2428 N N . GLU B 1 2 ? 13.789 33.75 -44.594 1 43.19 2 GLU B N 1
ATOM 2429 C CA . GLU B 1 2 ? 14.938 32.844 -44.531 1 43.19 2 GLU B CA 1
ATOM 2430 C C . GLU B 1 2 ? 15.148 32.344 -43.094 1 43.19 2 GLU B C 1
ATOM 2432 O O . GLU B 1 2 ? 15.844 31.328 -42.906 1 43.19 2 GLU B O 1
ATOM 2437 N N . SER B 1 3 ? 14.812 33.188 -42.156 1 47.12 3 SER B N 1
ATOM 2438 C CA . SER B 1 3 ? 15.047 32.938 -40.719 1 47.12 3 SER B CA 1
ATOM 2439 C C . SER B 1 3 ? 14.078 31.906 -40.156 1 47.12 3 SER B C 1
ATOM 2441 O O . SER B 1 3 ? 14.203 31.484 -39.031 1 47.12 3 SER B O 1
ATOM 2443 N N . ALA B 1 4 ? 12.844 31.797 -40.812 1 53.25 4 ALA B N 1
ATOM 2444 C CA . ALA B 1 4 ? 11.742 30.875 -40.562 1 53.25 4 ALA B CA 1
ATOM 2445 C C . ALA B 1 4 ? 12.156 29.438 -40.844 1 53.25 4 ALA B C 1
ATOM 2447 O O . ALA B 1 4 ? 11.484 28.5 -40.406 1 53.25 4 ALA B O 1
ATOM 2448 N N . LEU B 1 5 ? 13.266 29.219 -41.531 1 58.69 5 LEU B N 1
ATOM 2449 C CA . LEU B 1 5 ? 13.758 27.953 -42.062 1 58.69 5 LEU B CA 1
ATOM 2450 C C . LEU B 1 5 ? 14.312 27.078 -40.938 1 58.69 5 LEU B C 1
ATOM 2452 O O . LEU B 1 5 ? 14.016 25.875 -40.875 1 58.69 5 LEU B O 1
ATOM 2456 N N . PRO B 1 6 ? 15 27.703 -40 1 79.81 6 PRO B N 1
ATOM 2457 C CA . PRO B 1 6 ? 15.602 26.875 -38.938 1 79.81 6 PRO B CA 1
ATOM 2458 C C . PRO B 1 6 ? 14.57 26.297 -37.969 1 79.81 6 PRO B C 1
ATOM 2460 O O . PRO B 1 6 ? 14.672 25.141 -37.562 1 79.81 6 PRO B O 1
ATOM 2463 N N . VAL B 1 7 ? 13.539 26.969 -37.781 1 86.62 7 VAL B N 1
ATOM 2464 C CA . VAL B 1 7 ? 12.5 26.516 -36.875 1 86.62 7 VAL B CA 1
ATOM 2465 C C . VAL B 1 7 ? 11.68 25.406 -37.531 1 86.62 7 VAL B C 1
ATOM 2467 O O . VAL B 1 7 ? 11.328 24.422 -36.875 1 86.62 7 VAL B O 1
ATOM 2470 N N . ALA B 1 8 ? 11.43 25.609 -38.781 1 87.19 8 ALA B N 1
ATOM 2471 C CA . ALA B 1 8 ? 10.656 24.594 -39.5 1 87.19 8 ALA B CA 1
ATOM 2472 C C . ALA B 1 8 ? 11.391 23.266 -39.5 1 87.19 8 ALA B C 1
ATOM 2474 O O . ALA B 1 8 ? 10.766 22.203 -39.344 1 87.19 8 ALA B O 1
ATOM 2475 N N . GLY B 1 9 ? 12.633 23.391 -39.75 1 90.69 9 GLY B N 1
ATOM 2476 C CA . GLY B 1 9 ? 13.43 22.172 -39.656 1 90.69 9 GLY B CA 1
ATOM 2477 C C . GLY B 1 9 ? 13.422 21.531 -38.281 1 90.69 9 GLY B C 1
ATOM 2478 O O . GLY B 1 9 ? 13.312 20.312 -38.188 1 90.69 9 GLY B O 1
ATOM 2479 N N . PHE B 1 10 ? 13.586 22.344 -37.312 1 93.88 10 PHE B N 1
ATOM 2480 C CA . PHE B 1 10 ? 13.555 21.859 -35.938 1 93.88 10 PHE B CA 1
ATOM 2481 C C . PHE B 1 10 ? 12.242 21.141 -35.625 1 93.88 10 PHE B C 1
ATOM 2483 O O . PHE B 1 10 ? 12.242 20.031 -35.125 1 93.88 10 PHE B O 1
ATOM 2490 N N . LEU B 1 11 ? 11.102 21.641 -36 1 94.62 11 LEU B N 1
ATOM 2491 C CA . LEU B 1 11 ? 9.789 21.062 -35.75 1 94.62 11 LEU B CA 1
ATOM 2492 C C . LEU B 1 11 ? 9.594 19.781 -36.531 1 94.62 11 LEU B C 1
ATOM 2494 O O . LEU B 1 11 ? 8.969 18.828 -36.031 1 94.62 11 LEU B O 1
ATOM 2498 N N . TYR B 1 12 ? 10.102 19.766 -37.688 1 93.44 12 TYR B N 1
ATOM 2499 C CA . TYR B 1 12 ? 10.055 18.562 -38.469 1 93.44 12 TYR B CA 1
ATOM 2500 C C . TYR B 1 12 ? 10.766 17.406 -37.781 1 93.44 12 TYR B C 1
ATOM 2502 O O . TYR B 1 12 ? 10.242 16.297 -37.688 1 93.44 12 TYR B O 1
ATOM 2510 N N . TRP B 1 13 ? 11.945 17.781 -37.281 1 94.12 13 TRP B N 1
ATOM 2511 C CA . TRP B 1 13 ? 12.734 16.719 -36.656 1 94.12 13 TRP B CA 1
ATOM 2512 C C . TRP B 1 13 ? 12.141 16.297 -35.312 1 94.12 13 TRP B C 1
ATOM 2514 O O . TRP B 1 13 ? 12.211 15.133 -34.938 1 94.12 13 TRP B O 1
ATOM 2524 N N . VAL B 1 14 ? 11.578 17.156 -34.594 1 94.38 14 VAL B N 1
ATOM 2525 C CA . VAL B 1 14 ? 10.844 16.828 -33.375 1 94.38 14 VAL B CA 1
ATOM 2526 C C . VAL B 1 14 ? 9.664 15.922 -33.719 1 94.38 14 VAL B C 1
ATOM 2528 O O . VAL B 1 14 ? 9.406 14.938 -33.031 1 94.38 14 VAL B O 1
ATOM 2531 N N . GLY B 1 15 ? 8.992 16.219 -34.719 1 95.38 15 GLY B N 1
ATOM 2532 C CA . GLY B 1 15 ? 7.887 15.383 -35.156 1 95.38 15 GLY B CA 1
ATOM 2533 C C . GLY B 1 15 ? 8.32 13.992 -35.594 1 95.38 15 GLY B C 1
ATOM 2534 O O . GLY B 1 15 ? 7.688 13 -35.219 1 95.38 15 GLY B O 1
ATOM 2535 N N . ALA B 1 16 ? 9.367 13.984 -36.375 1 95.31 16 ALA B N 1
ATOM 2536 C CA . ALA B 1 16 ? 9.898 12.695 -36.812 1 95.31 16 ALA B CA 1
ATOM 2537 C C . ALA B 1 16 ? 10.336 11.852 -35.625 1 95.31 16 ALA B C 1
ATOM 2539 O O . ALA B 1 16 ? 10.062 10.648 -35.562 1 95.31 16 ALA B O 1
ATOM 2540 N N . GLY B 1 17 ? 11.008 12.5 -34.719 1 95.19 17 GLY B N 1
ATOM 2541 C CA . GLY B 1 17 ? 11.414 11.812 -33.531 1 95.19 17 GLY B CA 1
ATOM 2542 C C . GLY B 1 17 ? 10.242 11.305 -32.688 1 95.19 17 GLY B C 1
ATOM 2543 O O . GLY B 1 17 ? 10.273 10.188 -32.188 1 95.19 17 GLY B O 1
ATOM 2544 N N . THR B 1 18 ? 9.227 12.062 -32.625 1 94.06 18 THR B N 1
ATOM 2545 C CA . THR B 1 18 ? 8.031 11.703 -31.859 1 94.06 18 THR B CA 1
ATOM 2546 C C . THR B 1 18 ? 7.324 10.508 -32.5 1 94.06 18 THR B C 1
ATOM 2548 O O . THR B 1 18 ? 6.949 9.562 -31.812 1 94.06 18 THR B O 1
ATOM 2551 N N . VAL B 1 19 ? 7.145 10.594 -33.719 1 94.44 19 VAL B N 1
ATOM 2552 C CA . VAL B 1 19 ? 6.477 9.508 -34.438 1 94.44 19 VAL B CA 1
ATOM 2553 C C . VAL B 1 19 ? 7.293 8.227 -34.312 1 94.44 19 VAL B C 1
ATOM 2555 O O . VAL B 1 19 ? 6.734 7.148 -34.094 1 94.44 19 VAL B O 1
ATOM 2558 N N . ALA B 1 20 ? 8.586 8.383 -34.469 1 95.56 20 ALA B N 1
ATOM 2559 C CA . ALA B 1 20 ? 9.453 7.215 -34.312 1 95.56 20 ALA B CA 1
ATOM 2560 C C . ALA B 1 20 ? 9.367 6.633 -32.906 1 95.56 20 ALA B C 1
ATOM 2562 O O . ALA B 1 20 ? 9.289 5.41 -32.75 1 95.56 20 ALA B O 1
ATOM 2563 N N . TYR B 1 21 ? 9.398 7.473 -31.953 1 93.5 21 TYR B N 1
ATOM 2564 C CA . TYR B 1 21 ? 9.312 7.035 -30.562 1 93.5 21 TYR B CA 1
ATOM 2565 C C . TYR B 1 21 ? 8 6.312 -30.297 1 93.5 21 TYR B C 1
ATOM 2567 O O . TYR B 1 21 ? 7.988 5.23 -29.703 1 93.5 21 TYR B O 1
ATOM 2575 N N . VAL B 1 22 ? 6.953 6.875 -30.719 1 93.44 22 VAL B N 1
ATOM 2576 C CA . VAL B 1 22 ? 5.633 6.301 -30.484 1 93.44 22 VAL B CA 1
ATOM 2577 C C . VAL B 1 22 ? 5.516 4.969 -31.234 1 93.44 22 VAL B C 1
ATOM 2579 O O . VAL B 1 22 ? 4.973 4 -30.688 1 93.44 22 VAL B O 1
ATOM 2582 N N . ALA B 1 23 ? 6.027 4.961 -32.406 1 95.19 23 ALA B N 1
ATOM 2583 C CA . ALA B 1 23 ? 6 3.727 -33.188 1 95.19 23 ALA B CA 1
ATOM 2584 C C . ALA B 1 23 ? 6.812 2.629 -32.5 1 95.19 23 ALA B C 1
ATOM 2586 O O . ALA B 1 23 ? 6.387 1.472 -32.438 1 95.19 23 ALA B O 1
ATOM 2587 N N . LEU B 1 24 ? 7.938 2.967 -32 1 95.25 24 LEU B N 1
ATOM 2588 C CA . LEU B 1 24 ? 8.781 2 -31.312 1 95.25 24 LEU B CA 1
ATOM 2589 C C . LEU B 1 24 ? 8.109 1.52 -30.031 1 95.25 24 LEU B C 1
ATOM 2591 O O . LEU B 1 24 ? 8.156 0.331 -29.703 1 95.25 24 LEU B O 1
ATOM 2595 N N . ARG B 1 25 ? 7.484 2.4 -29.391 1 92.38 25 ARG B N 1
ATOM 2596 C CA . ARG B 1 25 ? 6.789 2.053 -28.156 1 92.38 25 ARG B CA 1
ATOM 2597 C C . ARG B 1 25 ? 5.617 1.115 -28.438 1 92.38 25 ARG B C 1
ATOM 2599 O O . ARG B 1 25 ? 5.406 0.145 -27.703 1 92.38 25 ARG B O 1
ATOM 2606 N N . ILE B 1 26 ? 4.938 1.434 -29.438 1 93.75 26 ILE B N 1
ATOM 2607 C CA . ILE B 1 26 ? 3.793 0.609 -29.812 1 93.75 26 ILE B CA 1
ATOM 2608 C C . ILE B 1 26 ? 4.273 -0.775 -30.234 1 93.75 26 ILE B C 1
ATOM 2610 O O . ILE B 1 26 ? 3.697 -1.79 -29.844 1 93.75 26 ILE B O 1
ATOM 2614 N N . SER B 1 27 ? 5.297 -0.84 -31 1 95.38 27 SER B N 1
ATOM 2615 C CA . SER B 1 27 ? 5.844 -2.115 -31.469 1 95.38 27 SER B CA 1
ATOM 2616 C C . SER B 1 27 ? 6.34 -2.953 -30.281 1 95.38 27 SER B C 1
ATOM 2618 O O . SER B 1 27 ? 6.105 -4.164 -30.234 1 95.38 27 SER B O 1
ATOM 2620 N N . TYR B 1 28 ? 6.973 -2.291 -29.406 1 93.38 28 TYR B N 1
ATOM 2621 C CA . TYR B 1 28 ? 7.457 -2.988 -28.219 1 93.38 28 TYR B CA 1
ATOM 2622 C C . TYR B 1 28 ? 6.297 -3.52 -27.391 1 93.38 28 TYR B C 1
ATOM 2624 O O . TYR B 1 28 ? 6.336 -4.656 -26.906 1 93.38 28 TYR B O 1
ATOM 2632 N N . SER B 1 29 ? 5.32 -2.703 -27.203 1 92.06 29 SER B N 1
ATOM 2633 C CA . SER B 1 29 ? 4.137 -3.104 -26.453 1 92.06 29 SER B CA 1
ATOM 2634 C C . SER B 1 29 ? 3.439 -4.293 -27.109 1 92.06 29 SER B C 1
ATOM 2636 O O . SER B 1 29 ? 3 -5.215 -26.422 1 92.06 29 SER B O 1
ATOM 2638 N N . LEU B 1 30 ? 3.371 -4.227 -28.406 1 93.5 30 LEU B N 1
ATOM 2639 C CA . LEU B 1 30 ? 2.736 -5.312 -29.141 1 93.5 30 LEU B CA 1
ATOM 2640 C C . LEU B 1 30 ? 3.562 -6.59 -29.047 1 93.5 30 LEU B C 1
ATOM 2642 O O . LEU B 1 30 ? 3.008 -7.684 -28.906 1 93.5 30 LEU B O 1
ATOM 2646 N N . PHE B 1 31 ? 4.812 -6.465 -29.141 1 94.88 31 PHE B N 1
ATOM 2647 C CA . PHE B 1 31 ? 5.695 -7.617 -29.016 1 94.88 31 PHE B CA 1
ATOM 2648 C C . PHE B 1 31 ? 5.574 -8.242 -27.625 1 94.88 31 PHE B C 1
ATOM 2650 O O . PHE B 1 31 ? 5.477 -9.461 -27.5 1 94.88 31 PHE B O 1
ATOM 2657 N N . THR B 1 32 ? 5.574 -7.414 -26.672 1 93 32 THR B N 1
ATOM 2658 C CA . THR B 1 32 ? 5.449 -7.891 -25.297 1 93 32 THR B CA 1
ATOM 2659 C C . THR B 1 32 ? 4.098 -8.562 -25.078 1 93 32 THR B C 1
ATOM 2661 O O . THR B 1 32 ? 4.012 -9.602 -24.422 1 93 32 THR B O 1
ATOM 2664 N N . ALA B 1 33 ? 3.123 -7.922 -25.609 1 93.5 33 ALA B N 1
ATOM 2665 C CA . ALA B 1 33 ? 1.788 -8.508 -25.516 1 93.5 33 ALA B CA 1
ATOM 2666 C C . ALA B 1 33 ? 1.744 -9.891 -26.172 1 93.5 33 ALA B C 1
ATOM 2668 O O . ALA B 1 33 ? 1.164 -10.828 -25.625 1 93.5 33 ALA B O 1
ATOM 2669 N N . PHE B 1 34 ? 2.336 -9.992 -27.312 1 94.88 34 PHE B N 1
ATOM 2670 C CA . PHE B 1 34 ? 2.377 -11.273 -28.016 1 94.88 34 PHE B CA 1
ATOM 2671 C C . PHE B 1 34 ? 3.148 -12.305 -27.203 1 94.88 34 PHE B C 1
ATOM 2673 O O . PHE B 1 34 ? 2.723 -13.461 -27.094 1 94.88 34 PHE B O 1
ATOM 2680 N N . ARG B 1 35 ? 4.203 -11.898 -26.703 1 94.25 35 ARG B N 1
ATOM 2681 C CA . ARG B 1 35 ? 5.035 -12.797 -25.906 1 94.25 35 ARG B CA 1
ATOM 2682 C C . ARG B 1 35 ? 4.289 -13.289 -24.672 1 94.25 35 ARG B C 1
ATOM 2684 O O . ARG B 1 35 ? 4.301 -14.484 -24.359 1 94.25 35 ARG B O 1
ATOM 2691 N N . VAL B 1 36 ? 3.619 -12.43 -23.969 1 94.88 36 VAL B N 1
ATOM 2692 C CA . VAL B 1 36 ? 3 -12.742 -22.672 1 94.88 36 VAL B CA 1
ATOM 2693 C C . VAL B 1 36 ? 1.666 -13.453 -22.906 1 94.88 36 VAL B C 1
ATOM 2695 O O . VAL B 1 36 ? 1.401 -14.492 -22.312 1 94.88 36 VAL B O 1
ATOM 2698 N N . TRP B 1 37 ? 0.88 -12.938 -23.797 1 93.69 37 TRP B N 1
ATOM 2699 C CA . TRP B 1 37 ? -0.49 -13.422 -23.922 1 93.69 37 TRP B CA 1
ATOM 2700 C C . TRP B 1 37 ? -0.607 -14.406 -25.078 1 93.69 37 TRP B C 1
ATOM 2702 O O . TRP B 1 37 ? -1.525 -15.227 -25.109 1 93.69 37 TRP B O 1
ATOM 2712 N N . GLY B 1 38 ? 0.248 -14.32 -26.078 1 92.31 38 GLY B N 1
ATOM 2713 C CA . GLY B 1 38 ? 0.224 -15.227 -27.219 1 92.31 38 GLY B CA 1
ATOM 2714 C C . GLY B 1 38 ? 1.01 -16.5 -26.984 1 92.31 38 GLY B C 1
ATOM 2715 O O . GLY B 1 38 ? 0.489 -17.609 -27.172 1 92.31 38 GLY B O 1
ATOM 2716 N N . VAL B 1 39 ? 2.256 -16.375 -26.547 1 91.5 39 VAL B N 1
ATOM 2717 C CA . VAL B 1 39 ? 3.137 -17.531 -26.375 1 91.5 39 VAL B CA 1
ATOM 2718 C C . VAL B 1 39 ? 3.004 -18.062 -24.953 1 91.5 39 VAL B C 1
ATOM 2720 O O . VAL B 1 39 ? 2.729 -19.25 -24.75 1 91.5 39 VAL B O 1
ATOM 2723 N N . GLY B 1 40 ? 3.037 -17.109 -23.922 1 89.81 40 GLY B N 1
ATOM 2724 C CA . GLY B 1 40 ? 2.949 -17.5 -22.531 1 89.81 40 GLY B CA 1
ATOM 2725 C C . GLY B 1 40 ? 4.133 -18.328 -22.062 1 89.81 40 GLY B C 1
ATOM 2726 O O . GLY B 1 40 ? 5.148 -18.406 -22.766 1 89.81 40 GLY B O 1
ATOM 2727 N N . ASN B 1 41 ? 4.117 -18.797 -20.828 1 89.44 41 ASN B N 1
ATOM 2728 C CA . ASN B 1 41 ? 5.121 -19.688 -20.25 1 89.44 41 ASN B CA 1
ATOM 2729 C C . ASN B 1 41 ? 4.48 -20.906 -19.594 1 89.44 41 ASN B C 1
ATOM 2731 O O . ASN B 1 41 ? 4.504 -21.047 -18.375 1 89.44 41 ASN B O 1
ATOM 2735 N N . GLU B 1 42 ? 4.051 -21.797 -20.375 1 82.69 42 GLU B N 1
ATOM 2736 C CA . GLU B 1 42 ? 3.293 -22.953 -19.922 1 82.69 42 GLU B CA 1
ATOM 2737 C C . GLU B 1 42 ? 4.137 -23.844 -19 1 82.69 42 GLU B C 1
ATOM 2739 O O . GLU B 1 42 ? 3.623 -24.422 -18.047 1 82.69 42 GLU B O 1
ATOM 2744 N N . ALA B 1 43 ? 5.367 -23.859 -19.25 1 81.94 43 ALA B N 1
ATOM 2745 C CA . ALA B 1 43 ? 6.25 -24.766 -18.531 1 81.94 43 ALA B CA 1
ATOM 2746 C C . ALA B 1 43 ? 6.84 -24.094 -17.281 1 81.94 43 ALA B C 1
ATOM 2748 O O . ALA B 1 43 ? 7.598 -24.719 -16.547 1 81.94 43 ALA B O 1
ATOM 2749 N N . GLY B 1 44 ? 6.406 -22.891 -17.016 1 86.94 44 GLY B N 1
ATOM 2750 C CA . GLY B 1 44 ? 7.031 -22.109 -15.945 1 86.94 44 GLY B CA 1
ATOM 2751 C C . GLY B 1 44 ? 6.578 -22.531 -14.562 1 86.94 44 GLY B C 1
ATOM 2752 O O . GLY B 1 44 ? 7.277 -22.281 -13.578 1 86.94 44 GLY B O 1
ATOM 2753 N N . VAL B 1 45 ? 5.402 -23.203 -14.5 1 95.31 45 VAL B N 1
ATOM 2754 C CA . VAL B 1 45 ? 4.852 -23.609 -13.211 1 95.31 45 VAL B CA 1
ATOM 2755 C C . VAL B 1 45 ? 4.543 -25.109 -13.234 1 95.31 45 VAL B C 1
ATOM 2757 O O . VAL B 1 45 ? 3.836 -25.594 -14.125 1 95.31 45 VAL B O 1
ATOM 2760 N N . GLY B 1 46 ? 5.059 -25.797 -12.305 1 96.06 46 GLY B N 1
ATOM 2761 C CA . GLY B 1 46 ? 4.879 -27.234 -12.227 1 96.06 46 GLY B CA 1
ATOM 2762 C C . GLY B 1 46 ? 5.762 -27.891 -11.188 1 96.06 46 GLY B C 1
ATOM 2763 O O . GLY B 1 46 ? 6.422 -27.203 -10.398 1 96.06 46 GLY B O 1
ATOM 2764 N N . PRO B 1 47 ? 5.766 -29.172 -11.211 1 96.56 47 PRO B N 1
ATOM 2765 C CA . PRO B 1 47 ? 6.512 -29.922 -10.195 1 96.56 47 PRO B CA 1
ATOM 2766 C C . PRO B 1 47 ? 8.016 -29.672 -10.258 1 96.56 47 PRO B C 1
ATOM 2768 O O . PRO B 1 47 ? 8.742 -30 -9.312 1 96.56 47 PRO B O 1
ATOM 2771 N N . GLY B 1 48 ? 8.484 -29.109 -11.352 1 96 48 GLY B N 1
ATOM 2772 C CA . GLY B 1 48 ? 9.883 -28.734 -11.461 1 96 48 GLY B CA 1
ATOM 2773 C C . GLY B 1 48 ? 10.312 -27.703 -10.438 1 96 48 GLY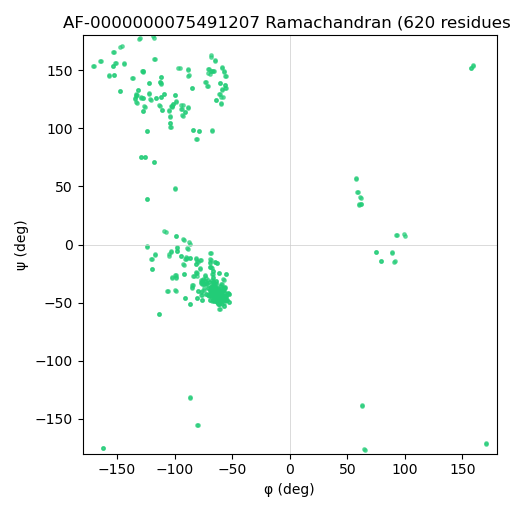 B C 1
ATOM 2774 O O . GLY B 1 48 ? 11.477 -27.656 -10.047 1 96 48 GLY B O 1
ATOM 2775 N N . LEU B 1 49 ? 9.406 -26.922 -9.93 1 97.31 49 LEU B N 1
ATOM 2776 C CA . LEU B 1 49 ? 9.68 -25.922 -8.914 1 97.31 49 LEU B CA 1
ATOM 2777 C C . LEU B 1 49 ? 9.672 -26.547 -7.52 1 97.31 49 LEU B C 1
ATOM 2779 O O . LEU B 1 49 ? 10.266 -26 -6.586 1 97.31 49 LEU B O 1
ATOM 2783 N N . GLY B 1 50 ? 9.008 -27.547 -7.305 1 97.31 50 GLY B N 1
ATOM 2784 C CA . GLY B 1 50 ? 8.711 -28.281 -6.082 1 97.31 50 GLY B CA 1
ATOM 2785 C C . GLY B 1 50 ? 7.449 -29.109 -6.18 1 97.31 50 GLY B C 1
ATOM 2786 O O . GLY B 1 50 ? 6.512 -28.75 -6.891 1 97.31 50 GLY B O 1
ATOM 2787 N N . GLU B 1 51 ? 7.426 -30.109 -5.477 1 97.94 51 GLU B N 1
ATOM 2788 C CA . GLU B 1 51 ? 6.355 -31.094 -5.602 1 97.94 51 GLU B CA 1
ATOM 2789 C C . GLU B 1 51 ? 5.016 -30.516 -5.152 1 97.94 51 GLU B C 1
ATOM 2791 O O . GLU B 1 51 ? 3.967 -30.875 -5.688 1 97.94 51 GLU B O 1
ATOM 2796 N N . TRP B 1 52 ? 5.102 -29.625 -4.219 1 98.88 52 TRP B N 1
ATOM 2797 C CA . TRP B 1 52 ? 3.871 -29.172 -3.582 1 98.88 52 TRP B CA 1
ATOM 2798 C C . TRP B 1 52 ? 3.57 -27.719 -3.947 1 98.88 52 TRP B C 1
ATOM 2800 O O . TRP B 1 52 ? 4.488 -26.906 -4.086 1 98.88 52 TRP B O 1
ATOM 2810 N N . ALA B 1 53 ? 2.34 -27.391 -4.109 1 98.94 53 ALA B N 1
ATOM 2811 C CA . ALA B 1 53 ? 1.81 -26.031 -4.145 1 98.94 53 ALA B CA 1
ATOM 2812 C C . ALA B 1 53 ? 0.927 -25.766 -2.932 1 98.94 53 ALA B C 1
ATOM 2814 O O . ALA B 1 53 ? 0.198 -26.641 -2.473 1 98.94 53 ALA B O 1
ATOM 2815 N N . VAL B 1 54 ? 1.053 -24.609 -2.395 1 98.94 54 VAL B N 1
ATOM 2816 C CA . VAL B 1 54 ? 0.208 -24.156 -1.294 1 98.94 54 VAL B CA 1
ATOM 2817 C C . VAL B 1 54 ? -0.705 -23.031 -1.769 1 98.94 54 VAL B C 1
ATOM 2819 O O . VAL B 1 54 ? -0.237 -22.047 -2.346 1 98.94 54 VAL B O 1
ATOM 2822 N N . VAL B 1 55 ? -1.984 -23.141 -1.564 1 98.94 55 VAL B N 1
ATOM 2823 C CA . VAL B 1 55 ? -2.947 -22.125 -1.979 1 98.94 55 VAL B CA 1
ATOM 2824 C C . VAL B 1 55 ? -3.801 -21.703 -0.785 1 98.94 55 VAL B C 1
ATOM 2826 O O . VAL B 1 55 ? -4.48 -22.531 -0.177 1 98.94 55 VAL B O 1
ATOM 2829 N N . THR B 1 56 ? -3.748 -20.453 -0.401 1 98.94 56 THR B N 1
ATOM 2830 C CA . THR B 1 56 ? -4.621 -19.922 0.64 1 98.94 56 THR B CA 1
ATOM 2831 C C . THR B 1 56 ? -5.93 -19.406 0.042 1 98.94 56 THR B C 1
ATOM 2833 O O . THR B 1 56 ? -5.957 -18.922 -1.087 1 98.94 56 THR B O 1
ATOM 2836 N N . GLY B 1 57 ? -7.039 -19.469 0.852 1 98.38 57 GLY B N 1
ATOM 2837 C CA . GLY B 1 57 ? -8.328 -19.141 0.266 1 98.38 57 GLY B CA 1
ATOM 2838 C C . GLY B 1 57 ? -8.672 -20.016 -0.925 1 98.38 57 GLY B C 1
ATOM 2839 O O . GLY B 1 57 ? -9.031 -19.516 -1.992 1 98.38 57 GLY B O 1
ATOM 2840 N N . SER B 1 58 ? -8.695 -21.344 -0.74 1 98.44 58 SER B N 1
ATOM 2841 C CA . SER B 1 58 ? -8.586 -22.281 -1.849 1 98.44 58 SER B CA 1
ATOM 2842 C C . SER B 1 58 ? -9.914 -22.984 -2.109 1 98.44 58 SER B C 1
ATOM 2844 O O . SER B 1 58 ? -9.969 -23.953 -2.859 1 98.44 58 SER B O 1
ATOM 2846 N N . THR B 1 59 ? -11.016 -22.531 -1.511 1 97.69 59 THR B N 1
ATOM 2847 C CA . THR B 1 59 ? -12.227 -23.328 -1.584 1 97.69 59 THR B CA 1
ATOM 2848 C C . THR B 1 59 ? -13.219 -22.734 -2.576 1 97.69 59 THR B C 1
ATOM 2850 O O . THR B 1 59 ? -14.258 -23.328 -2.855 1 97.69 59 THR B O 1
ATOM 2853 N N . ASP B 1 60 ? -12.945 -21.547 -3.045 1 95.5 60 ASP B N 1
ATOM 2854 C CA . ASP B 1 60 ? -13.797 -20.922 -4.051 1 95.5 60 ASP B CA 1
ATOM 2855 C C . ASP B 1 60 ? -13 -19.938 -4.91 1 95.5 60 ASP B C 1
ATOM 2857 O O . ASP B 1 60 ? -11.828 -19.672 -4.637 1 95.5 60 ASP B O 1
ATOM 2861 N N . GLY B 1 61 ? -13.594 -19.578 -5.977 1 97.19 61 GLY B N 1
ATOM 2862 C CA . GLY B 1 61 ? -13.109 -18.453 -6.762 1 97.19 61 GLY B CA 1
ATOM 2863 C C . GLY B 1 61 ? -11.711 -18.672 -7.32 1 97.19 61 GLY B C 1
ATOM 2864 O O . GLY B 1 61 ? -11.414 -19.734 -7.852 1 97.19 61 GLY B O 1
ATOM 2865 N N . ILE B 1 62 ? -10.938 -17.625 -7.254 1 98.5 62 ILE B N 1
ATOM 2866 C CA . ILE B 1 62 ? -9.602 -17.594 -7.844 1 98.5 62 ILE B CA 1
ATOM 2867 C C . ILE B 1 62 ? -8.711 -18.641 -7.172 1 98.5 62 ILE B C 1
ATOM 2869 O O . ILE B 1 62 ? -7.977 -19.359 -7.844 1 98.5 62 ILE B O 1
ATOM 2873 N N . GLY B 1 63 ? -8.805 -18.781 -5.859 1 98.75 63 GLY B N 1
ATOM 2874 C CA . GLY B 1 63 ? -7.996 -19.734 -5.117 1 98.75 63 GLY B CA 1
ATOM 2875 C C . GLY B 1 63 ? -8.242 -21.172 -5.527 1 98.75 63 GLY B C 1
ATOM 2876 O O . GLY B 1 63 ? -7.301 -21.922 -5.777 1 98.75 63 GLY B O 1
ATOM 2877 N N . LYS B 1 64 ? -9.477 -21.5 -5.582 1 98.75 64 LYS B N 1
ATOM 2878 C CA . LYS B 1 64 ? -9.836 -22.844 -6.012 1 98.75 64 LYS B CA 1
ATOM 2879 C C . LYS B 1 64 ? -9.344 -23.109 -7.43 1 98.75 64 LYS B C 1
ATOM 2881 O O . LYS B 1 64 ? -8.82 -24.203 -7.715 1 98.75 64 LYS B O 1
ATOM 2886 N N . SER B 1 65 ? -9.5 -22.141 -8.289 1 98.81 65 SER B N 1
ATOM 2887 C CA . SER B 1 65 ? -9.07 -22.281 -9.68 1 98.81 65 SER B CA 1
ATOM 2888 C C . SER B 1 65 ? -7.555 -22.438 -9.781 1 98.81 65 SER B C 1
ATOM 2890 O O . SER B 1 65 ? -7.059 -23.219 -10.602 1 98.81 65 SER B O 1
ATOM 2892 N N . TYR B 1 66 ? -6.805 -21.719 -8.961 1 98.88 66 TYR B N 1
ATOM 2893 C CA . TYR B 1 66 ? -5.359 -21.922 -8.922 1 98.88 66 TYR B CA 1
ATOM 2894 C C . TYR B 1 66 ? -5.016 -23.328 -8.453 1 98.88 66 TYR B C 1
ATOM 2896 O O . TYR B 1 66 ? -4.137 -23.969 -9.023 1 98.88 66 TYR B O 1
ATOM 2904 N N . ALA B 1 67 ? -5.707 -23.766 -7.395 1 98.88 67 ALA B N 1
ATOM 2905 C CA . ALA B 1 67 ? -5.461 -25.109 -6.891 1 98.88 67 ALA B CA 1
ATOM 2906 C C . ALA B 1 67 ? -5.676 -26.156 -7.98 1 98.88 67 ALA B C 1
ATOM 2908 O O . ALA B 1 67 ? -4.844 -27.047 -8.172 1 98.88 67 ALA B O 1
ATOM 2909 N N . GLU B 1 68 ? -6.73 -26.031 -8.727 1 98.81 68 GLU B N 1
ATOM 2910 C CA . GLU B 1 68 ? -7.059 -26.953 -9.797 1 98.81 68 GLU B CA 1
ATOM 2911 C C . GLU B 1 68 ? -6.035 -26.891 -10.922 1 98.81 68 GLU B C 1
ATOM 2913 O O . GLU B 1 68 ? -5.605 -27.922 -11.445 1 98.81 68 GLU B O 1
ATOM 2918 N N . GLU B 1 69 ? -5.684 -25.672 -11.312 1 98.56 69 GLU B N 1
ATOM 2919 C CA . GLU B 1 69 ? -4.742 -25.5 -12.414 1 98.56 69 GLU B CA 1
ATOM 2920 C C . GLU B 1 69 ? -3.367 -26.047 -12.062 1 98.56 69 GLU B C 1
ATOM 2922 O O . GLU B 1 69 ? -2.688 -26.641 -12.906 1 98.56 69 GLU B O 1
ATOM 2927 N N . LEU B 1 70 ? -2.938 -25.875 -10.805 1 98.75 70 LEU B N 1
ATOM 2928 C CA . LEU B 1 70 ? -1.655 -26.391 -10.352 1 98.75 70 LEU B CA 1
ATOM 2929 C C . LEU B 1 70 ? -1.683 -27.922 -10.281 1 98.75 70 LEU B C 1
ATOM 2931 O O . LEU B 1 70 ? -0.712 -28.578 -10.656 1 98.75 70 LEU B O 1
ATOM 2935 N N . ALA B 1 71 ? -2.799 -28.469 -9.82 1 98.75 71 ALA B N 1
ATOM 2936 C CA . ALA B 1 71 ? -2.98 -29.922 -9.812 1 98.75 71 ALA B CA 1
ATOM 2937 C C . ALA B 1 71 ? -2.947 -30.484 -11.234 1 98.75 71 ALA B C 1
ATOM 2939 O O . ALA B 1 71 ? -2.328 -31.531 -11.477 1 98.75 71 ALA B O 1
ATOM 2940 N N . LYS B 1 72 ? -3.602 -29.797 -12.117 1 98.19 72 LYS B N 1
ATOM 2941 C CA . LYS B 1 72 ? -3.617 -30.188 -13.516 1 98.19 72 LYS B CA 1
ATOM 2942 C C . LYS B 1 72 ? -2.201 -30.266 -14.078 1 98.19 72 LYS B C 1
ATOM 2944 O O . LYS B 1 72 ? -1.92 -31.109 -14.945 1 98.19 72 LYS B O 1
ATOM 2949 N N . ARG B 1 73 ? -1.377 -29.484 -13.57 1 97.5 73 ARG B N 1
ATOM 2950 C CA . ARG B 1 73 ? 0.01 -29.438 -14.016 1 97.5 73 ARG B CA 1
ATOM 2951 C C . ARG B 1 73 ? 0.862 -30.469 -13.281 1 97.5 73 ARG B C 1
ATOM 2953 O O . ARG B 1 73 ? 2.084 -30.5 -13.438 1 97.5 73 ARG B O 1
ATOM 2960 N N . GLY B 1 74 ? 0.228 -31.234 -12.391 1 97.94 74 GLY B N 1
ATOM 2961 C CA . GLY B 1 74 ? 0.892 -32.375 -11.797 1 97.94 74 GLY B CA 1
ATOM 2962 C C . GLY B 1 74 ? 1.43 -32.125 -10.406 1 97.94 74 GLY B C 1
ATOM 2963 O O . GLY B 1 74 ? 2.148 -32.938 -9.836 1 97.94 74 GLY B O 1
ATOM 2964 N N . MET B 1 75 ? 1.113 -31 -9.844 1 98.69 75 MET B N 1
ATOM 2965 C CA . MET B 1 75 ? 1.62 -30.688 -8.508 1 98.69 75 MET B CA 1
ATOM 2966 C C . MET B 1 75 ? 0.693 -31.234 -7.43 1 98.69 75 MET B C 1
ATOM 2968 O O . MET B 1 75 ? -0.526 -31.25 -7.605 1 98.69 75 MET B O 1
ATOM 2972 N N . LYS B 1 76 ? 1.28 -31.656 -6.336 1 98.88 76 LYS B N 1
ATOM 2973 C CA . LYS B 1 76 ? 0.496 -31.859 -5.121 1 98.88 76 LYS B CA 1
ATOM 2974 C C . LYS B 1 76 ? 0.059 -30.516 -4.523 1 98.88 76 LYS B C 1
ATOM 2976 O O . LYS B 1 76 ? 0.731 -29.5 -4.703 1 98.88 76 LYS B O 1
ATOM 2981 N N . VAL B 1 77 ? -1.086 -30.531 -3.826 1 98.94 77 VAL B N 1
ATOM 2982 C CA . VAL B 1 77 ? -1.603 -29.234 -3.438 1 98.94 77 VAL B CA 1
ATOM 2983 C C . VAL B 1 77 ? -2.006 -29.25 -1.964 1 98.94 77 VAL B C 1
ATOM 2985 O O . VAL B 1 77 ? -2.695 -30.172 -1.515 1 98.94 77 VAL B O 1
ATOM 2988 N N . VAL B 1 78 ? -1.517 -28.281 -1.206 1 98.94 78 VAL B N 1
ATOM 2989 C CA . VAL B 1 78 ? -2.037 -27.984 0.125 1 98.94 78 VAL B CA 1
ATOM 2990 C C . VAL B 1 78 ? -3.104 -26.906 0.035 1 98.94 78 VAL B C 1
ATOM 2992 O O . VAL B 1 78 ? -2.834 -25.797 -0.445 1 98.94 78 VAL B O 1
ATOM 2995 N N . LEU B 1 79 ? -4.309 -27.266 0.473 1 98.94 79 LEU B N 1
ATOM 2996 C CA . LEU B 1 79 ? -5.445 -26.344 0.474 1 98.94 79 LEU B CA 1
ATOM 2997 C C . LEU B 1 79 ? -5.648 -25.734 1.855 1 98.94 79 LEU B C 1
ATOM 2999 O O . LEU B 1 79 ? -5.793 -26.453 2.846 1 98.94 79 LEU B O 1
ATOM 3003 N N . ILE B 1 80 ? -5.629 -24.422 1.944 1 98.94 80 ILE B N 1
ATOM 3004 C CA . ILE B 1 80 ? -5.82 -23.75 3.225 1 98.94 80 ILE B CA 1
ATOM 3005 C C . ILE B 1 80 ? -7.035 -22.828 3.146 1 98.94 80 ILE B C 1
ATOM 3007 O O . ILE B 1 80 ? -7.121 -21.984 2.254 1 98.94 80 ILE B O 1
ATOM 3011 N N . SER B 1 81 ? -7.977 -22.953 3.961 1 98.5 81 SER B N 1
ATOM 3012 C CA . SER B 1 81 ? -9.172 -22.125 4.098 1 98.5 81 SER B CA 1
ATOM 3013 C C . SER B 1 81 ? -9.836 -22.344 5.453 1 98.5 81 SER B C 1
ATOM 3015 O O . SER B 1 81 ? -9.305 -23.047 6.309 1 98.5 81 SER B O 1
ATOM 3017 N N . ARG B 1 82 ? -10.969 -21.766 5.727 1 97 82 ARG B N 1
ATOM 3018 C CA . ARG B 1 82 ? -11.57 -21.719 7.055 1 97 82 ARG B CA 1
ATOM 3019 C C . ARG B 1 82 ? -12.383 -22.984 7.332 1 97 82 ARG B C 1
ATOM 3021 O O . ARG B 1 82 ? -12.352 -23.5 8.445 1 97 82 ARG B O 1
ATOM 3028 N N . SER B 1 83 ? -13.07 -23.531 6.336 1 97.69 83 SER B N 1
ATOM 3029 C CA . SER B 1 83 ? -14.039 -24.594 6.547 1 97.69 83 SER B CA 1
ATOM 3030 C C . SER B 1 83 ? -13.461 -25.953 6.145 1 97.69 83 SER B C 1
ATOM 3032 O O . SER B 1 83 ? -13.234 -26.203 4.961 1 97.69 83 SER B O 1
ATOM 3034 N N . GLN B 1 84 ? -13.398 -26.828 7.125 1 98.38 84 GLN B N 1
ATOM 3035 C CA . GLN B 1 84 ? -12.844 -28.156 6.844 1 98.38 84 GLN B CA 1
ATOM 3036 C C . GLN B 1 84 ? -13.719 -28.922 5.844 1 98.38 84 GLN B C 1
ATOM 3038 O O . GLN B 1 84 ? -13.203 -29.609 4.969 1 98.38 84 GLN B O 1
ATOM 3043 N N . ASP B 1 85 ? -15.023 -28.719 5.988 1 98.56 85 ASP B N 1
ATOM 3044 C CA . ASP B 1 85 ? -15.938 -29.422 5.102 1 98.56 85 ASP B CA 1
ATOM 3045 C C . ASP B 1 85 ? -15.727 -29 3.646 1 98.56 85 ASP B C 1
ATOM 3047 O O . ASP B 1 85 ? -15.688 -29.859 2.754 1 98.56 85 ASP B O 1
ATOM 3051 N N . LYS B 1 86 ? -15.609 -27.719 3.395 1 98.44 86 LYS B N 1
ATOM 3052 C CA . LYS B 1 86 ? -15.367 -27.234 2.039 1 98.44 86 LYS B CA 1
ATOM 3053 C C . LYS B 1 86 ? -14 -27.672 1.525 1 98.44 86 LYS B C 1
ATOM 3055 O O . LYS B 1 86 ? -13.852 -28.016 0.348 1 98.44 86 LYS B O 1
ATOM 3060 N N . LEU B 1 87 ? -13.055 -27.688 2.387 1 98.81 87 LEU B N 1
ATOM 3061 C CA . LEU B 1 87 ? -11.719 -28.141 2.031 1 98.81 87 LEU B CA 1
ATOM 3062 C C . LEU B 1 87 ? -11.734 -29.594 1.602 1 98.81 87 LEU B C 1
ATOM 3064 O O . LEU B 1 87 ? -11.117 -29.969 0.598 1 98.81 87 LEU B O 1
ATOM 3068 N N . ASP B 1 88 ? -12.414 -30.391 2.344 1 98.69 88 ASP B N 1
ATOM 3069 C CA . ASP B 1 88 ? -12.516 -31.812 2.027 1 98.69 88 ASP B CA 1
ATOM 3070 C C . ASP B 1 88 ? -13.172 -32.031 0.666 1 98.69 88 ASP B C 1
ATOM 3072 O O . ASP B 1 88 ? -12.75 -32.875 -0.103 1 98.69 88 ASP B O 1
ATOM 3076 N N . GLN B 1 89 ? -14.164 -31.266 0.457 1 98.62 89 GLN B N 1
ATOM 3077 C CA . GLN B 1 89 ? -14.867 -31.359 -0.821 1 98.62 89 GLN B CA 1
ATOM 3078 C C . GLN B 1 89 ? -13.938 -31.031 -1.982 1 98.62 89 GLN B C 1
ATOM 3080 O O . GLN B 1 89 ? -13.844 -31.781 -2.953 1 98.62 89 GLN B O 1
ATOM 3085 N N . VAL B 1 90 ? -13.242 -29.891 -1.888 1 98.75 90 VAL B N 1
ATOM 3086 C CA . VAL B 1 90 ? -12.344 -29.453 -2.951 1 98.75 90 VAL B CA 1
ATOM 3087 C C . VAL B 1 90 ? -11.195 -30.453 -3.086 1 98.75 90 VAL B C 1
ATOM 3089 O O . VAL B 1 90 ? -10.773 -30.781 -4.199 1 98.75 90 VAL B O 1
ATOM 3092 N N . SER B 1 91 ? -10.688 -30.906 -1.972 1 98.75 91 SER B N 1
ATOM 3093 C CA . SER B 1 91 ? -9.633 -31.922 -1.966 1 98.75 91 SER B CA 1
ATOM 3094 C C . SER B 1 91 ? -10.055 -33.156 -2.729 1 98.75 91 SER B C 1
ATOM 3096 O O . SER B 1 91 ? -9.305 -33.688 -3.566 1 98.75 91 SER B O 1
ATOM 3098 N N . SER B 1 92 ? -11.211 -33.625 -2.459 1 98.69 92 SER B N 1
ATOM 3099 C CA . SER B 1 92 ? -11.734 -34.844 -3.115 1 98.69 92 SER B CA 1
ATOM 3100 C C . SER B 1 92 ? -11.891 -34.625 -4.617 1 98.69 92 SER B C 1
ATOM 3102 O O . SER B 1 92 ? -11.547 -35.5 -5.418 1 98.69 92 SER B O 1
ATOM 3104 N N . GLU B 1 93 ? -12.414 -33.469 -4.973 1 98.62 93 GLU B N 1
ATOM 3105 C CA . GLU B 1 93 ? -12.594 -33.125 -6.383 1 98.62 93 GLU B CA 1
ATOM 3106 C C . GLU B 1 93 ? -11.258 -33.125 -7.121 1 98.62 93 GLU B C 1
ATOM 3108 O O . GLU B 1 93 ? -11.148 -33.656 -8.227 1 98.62 93 GLU B O 1
ATOM 3113 N N . ILE B 1 94 ? -10.266 -32.562 -6.516 1 98.69 94 ILE B N 1
ATOM 3114 C CA . ILE B 1 94 ? -8.953 -32.438 -7.137 1 98.69 94 ILE B CA 1
ATOM 3115 C C . ILE B 1 94 ? -8.297 -33.812 -7.254 1 98.69 94 ILE B C 1
ATOM 3117 O O . ILE B 1 94 ? -7.742 -34.156 -8.297 1 98.69 94 ILE B O 1
ATOM 3121 N N . LYS B 1 95 ? -8.367 -34.625 -6.242 1 98.5 95 LYS B N 1
ATOM 3122 C CA . LYS B 1 95 ? -7.805 -35.969 -6.258 1 98.5 95 LYS B CA 1
ATOM 3123 C C . LYS B 1 95 ? -8.438 -36.812 -7.355 1 98.5 95 LYS B C 1
ATOM 3125 O O . LYS B 1 95 ? -7.742 -37.562 -8.062 1 98.5 95 LYS B O 1
ATOM 3130 N N . GLU B 1 96 ? -9.688 -36.688 -7.445 1 98.19 96 GLU B N 1
ATOM 3131 C CA . GLU B 1 96 ? -10.422 -37.5 -8.422 1 98.19 96 GLU B CA 1
ATOM 3132 C C . GLU B 1 96 ? -10.109 -37.062 -9.844 1 98.19 96 GLU B C 1
ATOM 3134 O O . GLU B 1 96 ? -9.906 -37.875 -10.734 1 98.19 96 GLU B O 1
ATOM 3139 N N . LYS B 1 97 ? -10.062 -35.812 -10.047 1 98.19 97 LYS B N 1
ATOM 3140 C CA . LYS B 1 97 ? -9.953 -35.25 -11.391 1 98.19 97 LYS B CA 1
ATOM 3141 C C . LYS B 1 97 ? -8.516 -35.312 -11.898 1 98.19 97 LYS B C 1
ATOM 3143 O O . LYS B 1 97 ? -8.281 -35.594 -13.078 1 98.19 97 LYS B O 1
ATOM 3148 N N . PHE B 1 98 ? -7.543 -35.031 -11 1 98.25 98 PHE B N 1
ATOM 3149 C CA . PHE B 1 98 ? -6.188 -34.812 -11.484 1 98.25 98 PHE B CA 1
ATOM 3150 C C . PHE B 1 98 ? -5.242 -35.875 -10.922 1 98.25 98 PHE B C 1
ATOM 3152 O O . PHE B 1 98 ? -4.066 -35.938 -11.289 1 98.25 98 PHE B O 1
ATOM 3159 N N . LYS B 1 99 ? -5.652 -36.719 -9.969 1 98.12 99 LYS B N 1
ATOM 3160 C CA . LYS B 1 99 ? -4.922 -37.875 -9.438 1 98.12 99 LYS B CA 1
ATOM 3161 C C . LYS B 1 99 ? -3.621 -37.438 -8.773 1 98.12 99 LYS B C 1
ATOM 3163 O O . LYS B 1 99 ? -2.566 -38.031 -9.008 1 98.12 99 LYS B O 1
ATOM 3168 N N . VAL B 1 100 ? -3.711 -36.312 -8.047 1 98.44 100 VAL B N 1
ATOM 3169 C CA . VAL B 1 100 ? -2.57 -35.844 -7.273 1 98.44 100 VAL B CA 1
ATOM 3170 C C . VAL B 1 100 ? -2.916 -35.844 -5.785 1 98.44 100 VAL B C 1
ATOM 3172 O O . VAL B 1 100 ? -4.094 -35.875 -5.414 1 98.44 100 VAL B O 1
ATOM 3175 N N . GLU B 1 101 ? -1.898 -35.844 -4.941 1 98.56 101 GLU B N 1
ATOM 3176 C CA . GLU B 1 101 ? -2.078 -35.781 -3.494 1 98.56 101 GLU B CA 1
ATOM 3177 C C . GLU B 1 101 ? -2.508 -34.406 -3.049 1 98.56 101 GLU B C 1
ATOM 3179 O O . GLU B 1 101 ? -2.039 -33.406 -3.588 1 98.56 101 GLU B O 1
ATOM 3184 N N . THR B 1 102 ? -3.387 -34.312 -2.141 1 98.81 102 THR B N 1
ATOM 3185 C CA . THR B 1 102 ? -3.811 -33.062 -1.542 1 98.81 102 THR B CA 1
ATOM 3186 C C . THR B 1 102 ? -3.732 -33.125 -0.019 1 98.81 102 THR B C 1
ATOM 3188 O O . THR B 1 102 ? -3.826 -34.219 0.562 1 98.81 102 THR B O 1
ATOM 3191 N N . ARG B 1 103 ? -3.469 -32.062 0.593 1 98.75 103 ARG B N 1
ATOM 3192 C CA . ARG B 1 103 ? -3.564 -31.859 2.035 1 98.75 103 ARG B CA 1
ATOM 3193 C C . ARG B 1 103 ? -4.406 -30.625 2.361 1 98.75 103 ARG B C 1
ATOM 3195 O O . ARG B 1 103 ? -4.5 -29.703 1.552 1 98.75 103 ARG B O 1
ATOM 3202 N N . THR B 1 104 ? -5.062 -30.703 3.498 1 98.88 104 THR B N 1
ATOM 3203 C CA . THR B 1 104 ? -5.914 -29.594 3.889 1 98.88 104 THR B CA 1
ATOM 3204 C C . THR B 1 104 ? -5.492 -29.031 5.246 1 98.88 104 THR B C 1
ATOM 3206 O O . THR B 1 104 ? -5.082 -29.781 6.129 1 98.88 104 THR B O 1
ATOM 3209 N N . ILE B 1 105 ? -5.48 -27.766 5.41 1 98.88 105 ILE B N 1
ATOM 3210 C CA . ILE B 1 105 ? -5.277 -27.078 6.68 1 98.88 105 ILE B CA 1
ATOM 3211 C C . ILE B 1 105 ? -6.414 -26.078 6.914 1 98.88 105 ILE B C 1
ATOM 3213 O O . ILE B 1 105 ? -6.559 -25.109 6.172 1 98.88 105 ILE B O 1
ATOM 3217 N N . ALA B 1 106 ? -7.23 -26.297 7.93 1 98.75 106 ALA B N 1
ATOM 3218 C CA . ALA B 1 106 ? -8.359 -25.422 8.242 1 98.75 106 ALA B CA 1
ATOM 3219 C C . ALA B 1 106 ? -7.965 -24.359 9.258 1 98.75 106 ALA B C 1
ATOM 3221 O O . ALA B 1 106 ? -7.684 -24.672 10.422 1 98.75 106 ALA B O 1
ATOM 3222 N N . VAL B 1 107 ? -7.902 -23.141 8.82 1 98.62 107 VAL B N 1
ATOM 3223 C CA . VAL B 1 107 ? -7.605 -22.016 9.711 1 98.62 107 VAL B CA 1
ATOM 3224 C C . VAL B 1 107 ? -8.406 -20.797 9.266 1 98.62 107 VAL B C 1
ATOM 3226 O O . VAL B 1 107 ? -8.82 -20.688 8.109 1 98.62 107 VAL B O 1
ATOM 3229 N N . ASP B 1 108 ? -8.664 -19.875 10.156 1 98.38 108 ASP B N 1
ATOM 3230 C CA . ASP B 1 108 ? -9.273 -18.578 9.883 1 98.38 108 ASP B CA 1
ATOM 3231 C C . ASP B 1 108 ? -8.227 -17.469 9.914 1 98.38 108 ASP B C 1
ATOM 3233 O O . ASP B 1 108 ? -7.777 -17.062 10.984 1 98.38 108 ASP B O 1
ATOM 3237 N N . PHE B 1 109 ? -7.93 -16.906 8.766 1 98.31 109 PHE B N 1
ATOM 3238 C CA . PHE B 1 109 ? -6.859 -15.922 8.633 1 98.31 109 PHE B CA 1
ATOM 3239 C C . PHE B 1 109 ? -7.219 -14.625 9.336 1 98.31 109 PHE B C 1
ATOM 3241 O O . PHE B 1 109 ? -6.383 -13.727 9.469 1 98.31 109 PHE B O 1
ATOM 3248 N N . ALA B 1 110 ? -8.445 -14.531 9.805 1 97.19 110 ALA B N 1
ATOM 3249 C CA . ALA B 1 110 ? -8.812 -13.375 10.617 1 97.19 110 ALA B CA 1
ATOM 3250 C C . ALA B 1 110 ? -8.086 -13.406 11.961 1 97.19 110 ALA B C 1
ATOM 3252 O O . ALA B 1 110 ? -7.98 -12.383 12.641 1 97.19 110 ALA B O 1
ATOM 3253 N N . SER B 1 111 ? -7.617 -14.594 12.312 1 95.56 111 SER B N 1
ATOM 3254 C CA . SER B 1 111 ? -6.914 -14.758 13.578 1 95.56 111 SER B CA 1
ATOM 3255 C C . SER B 1 111 ? -5.406 -14.688 13.391 1 95.56 111 SER B C 1
ATOM 3257 O O . SER B 1 111 ? -4.891 -15.047 12.328 1 95.56 111 SER B O 1
ATOM 3259 N N . GLU B 1 112 ? -4.715 -14.258 14.43 1 93.38 112 GLU B N 1
ATOM 3260 C CA . GLU B 1 112 ? -3.264 -14.125 14.359 1 93.38 112 GLU B CA 1
ATOM 3261 C C . GLU B 1 112 ? -2.57 -15.398 14.844 1 93.38 112 GLU B C 1
ATOM 3263 O O . GLU B 1 112 ? -1.383 -15.602 14.586 1 93.38 112 GLU B O 1
ATOM 3268 N N . ASP B 1 113 ? -3.258 -16.219 15.531 1 93.94 113 ASP B N 1
ATOM 3269 C CA . ASP B 1 113 ? -2.646 -17.375 16.172 1 93.94 113 ASP B CA 1
ATOM 3270 C C . ASP B 1 113 ? -2.865 -18.641 15.336 1 93.94 113 ASP B C 1
ATOM 3272 O O . ASP B 1 113 ? -3.229 -19.688 15.875 1 93.94 113 ASP B O 1
ATOM 3276 N N . ILE B 1 114 ? -2.633 -18.594 14.133 1 98.19 114 ILE B N 1
ATOM 3277 C CA . ILE B 1 114 ? -2.932 -19.734 13.281 1 98.19 114 ILE B CA 1
ATOM 3278 C C . ILE B 1 114 ? -1.65 -20.234 12.609 1 98.19 114 ILE B C 1
ATOM 3280 O O . ILE B 1 114 ? -1.608 -21.344 12.07 1 98.19 114 ILE B O 1
ATOM 3284 N N . TYR B 1 115 ? -0.579 -19.5 12.656 1 98.25 115 TYR B N 1
ATOM 3285 C CA . TYR B 1 115 ? 0.551 -19.734 11.766 1 98.25 115 TYR B CA 1
ATOM 3286 C C . TYR B 1 115 ? 1.43 -20.859 12.281 1 98.25 115 TYR B C 1
ATOM 3288 O O . TYR B 1 115 ? 2.1 -21.547 11.5 1 98.25 115 TYR B O 1
ATOM 3296 N N . ASN B 1 116 ? 1.392 -21.125 13.57 1 97.81 116 ASN B N 1
ATOM 3297 C CA . ASN B 1 116 ? 2.055 -22.328 14.07 1 97.81 116 ASN B CA 1
ATOM 3298 C C . ASN B 1 116 ? 1.417 -23.594 13.516 1 97.81 116 ASN B C 1
ATOM 3300 O O . ASN B 1 116 ? 2.119 -24.547 13.18 1 97.81 116 ASN B O 1
ATOM 3304 N N . LYS B 1 117 ? 0.13 -23.578 13.5 1 98.38 117 LYS B N 1
ATOM 3305 C CA . LYS B 1 117 ? -0.592 -24.719 12.922 1 98.38 117 LYS B CA 1
ATOM 3306 C C . LYS B 1 117 ? -0.252 -24.891 11.445 1 98.38 117 LYS B C 1
ATOM 3308 O O . LYS B 1 117 ? -0.045 -26.016 10.984 1 98.38 117 LYS B O 1
ATOM 3313 N N . ILE B 1 118 ? -0.169 -23.812 10.68 1 98.81 118 ILE B N 1
ATOM 3314 C CA . ILE B 1 118 ? 0.177 -23.875 9.266 1 98.81 118 ILE B CA 1
ATOM 3315 C C . ILE B 1 118 ? 1.606 -24.391 9.102 1 98.81 118 ILE B C 1
ATOM 3317 O O . ILE B 1 118 ? 1.873 -25.25 8.258 1 98.81 118 ILE B O 1
ATOM 3321 N N . GLU B 1 119 ? 2.48 -23.828 9.906 1 98.62 119 GLU B N 1
ATOM 3322 C CA . GLU B 1 119 ? 3.877 -24.25 9.852 1 98.62 119 GLU B CA 1
ATOM 3323 C C . GLU B 1 119 ? 4.004 -25.766 10.047 1 98.62 119 GLU B C 1
ATOM 3325 O O . GLU B 1 119 ? 4.73 -26.422 9.312 1 98.62 119 GLU B O 1
ATOM 3330 N N . THR B 1 120 ? 3.289 -26.25 11.016 1 98.44 120 THR B N 1
ATOM 3331 C CA . THR B 1 120 ? 3.307 -27.672 11.305 1 98.44 120 THR B CA 1
ATOM 3332 C C . THR B 1 120 ? 2.742 -28.469 10.125 1 98.44 120 THR B C 1
ATOM 3334 O O . THR B 1 120 ? 3.285 -29.516 9.758 1 98.44 120 THR B O 1
ATOM 3337 N N . GLY B 1 121 ? 1.684 -28 9.523 1 98.62 121 GLY B N 1
ATOM 3338 C CA . GLY B 1 121 ? 1.051 -28.672 8.398 1 98.62 121 GLY B CA 1
ATOM 3339 C C . GLY B 1 121 ? 1.915 -28.688 7.156 1 98.62 121 GLY B C 1
ATOM 3340 O O . GLY B 1 121 ? 1.778 -29.578 6.312 1 98.62 121 GLY B O 1
ATOM 3341 N N . LEU B 1 122 ? 2.818 -27.734 7.043 1 98.75 122 LEU B N 1
ATOM 3342 C CA . LEU B 1 122 ? 3.646 -27.594 5.852 1 98.75 122 LEU B CA 1
ATOM 3343 C C . LEU B 1 122 ? 5.016 -28.234 6.066 1 98.75 122 LEU B C 1
ATOM 3345 O O . LEU B 1 122 ? 5.828 -28.297 5.141 1 98.75 122 LEU B O 1
ATOM 3349 N N . ALA B 1 123 ? 5.289 -28.703 7.289 1 97.56 123 ALA B N 1
ATOM 3350 C CA . ALA B 1 123 ? 6.613 -29.203 7.648 1 97.56 123 ALA B CA 1
ATOM 3351 C C . ALA B 1 123 ? 7.016 -30.375 6.746 1 97.56 123 ALA B C 1
ATOM 3353 O O . ALA B 1 123 ? 6.23 -31.297 6.516 1 97.56 123 ALA B O 1
ATOM 3354 N N . GLY B 1 124 ? 8.211 -30.25 6.133 1 96.56 124 GLY B N 1
ATOM 3355 C CA . GLY B 1 124 ? 8.781 -31.344 5.371 1 96.56 124 GLY B CA 1
ATOM 3356 C C . GLY B 1 124 ? 8.367 -31.344 3.912 1 96.56 124 GLY B C 1
ATOM 3357 O O . GLY B 1 124 ? 8.859 -32.125 3.115 1 96.56 124 GLY B O 1
ATOM 3358 N N . LEU B 1 125 ? 7.473 -30.484 3.529 1 98.5 125 LEU B N 1
ATOM 3359 C CA . LEU B 1 125 ? 7 -30.453 2.15 1 98.5 125 LEU B CA 1
ATOM 3360 C C . LEU B 1 125 ? 7.93 -29.609 1.281 1 98.5 125 LEU B C 1
ATOM 3362 O O . LEU B 1 125 ? 8.406 -28.547 1.712 1 98.5 125 LEU B O 1
ATOM 3366 N N . GLU B 1 126 ? 8.258 -30.078 0.158 1 98.5 126 GLU B N 1
ATOM 3367 C CA . GLU B 1 126 ? 8.984 -29.297 -0.84 1 98.5 126 GLU B CA 1
ATOM 3368 C C . GLU B 1 126 ? 8.039 -28.391 -1.624 1 98.5 126 GLU B C 1
ATOM 3370 O O . GLU B 1 126 ? 7.57 -28.75 -2.705 1 98.5 126 GLU B O 1
ATOM 3375 N N . ILE B 1 127 ? 7.879 -27.234 -1.136 1 98.88 127 ILE B N 1
ATOM 3376 C CA . ILE B 1 127 ? 6.898 -26.312 -1.698 1 98.88 127 ILE B CA 1
ATOM 3377 C C . ILE B 1 127 ? 7.531 -25.5 -2.83 1 98.88 127 ILE B C 1
ATOM 3379 O O . ILE B 1 127 ? 8.469 -24.734 -2.602 1 98.88 127 ILE B O 1
ATOM 3383 N N . GLY B 1 128 ? 6.973 -25.688 -3.984 1 98.75 128 GLY B N 1
ATOM 3384 C CA . GLY B 1 128 ? 7.5 -24.969 -5.141 1 98.75 128 GLY B CA 1
ATOM 3385 C C . GLY B 1 128 ? 6.699 -23.734 -5.496 1 98.75 128 GLY B C 1
ATOM 3386 O O . GLY B 1 128 ? 7.227 -22.797 -6.109 1 98.75 128 GLY B O 1
ATOM 3387 N N . VAL B 1 129 ? 5.398 -23.75 -5.16 1 98.88 129 VAL B N 1
ATOM 3388 C CA . VAL B 1 129 ? 4.531 -22.625 -5.496 1 98.88 129 VAL B CA 1
ATOM 3389 C C . VAL B 1 129 ? 3.684 -22.25 -4.285 1 98.88 129 VAL B C 1
ATOM 3391 O O . VAL B 1 129 ? 3.127 -23.109 -3.611 1 98.88 129 VAL B O 1
ATOM 3394 N N . LEU B 1 130 ? 3.686 -21.031 -3.922 1 98.94 130 LEU B N 1
ATOM 3395 C CA . LEU B 1 130 ? 2.766 -20.453 -2.943 1 98.94 130 LEU B CA 1
ATOM 3396 C C . LEU B 1 130 ? 1.826 -19.453 -3.602 1 98.94 130 LEU B C 1
ATOM 3398 O O . LEU B 1 130 ? 2.277 -18.5 -4.254 1 98.94 130 LEU B O 1
ATOM 3402 N N . VAL B 1 131 ? 0.553 -19.703 -3.551 1 98.94 131 VAL B N 1
ATOM 3403 C CA . VAL B 1 131 ? -0.455 -18.734 -3.988 1 98.94 131 VAL B CA 1
ATOM 3404 C C . VAL B 1 131 ? -1.109 -18.078 -2.773 1 98.94 131 VAL B C 1
ATOM 3406 O O . VAL B 1 131 ? -1.969 -18.688 -2.125 1 98.94 131 VAL B O 1
ATOM 3409 N N . ASN B 1 132 ? -0.676 -16.891 -2.488 1 98.94 132 ASN B N 1
ATOM 3410 C CA . ASN B 1 132 ? -1.362 -16.078 -1.492 1 98.94 132 ASN B CA 1
ATOM 3411 C C . ASN B 1 132 ? -2.623 -15.438 -2.066 1 98.94 132 ASN B C 1
ATOM 3413 O O . ASN B 1 132 ? -2.561 -14.367 -2.666 1 98.94 132 ASN B O 1
ATOM 3417 N N . ASN B 1 133 ? -3.74 -16.078 -1.792 1 98.75 133 ASN B N 1
ATOM 3418 C CA . ASN B 1 133 ? -4.98 -15.68 -2.447 1 98.75 133 ASN B CA 1
ATOM 3419 C C . ASN B 1 133 ? -6.031 -15.234 -1.436 1 98.75 133 ASN B C 1
ATOM 3421 O O . ASN B 1 133 ? -6.98 -14.531 -1.787 1 98.75 133 ASN B O 1
ATOM 3425 N N . VAL B 1 134 ? -5.828 -15.688 -0.184 1 98.19 134 VAL B N 1
ATOM 3426 C CA . VAL B 1 134 ? -6.852 -15.359 0.801 1 98.19 134 VAL B CA 1
ATOM 3427 C C . VAL B 1 134 ? -7.047 -13.844 0.86 1 98.19 134 VAL B C 1
ATOM 3429 O O . VAL B 1 134 ? -6.082 -13.086 0.771 1 98.19 134 VAL B O 1
ATOM 3432 N N . GLY B 1 135 ? -8.273 -13.438 0.917 1 96.81 135 GLY B N 1
ATOM 3433 C CA . GLY B 1 135 ? -8.57 -12.008 0.956 1 96.81 135 GLY B CA 1
ATOM 3434 C C . GLY B 1 135 ? -9.992 -11.703 1.4 1 96.81 135 GLY B C 1
ATOM 3435 O O . GLY B 1 135 ? -10.867 -12.57 1.338 1 96.81 135 GLY B O 1
ATOM 3436 N N . MET B 1 136 ? -10.156 -10.539 1.861 1 96.19 136 MET B N 1
ATOM 3437 C CA . MET B 1 136 ? -11.445 -9.992 2.266 1 96.19 136 MET B CA 1
ATOM 3438 C C . MET B 1 136 ? -11.656 -8.602 1.666 1 96.19 136 MET B C 1
ATOM 3440 O O . MET B 1 136 ? -10.719 -7.801 1.608 1 96.19 136 MET B O 1
ATOM 3444 N N . ALA B 1 137 ? -12.836 -8.406 1.104 1 95.44 137 ALA B N 1
ATOM 3445 C CA . ALA B 1 137 ? -13.258 -7.102 0.609 1 95.44 137 ALA B CA 1
ATOM 3446 C C . ALA B 1 137 ? -14.492 -6.605 1.354 1 95.44 137 ALA B C 1
ATOM 3448 O O . ALA B 1 137 ? -14.945 -7.238 2.312 1 95.44 137 ALA B O 1
ATOM 3449 N N . TYR B 1 138 ? -14.953 -5.32 0.971 1 94.44 138 TYR B N 1
ATOM 3450 C CA . TYR B 1 138 ? -16.219 -4.801 1.481 1 94.44 138 TYR B CA 1
ATOM 3451 C C . TYR B 1 138 ? -17.391 -5.602 0.934 1 94.44 138 TYR B C 1
ATOM 3453 O O . TYR B 1 138 ? -17.328 -6.156 -0.165 1 94.44 138 TYR B O 1
ATOM 3461 N N . GLU B 1 139 ? -18.438 -5.695 1.688 1 92.81 139 GLU B N 1
ATOM 3462 C CA . GLU B 1 139 ? -19.672 -6.262 1.145 1 92.81 139 GLU B CA 1
ATOM 3463 C C . GLU B 1 139 ? -20.188 -5.418 -0.012 1 92.81 139 GLU B C 1
ATOM 3465 O O . GLU B 1 139 ? -20.719 -5.957 -0.992 1 92.81 139 GLU B O 1
ATOM 3470 N N . TYR B 1 140 ? -20.125 -4.215 0.072 1 95.56 140 TYR B N 1
ATOM 3471 C CA . TYR B 1 140 ? -20.438 -3.191 -0.917 1 95.56 140 TYR B CA 1
ATOM 3472 C C . TYR B 1 140 ? -19.656 -1.916 -0.661 1 95.56 140 TYR B C 1
ATOM 3474 O O . TYR B 1 140 ? -19.172 -1.687 0.454 1 95.56 140 TYR B O 1
ATOM 3482 N N . PRO B 1 141 ? -19.406 -1.136 -1.714 1 97.62 141 PRO B N 1
ATOM 3483 C CA . PRO B 1 141 ? -18.688 0.117 -1.491 1 97.62 141 PRO B CA 1
ATOM 3484 C C . PRO B 1 141 ? -19.359 1.018 -0.462 1 97.62 141 PRO B C 1
ATOM 3486 O O . PRO B 1 141 ? -20.594 1.113 -0.435 1 97.62 141 PRO B O 1
ATOM 3489 N N . GLU B 1 142 ? -18.594 1.547 0.402 1 98.12 142 GLU B N 1
ATOM 3490 C CA . GLU B 1 142 ? -19.109 2.393 1.473 1 98.12 142 GLU B CA 1
ATOM 3491 C C . GLU B 1 142 ? -18.062 3.396 1.94 1 98.12 142 GLU B C 1
ATOM 3493 O O . GLU B 1 142 ? -16.875 3.109 1.906 1 98.12 142 GLU B O 1
ATOM 3498 N N . HIS B 1 143 ? -18.516 4.617 2.34 1 98.12 143 HIS B N 1
ATOM 3499 C CA . HIS B 1 143 ? -17.594 5.57 2.955 1 98.12 143 HIS B CA 1
ATOM 3500 C C . HIS B 1 143 ? -16.969 4.988 4.215 1 98.12 143 HIS B C 1
ATOM 3502 O O . HIS B 1 143 ? -17.609 4.238 4.949 1 98.12 143 HIS B O 1
ATOM 3508 N N . PHE B 1 144 ? -15.828 5.398 4.555 1 98.69 144 PHE B N 1
ATOM 3509 C CA . PHE B 1 144 ? -14.977 4.82 5.586 1 98.69 144 PHE B CA 1
ATOM 3510 C C . PHE B 1 144 ? -15.711 4.75 6.922 1 98.69 144 PHE B C 1
ATOM 3512 O O . PHE B 1 144 ? -15.812 3.68 7.52 1 98.69 144 PHE B O 1
ATOM 3519 N N . LEU B 1 145 ? -16.344 5.785 7.344 1 98.19 145 LEU B N 1
ATOM 3520 C CA . LEU B 1 145 ? -16.953 5.844 8.672 1 98.19 145 LEU B CA 1
ATOM 3521 C C . LEU B 1 145 ? -18.297 5.113 8.688 1 98.19 145 LEU B C 1
ATOM 3523 O O . LEU B 1 145 ? -18.844 4.832 9.758 1 98.19 145 LEU B O 1
ATOM 3527 N N . ASP B 1 146 ? -18.797 4.844 7.5 1 97.75 146 ASP B N 1
ATOM 3528 C CA . ASP B 1 146 ? -20.141 4.266 7.434 1 97.75 146 ASP B CA 1
ATOM 3529 C C . ASP B 1 146 ? -20.078 2.75 7.266 1 97.75 146 ASP B C 1
ATOM 3531 O O . ASP B 1 146 ? -21.109 2.08 7.227 1 97.75 146 ASP B O 1
ATOM 3535 N N . ILE B 1 147 ? -18.906 2.217 7.164 1 98 147 ILE B N 1
ATOM 3536 C CA . ILE B 1 147 ? -18.75 0.77 7.082 1 98 147 ILE B CA 1
ATOM 3537 C C . ILE B 1 147 ? -19.328 0.115 8.336 1 98 147 ILE B C 1
ATOM 3539 O O . ILE B 1 147 ? -18.922 0.448 9.453 1 98 147 ILE B O 1
ATOM 3543 N N . PRO B 1 148 ? -20.312 -0.79 8.133 1 96.5 148 PRO B N 1
ATOM 3544 C CA . PRO B 1 148 ? -20.828 -1.494 9.305 1 96.5 148 PRO B CA 1
ATOM 3545 C C . PRO B 1 148 ? -19.75 -2.273 10.055 1 96.5 148 PRO B C 1
ATOM 3547 O O . PRO B 1 148 ? -18.938 -2.967 9.43 1 96.5 148 PRO B O 1
ATOM 3550 N N . ASP B 1 149 ? -19.688 -2.156 11.43 1 97.12 149 ASP B N 1
ATOM 3551 C CA . ASP B 1 149 ? -18.719 -2.863 12.258 1 97.12 149 ASP B CA 1
ATOM 3552 C C . ASP B 1 149 ? -17.281 -2.504 11.852 1 97.12 149 ASP B C 1
ATOM 3554 O O . ASP B 1 149 ? -16.453 -3.389 11.609 1 97.12 149 ASP B O 1
ATOM 3558 N N . LEU B 1 150 ? -17.062 -1.222 11.656 1 97.81 150 LEU B N 1
ATOM 3559 C CA . LEU B 1 150 ? -15.828 -0.68 11.102 1 97.81 150 LEU B CA 1
ATOM 3560 C C . LEU B 1 150 ? -14.617 -1.187 11.875 1 97.81 150 LEU B C 1
ATOM 3562 O O . LEU B 1 150 ? -13.625 -1.616 11.273 1 97.81 150 LEU B O 1
ATOM 3566 N N . ASP B 1 151 ? -14.672 -1.229 13.211 1 96.5 151 ASP B N 1
ATOM 3567 C CA . ASP B 1 151 ? -13.547 -1.646 14.039 1 96.5 151 ASP B CA 1
ATOM 3568 C C . ASP B 1 151 ? -13.102 -3.064 13.695 1 96.5 151 ASP B C 1
ATOM 3570 O O . ASP B 1 151 ? -11.914 -3.314 13.484 1 96.5 151 ASP B O 1
ATOM 3574 N N . ASN B 1 152 ? -14.047 -3.891 13.602 1 96.69 152 ASN B N 1
ATOM 3575 C CA . ASN B 1 152 ? -13.758 -5.285 13.281 1 96.69 152 ASN B CA 1
ATOM 3576 C C . ASN B 1 152 ? -13.312 -5.445 11.828 1 96.69 152 ASN B C 1
ATOM 3578 O O . ASN B 1 152 ? -12.461 -6.289 11.523 1 96.69 152 ASN B O 1
ATOM 3582 N N . VAL B 1 153 ? -13.906 -4.688 10.938 1 98.12 153 VAL B N 1
ATOM 3583 C CA . VAL B 1 153 ? -13.57 -4.758 9.516 1 98.12 153 VAL B CA 1
ATOM 3584 C C . VAL B 1 153 ? -12.117 -4.34 9.312 1 98.12 153 VAL B C 1
ATOM 3586 O O . VAL B 1 153 ? -11.375 -4.984 8.562 1 98.12 153 VAL B O 1
ATOM 3589 N N . ILE B 1 154 ? -11.656 -3.301 10.008 1 98.5 154 ILE B N 1
ATOM 3590 C CA . ILE B 1 154 ? -10.273 -2.842 9.922 1 98.5 154 ILE B CA 1
ATOM 3591 C C . ILE B 1 154 ? -9.328 -3.969 10.328 1 98.5 154 ILE B C 1
ATOM 3593 O O . ILE B 1 154 ? -8.398 -4.312 9.586 1 98.5 154 ILE B O 1
ATOM 3597 N N . LYS B 1 155 ? -9.602 -4.535 11.445 1 97.44 155 LYS B N 1
ATOM 3598 C CA . LYS B 1 155 ? -8.734 -5.574 11.992 1 97.44 155 LYS B CA 1
ATOM 3599 C C . LYS B 1 155 ? -8.719 -6.805 11.094 1 97.44 155 LYS B C 1
ATOM 3601 O O . LYS B 1 155 ? -7.648 -7.336 10.781 1 97.44 155 LYS B O 1
ATOM 3606 N N . LYS B 1 156 ? -9.867 -7.238 10.688 1 98 156 LYS B N 1
ATOM 3607 C CA . LYS B 1 156 ? -9.984 -8.43 9.852 1 98 156 LYS B CA 1
ATOM 3608 C C . LYS B 1 156 ? -9.273 -8.234 8.516 1 98 156 LYS B C 1
ATOM 3610 O O . LYS B 1 156 ? -8.555 -9.125 8.055 1 98 156 LYS B O 1
ATOM 3615 N N . MET B 1 157 ? -9.461 -7.121 7.891 1 98.44 157 MET B N 1
ATOM 3616 C CA . MET B 1 157 ? -8.859 -6.871 6.586 1 98.44 157 MET B CA 1
ATOM 3617 C C . MET B 1 157 ? -7.34 -6.816 6.691 1 98.44 157 MET B C 1
ATOM 3619 O O . MET B 1 157 ? -6.637 -7.309 5.805 1 98.44 157 MET B O 1
ATOM 3623 N N . ILE B 1 158 ? -6.883 -6.184 7.73 1 98.62 158 ILE B N 1
ATOM 3624 C CA . ILE B 1 158 ? -5.441 -6.113 7.938 1 98.62 158 ILE B CA 1
ATOM 3625 C C . ILE B 1 158 ? -4.879 -7.516 8.141 1 98.62 158 ILE B C 1
ATOM 3627 O O . ILE B 1 158 ? -3.869 -7.883 7.535 1 98.62 158 ILE B O 1
ATOM 3631 N N . ASN B 1 159 ? -5.527 -8.312 8.969 1 98.44 159 ASN B N 1
ATOM 3632 C CA . ASN B 1 159 ? -5.059 -9.672 9.242 1 98.44 159 ASN B CA 1
ATOM 3633 C C . ASN B 1 159 ? -5.129 -10.539 7.988 1 98.44 159 ASN B C 1
ATOM 3635 O O . ASN B 1 159 ? -4.152 -11.211 7.641 1 98.44 159 ASN B O 1
ATOM 3639 N N . ILE B 1 160 ? -6.219 -10.453 7.328 1 98.75 160 ILE B N 1
ATOM 3640 C CA . ILE B 1 160 ? -6.484 -11.375 6.227 1 98.75 160 ILE B CA 1
ATOM 3641 C C . ILE B 1 160 ? -5.688 -10.945 4.996 1 98.75 160 ILE B C 1
ATOM 3643 O O . ILE B 1 160 ? -5.078 -11.781 4.324 1 98.75 160 ILE B O 1
ATOM 3647 N N . ASN B 1 161 ? -5.66 -9.656 4.699 1 98.88 161 ASN B N 1
ATOM 3648 C CA . ASN B 1 161 ? -5.098 -9.211 3.428 1 98.88 161 ASN B CA 1
ATOM 3649 C C . ASN B 1 161 ? -3.611 -8.891 3.557 1 98.88 161 ASN B C 1
ATOM 3651 O O . ASN B 1 161 ? -2.879 -8.906 2.566 1 98.88 161 ASN B O 1
ATOM 3655 N N . ILE B 1 162 ? -3.133 -8.547 4.746 1 98.88 162 ILE B N 1
ATOM 3656 C CA . ILE B 1 162 ? -1.771 -8.039 4.879 1 98.88 162 ILE B CA 1
ATOM 3657 C C . ILE B 1 162 ? -0.923 -9.023 5.676 1 98.88 162 ILE B C 1
ATOM 3659 O O . ILE B 1 162 ? 0.046 -9.586 5.152 1 98.88 162 ILE B O 1
ATOM 3663 N N . LEU B 1 163 ? -1.359 -9.266 6.902 1 98.81 163 LEU B N 1
ATOM 3664 C CA . LEU B 1 163 ? -0.574 -10.156 7.754 1 98.81 163 LEU B CA 1
ATOM 3665 C C . LEU B 1 163 ? -0.395 -11.523 7.098 1 98.81 163 LEU B C 1
ATOM 3667 O O . LEU B 1 163 ? 0.688 -12.109 7.16 1 98.81 163 LEU B O 1
ATOM 3671 N N . SER B 1 164 ? -1.399 -12.008 6.461 1 98.81 164 SER B N 1
ATOM 3672 C CA . SER B 1 164 ? -1.395 -13.328 5.855 1 98.81 164 SER B CA 1
ATOM 3673 C C . SER B 1 164 ? -0.289 -13.453 4.809 1 98.81 164 SER B C 1
ATOM 3675 O O . SER B 1 164 ? 0.462 -14.438 4.809 1 98.81 164 SER B O 1
ATOM 3677 N N . VAL B 1 165 ? -0.158 -12.453 3.918 1 98.88 165 VAL B N 1
ATOM 3678 C CA . VAL B 1 165 ? 0.819 -12.539 2.838 1 98.88 165 VAL B CA 1
ATOM 3679 C C . VAL B 1 165 ? 2.232 -12.5 3.416 1 98.88 165 VAL B C 1
ATOM 3681 O O . VAL B 1 165 ? 3.119 -13.219 2.945 1 98.88 165 VAL B O 1
ATOM 3684 N N . CYS B 1 166 ? 2.469 -11.711 4.453 1 98.88 166 CYS B N 1
ATOM 3685 C CA . CYS B 1 166 ? 3.775 -11.633 5.098 1 98.88 166 CYS B CA 1
ATOM 3686 C C . CYS B 1 166 ? 4.137 -12.953 5.762 1 98.88 166 CYS B C 1
ATOM 3688 O O . CYS B 1 166 ? 5.223 -13.492 5.535 1 98.88 166 CYS B O 1
ATOM 3690 N N . LYS B 1 167 ? 3.203 -13.477 6.523 1 98.81 167 LYS B N 1
ATOM 3691 C CA . LYS B 1 167 ? 3.484 -14.656 7.336 1 98.81 167 LYS B CA 1
ATOM 3692 C C . LYS B 1 167 ? 3.592 -15.906 6.473 1 98.81 167 LYS B C 1
ATOM 3694 O O . LYS B 1 167 ? 4.469 -16.75 6.691 1 98.81 167 LYS B O 1
ATOM 3699 N N . MET B 1 168 ? 2.693 -16.062 5.492 1 98.88 168 MET B N 1
ATOM 3700 C CA . MET B 1 168 ? 2.771 -17.219 4.598 1 98.88 168 MET B CA 1
ATOM 3701 C C . MET B 1 168 ? 4.082 -17.203 3.816 1 98.88 168 MET B C 1
ATOM 3703 O O . MET B 1 168 ? 4.703 -18.25 3.629 1 98.88 168 MET B O 1
ATOM 3707 N N . THR B 1 169 ? 4.48 -16.031 3.332 1 98.94 169 THR B N 1
ATOM 3708 C CA . THR B 1 169 ? 5.75 -15.906 2.627 1 98.94 169 THR B CA 1
ATOM 3709 C C . THR B 1 169 ? 6.918 -16.266 3.539 1 98.94 169 THR B C 1
ATOM 3711 O O . THR B 1 169 ? 7.824 -17 3.133 1 98.94 169 THR B O 1
ATOM 3714 N N . GLN B 1 170 ? 6.875 -15.789 4.793 1 98.75 170 GLN B N 1
ATOM 3715 C CA . GLN B 1 170 ? 7.898 -16.094 5.785 1 98.75 170 GLN B CA 1
ATOM 3716 C C . GLN B 1 170 ? 8.047 -17.609 5.977 1 98.75 170 GLN B C 1
ATOM 3718 O O . GLN B 1 170 ? 9.156 -18.109 6.137 1 98.75 170 GLN B O 1
ATOM 3723 N N . LEU B 1 171 ? 6.941 -18.312 5.934 1 98.62 171 LEU B N 1
ATOM 3724 C CA . LEU B 1 171 ? 6.91 -19.75 6.219 1 98.62 171 LEU B CA 1
ATOM 3725 C C . LEU B 1 171 ? 7.469 -20.547 5.047 1 98.62 171 LEU B C 1
ATOM 3727 O O . LEU B 1 171 ? 8.156 -21.562 5.25 1 98.62 171 LEU B O 1
ATOM 3731 N N . VAL B 1 172 ? 7.262 -20.094 3.809 1 98.81 172 VAL B N 1
ATOM 3732 C CA . VAL B 1 172 ? 7.5 -20.938 2.646 1 98.81 172 VAL B CA 1
ATOM 3733 C C . VAL B 1 172 ? 8.828 -20.562 1.992 1 98.81 172 VAL B C 1
ATOM 3735 O O . VAL B 1 172 ? 9.523 -21.422 1.447 1 98.81 172 VAL B O 1
ATOM 3738 N N . LEU B 1 173 ? 9.234 -19.328 2.107 1 98.69 173 LEU B N 1
ATOM 3739 C CA . LEU B 1 173 ? 10.336 -18.75 1.353 1 98.69 173 LEU B CA 1
ATOM 3740 C C . LEU B 1 173 ? 11.656 -19.422 1.709 1 98.69 173 LEU B C 1
ATOM 3742 O O . LEU B 1 173 ? 12.484 -19.688 0.833 1 98.69 173 LEU B O 1
ATOM 3746 N N . PRO B 1 174 ? 11.906 -19.797 2.986 1 98.44 174 PRO B N 1
ATOM 3747 C CA . PRO B 1 174 ? 13.188 -20.406 3.33 1 98.44 174 PRO B CA 1
ATOM 3748 C C . PRO B 1 174 ? 13.453 -21.688 2.549 1 98.44 174 PRO B C 1
ATOM 3750 O O . PRO B 1 174 ? 14.562 -21.891 2.041 1 98.44 174 PRO B O 1
ATOM 3753 N N . GLY B 1 175 ? 12.461 -22.531 2.432 1 98.44 175 GLY B N 1
ATOM 3754 C CA . GLY B 1 175 ? 12.625 -23.75 1.662 1 98.44 175 GLY B CA 1
ATOM 3755 C C . GLY B 1 175 ? 12.914 -23.5 0.194 1 98.44 175 GLY B C 1
ATOM 3756 O O . GLY B 1 175 ? 13.703 -24.203 -0.421 1 98.44 175 GLY B O 1
ATOM 3757 N N . MET B 1 176 ? 12.281 -22.531 -0.357 1 98.69 176 MET B N 1
ATOM 3758 C CA . MET B 1 176 ? 12.5 -22.172 -1.755 1 98.69 176 MET B CA 1
ATOM 3759 C C . MET B 1 176 ? 13.93 -21.688 -1.974 1 98.69 176 MET B C 1
ATOM 3761 O O . MET B 1 176 ? 14.57 -22.047 -2.959 1 98.69 176 MET B O 1
ATOM 3765 N N . ILE B 1 177 ? 14.398 -20.859 -1.064 1 98.38 177 ILE B N 1
ATOM 3766 C CA . ILE B 1 177 ? 15.742 -20.312 -1.166 1 98.38 177 ILE B CA 1
ATOM 3767 C C . ILE B 1 177 ? 16.766 -21.438 -1.099 1 98.38 177 ILE B C 1
ATOM 3769 O O . ILE B 1 177 ? 17.734 -21.453 -1.864 1 98.38 177 ILE B O 1
ATOM 3773 N N . GLU B 1 178 ? 16.547 -22.344 -0.195 1 97.94 178 GLU B N 1
ATOM 3774 C CA . GLU B 1 178 ? 17.453 -23.484 -0.043 1 97.94 178 GLU B CA 1
ATOM 3775 C C . GLU B 1 178 ? 17.578 -24.266 -1.347 1 97.94 178 GLU B C 1
ATOM 3777 O O . GLU B 1 178 ? 18.656 -24.734 -1.696 1 97.94 178 GLU B O 1
ATOM 3782 N N . ARG B 1 179 ? 16.531 -24.375 -2.082 1 97.88 179 ARG B N 1
ATOM 3783 C CA . ARG B 1 179 ? 16.516 -25.141 -3.322 1 97.88 179 ARG B CA 1
ATOM 3784 C C . ARG B 1 179 ? 16.797 -24.25 -4.527 1 97.88 179 ARG B C 1
ATOM 3786 O O . ARG B 1 179 ? 16.922 -24.734 -5.652 1 97.88 179 ARG B O 1
ATOM 3793 N N . SER B 1 180 ? 16.812 -22.938 -4.387 1 98.19 180 SER B N 1
ATOM 3794 C CA . SER B 1 180 ? 17.062 -21.922 -5.402 1 98.19 180 SER B CA 1
ATOM 3795 C C . SER B 1 180 ? 16.016 -21.984 -6.512 1 98.19 180 SER B C 1
ATOM 3797 O O . SER B 1 180 ? 16.344 -21.812 -7.688 1 98.19 180 SER B O 1
ATOM 3799 N N . LYS B 1 181 ? 14.836 -22.297 -6.141 1 97.81 181 LYS B N 1
ATOM 3800 C CA . LYS B 1 181 ? 13.711 -22.281 -7.066 1 97.81 181 LYS B CA 1
ATOM 3801 C C . LYS B 1 181 ? 12.391 -22.141 -6.32 1 97.81 181 LYS B C 1
ATOM 3803 O O . LYS B 1 181 ? 12.234 -22.656 -5.215 1 97.81 181 LYS B O 1
ATOM 3808 N N . GLY B 1 182 ? 11.492 -21.484 -6.898 1 98.44 182 GLY B N 1
ATOM 3809 C CA . GLY B 1 182 ? 10.18 -21.281 -6.312 1 98.44 182 GLY B CA 1
ATOM 3810 C C . GLY B 1 182 ? 9.438 -20.094 -6.895 1 98.44 182 GLY B C 1
ATOM 3811 O O . GLY B 1 182 ? 10.055 -19.203 -7.469 1 98.44 182 GLY B O 1
ATOM 3812 N N . ALA B 1 183 ? 8.141 -20.156 -6.848 1 98.81 183 ALA B N 1
ATOM 3813 C CA . ALA B 1 183 ? 7.277 -19.062 -7.301 1 98.81 183 ALA B CA 1
ATOM 3814 C C . ALA B 1 183 ? 6.254 -18.703 -6.23 1 98.81 183 ALA B C 1
ATOM 3816 O O . ALA B 1 183 ? 5.605 -19.578 -5.652 1 98.81 183 ALA B O 1
ATOM 3817 N N . ILE B 1 184 ? 6.195 -17.484 -5.875 1 98.94 184 ILE B N 1
ATOM 3818 C CA . ILE B 1 184 ? 5.176 -16.953 -4.977 1 98.94 184 ILE B CA 1
ATOM 3819 C C . ILE B 1 184 ? 4.238 -16.031 -5.75 1 98.94 184 ILE B C 1
ATOM 3821 O O . ILE B 1 184 ? 4.676 -15.016 -6.309 1 98.94 184 ILE B O 1
ATOM 3825 N N . LEU B 1 185 ? 2.986 -16.391 -5.855 1 98.94 185 LEU B N 1
ATOM 3826 C CA . LEU B 1 185 ? 1.958 -15.617 -6.539 1 98.94 185 LEU B CA 1
ATOM 3827 C C . LEU B 1 185 ? 1.055 -14.906 -5.539 1 98.94 185 LEU B C 1
ATOM 3829 O O . LEU B 1 185 ? 0.249 -15.547 -4.859 1 98.94 185 LEU B O 1
ATOM 3833 N N . ASN B 1 186 ? 1.233 -13.633 -5.383 1 98.94 186 ASN B N 1
ATOM 3834 C CA . ASN B 1 186 ? 0.416 -12.82 -4.488 1 98.94 186 ASN B CA 1
ATOM 3835 C C . ASN B 1 186 ? -0.752 -12.172 -5.23 1 98.94 186 ASN B C 1
ATOM 3837 O O . ASN B 1 186 ? -0.547 -11.383 -6.152 1 98.94 186 ASN B O 1
ATOM 3841 N N . ILE B 1 187 ? -1.945 -12.539 -4.836 1 98.88 187 ILE B N 1
ATOM 3842 C CA . ILE B 1 187 ? -3.133 -11.992 -5.484 1 98.88 187 ILE B CA 1
ATOM 3843 C C . ILE B 1 187 ? -3.498 -10.648 -4.859 1 98.88 187 ILE B C 1
ATOM 3845 O O . ILE B 1 187 ? -4.109 -10.602 -3.787 1 98.88 187 ILE B O 1
ATOM 3849 N N . SER B 1 188 ? -3.098 -9.656 -5.523 1 98.75 188 SER B N 1
ATOM 3850 C CA . SER B 1 188 ? -3.502 -8.297 -5.18 1 98.75 188 SER B CA 1
ATOM 3851 C C . SER B 1 188 ? -4.828 -7.93 -5.84 1 98.75 188 SER B C 1
ATOM 3853 O O . SER B 1 188 ? -5.797 -8.688 -5.758 1 98.75 188 SER B O 1
ATOM 3855 N N . SER B 1 189 ? -4.902 -6.785 -6.469 1 98.44 189 SER B N 1
ATOM 3856 C CA . SER B 1 189 ? -6.09 -6.297 -7.164 1 98.44 189 SER B CA 1
ATOM 3857 C C . SER B 1 189 ? -5.777 -5.051 -7.984 1 98.44 189 SER B C 1
ATOM 3859 O O . SER B 1 189 ? -4.82 -4.328 -7.691 1 98.44 189 SER B O 1
ATOM 3861 N N . ALA B 1 190 ? -6.578 -4.852 -9.047 1 98 190 ALA B N 1
ATOM 3862 C CA . ALA B 1 190 ? -6.496 -3.578 -9.766 1 98 190 ALA B CA 1
ATOM 3863 C C . ALA B 1 190 ? -6.719 -2.402 -8.812 1 98 190 ALA B C 1
ATOM 3865 O O . ALA B 1 190 ? -6.191 -1.31 -9.039 1 98 190 ALA B O 1
ATOM 3866 N N . SER B 1 191 ? -7.422 -2.65 -7.727 1 98 191 SER B N 1
ATOM 3867 C CA . SER B 1 191 ? -7.641 -1.631 -6.707 1 98 191 SER B CA 1
ATOM 3868 C C . SER B 1 191 ? -6.348 -1.297 -5.973 1 98 191 SER B C 1
ATOM 3870 O O . SER B 1 191 ? -6.277 -0.297 -5.254 1 98 191 SER B O 1
ATOM 3872 N N . GLY B 1 192 ? -5.371 -2.08 -6.137 1 98.19 192 GLY B N 1
ATOM 3873 C CA . GLY B 1 192 ? -4.05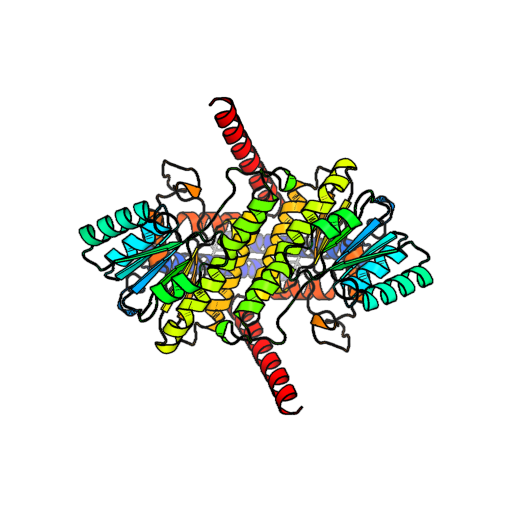9 -1.81 -5.578 1 98.19 192 GLY B CA 1
ATOM 3874 C C . GLY B 1 192 ? -3.16 -1.023 -6.52 1 98.19 192 GLY B C 1
ATOM 3875 O O . GLY B 1 192 ? -2.115 -0.516 -6.105 1 98.19 192 GLY B O 1
ATOM 3876 N N . SER B 1 193 ? -3.564 -0.906 -7.77 1 97.69 193 SER B N 1
ATOM 3877 C CA . SER B 1 193 ? -2.791 -0.14 -8.742 1 97.69 193 SER B CA 1
ATOM 3878 C C . SER B 1 193 ? -3.127 1.346 -8.664 1 97.69 193 SER B C 1
ATOM 3880 O O . SER B 1 193 ? -2.266 2.195 -8.906 1 97.69 193 SER B O 1
ATOM 3882 N N . HIS B 1 194 ? -4.348 1.636 -8.391 1 97.56 194 HIS B N 1
ATOM 3883 C CA . HIS B 1 194 ? -4.859 2.984 -8.18 1 97.56 194 HIS B CA 1
ATOM 3884 C C . HIS B 1 194 ? -5.805 3.035 -6.988 1 97.56 194 HIS B C 1
ATOM 3886 O O . HIS B 1 194 ? -6.578 2.102 -6.762 1 97.56 194 HIS B O 1
ATOM 3892 N N . PRO B 1 195 ? -5.707 4.168 -6.262 1 98.31 195 PRO B N 1
ATOM 3893 C CA . PRO B 1 195 ? -6.613 4.266 -5.113 1 98.31 195 PRO B CA 1
ATOM 3894 C C . PRO B 1 195 ? -8.086 4.219 -5.516 1 98.31 195 PRO B C 1
ATOM 3896 O O . PRO B 1 195 ? -8.477 4.832 -6.512 1 98.31 195 PRO B O 1
ATOM 3899 N N . VAL B 1 196 ? -8.875 3.518 -4.746 1 98.62 196 VAL B N 1
ATOM 3900 C CA . VAL B 1 196 ? -10.297 3.367 -5.059 1 98.62 196 VAL B CA 1
ATOM 3901 C C . VAL B 1 196 ? -11.141 3.842 -3.879 1 98.62 196 VAL B C 1
ATOM 3903 O O . VAL B 1 196 ? -11.461 3.057 -2.984 1 98.62 196 VAL B O 1
ATOM 3906 N N . PRO B 1 197 ? -11.633 5.109 -3.939 1 98.5 197 PRO B N 1
ATOM 3907 C CA . PRO B 1 197 ? -12.5 5.605 -2.869 1 98.5 197 PRO B CA 1
ATOM 3908 C C . PRO B 1 197 ? -13.742 4.742 -2.664 1 98.5 197 PRO B C 1
ATOM 3910 O O . PRO B 1 197 ? -14.219 4.109 -3.607 1 98.5 197 PRO B O 1
ATOM 3913 N N . MET B 1 198 ? -14.266 4.652 -1.431 1 98.5 198 MET B N 1
ATOM 3914 C CA . MET B 1 198 ? -15.406 3.85 -1 1 98.5 198 MET B CA 1
ATOM 3915 C C . MET B 1 198 ? -15.023 2.377 -0.902 1 98.5 198 MET B C 1
ATOM 3917 O O . MET B 1 198 ? -15.836 1.548 -0.491 1 98.5 198 MET B O 1
ATOM 3921 N N . MET B 1 199 ? -13.891 2.021 -1.306 1 98.44 199 MET B N 1
ATOM 3922 C CA . MET B 1 199 ? -13.195 0.767 -1.026 1 98.44 199 MET B CA 1
ATOM 3923 C C . MET B 1 199 ? -11.828 1.026 -0.4 1 98.44 199 MET B C 1
ATOM 3925 O O . MET B 1 199 ? -10.852 0.345 -0.721 1 98.44 199 MET B O 1
ATOM 3929 N N . THR B 1 200 ? -11.773 1.96 0.428 1 98.75 200 THR B N 1
ATOM 3930 C CA . THR B 1 200 ? -10.562 2.633 0.886 1 98.75 200 THR B CA 1
ATOM 3931 C C . THR B 1 200 ? -9.625 1.647 1.576 1 98.75 200 THR B C 1
ATOM 3933 O O . THR B 1 200 ? -8.461 1.515 1.189 1 98.75 200 THR B O 1
ATOM 3936 N N . ILE B 1 201 ? -10.086 0.909 2.615 1 98.88 201 ILE B N 1
ATOM 3937 C CA . ILE B 1 201 ? -9.219 -0.008 3.348 1 98.88 201 ILE B CA 1
ATOM 3938 C C . ILE B 1 201 ? -8.789 -1.154 2.434 1 98.88 201 ILE B C 1
ATOM 3940 O O . ILE B 1 201 ? -7.613 -1.521 2.396 1 98.88 201 ILE B O 1
ATOM 3944 N N . TYR B 1 202 ? -9.758 -1.702 1.671 1 98.69 202 TYR B N 1
ATOM 3945 C CA . TYR B 1 202 ? -9.461 -2.793 0.748 1 98.69 202 TYR B CA 1
ATOM 3946 C C . TYR B 1 202 ? -8.383 -2.387 -0.249 1 98.69 202 TYR B C 1
ATOM 3948 O O . TYR B 1 202 ? -7.387 -3.094 -0.419 1 98.69 202 TYR B O 1
ATOM 3956 N N . SER B 1 203 ? -8.602 -1.238 -0.925 1 98.81 203 SER B N 1
ATOM 3957 C CA . SER B 1 203 ? -7.637 -0.722 -1.89 1 98.81 203 SER B CA 1
ATOM 3958 C C . SER B 1 203 ? -6.258 -0.558 -1.26 1 98.81 203 SER B C 1
ATOM 3960 O O . SER B 1 203 ? -5.25 -0.938 -1.855 1 98.81 203 SER B O 1
ATOM 3962 N N . ALA B 1 204 ? -6.234 -0.02 -0.066 1 98.94 204 ALA B N 1
ATOM 3963 C CA . ALA B 1 204 ? -4.977 0.207 0.636 1 98.94 204 ALA B CA 1
ATOM 3964 C C . ALA B 1 204 ? -4.281 -1.113 0.958 1 98.94 204 ALA B C 1
ATOM 3966 O O . ALA B 1 204 ? -3.055 -1.218 0.859 1 98.94 204 ALA B O 1
ATOM 3967 N N . THR B 1 205 ? -5.004 -2.145 1.324 1 98.94 205 THR B N 1
ATOM 3968 C CA . THR B 1 205 ? -4.391 -3.438 1.615 1 98.94 205 THR B CA 1
ATOM 3969 C C . THR B 1 205 ? -3.824 -4.062 0.345 1 98.94 205 THR B C 1
ATOM 3971 O O . THR B 1 205 ? -2.77 -4.703 0.379 1 98.94 205 THR B O 1
ATOM 3974 N N . LYS B 1 206 ? -4.5 -3.875 -0.749 1 98.88 206 LYS B N 1
ATOM 3975 C CA . LYS B 1 206 ? -4.086 -4.547 -1.978 1 98.88 206 LYS B CA 1
ATOM 3976 C C . LYS B 1 206 ? -2.867 -3.863 -2.592 1 98.88 206 LYS B C 1
ATOM 3978 O O . LYS B 1 206 ? -2.02 -4.523 -3.199 1 98.88 206 LYS B O 1
ATOM 3983 N N . THR B 1 207 ? -2.736 -2.545 -2.408 1 98.94 207 THR B N 1
ATOM 3984 C CA . THR B 1 207 ? -1.49 -1.926 -2.848 1 98.94 207 THR B CA 1
ATOM 3985 C C . THR B 1 207 ? -0.332 -2.35 -1.948 1 98.94 207 THR B C 1
ATOM 3987 O O . THR B 1 207 ? 0.806 -2.465 -2.408 1 98.94 207 THR B O 1
ATOM 3990 N N . PHE B 1 208 ? -0.592 -2.58 -0.667 1 98.94 208 PHE B N 1
ATOM 3991 C CA . PHE B 1 208 ? 0.417 -3.18 0.197 1 98.94 208 PHE B CA 1
ATOM 3992 C C . PHE B 1 208 ? 0.947 -4.477 -0.406 1 98.94 208 PHE B C 1
ATOM 3994 O O . PHE B 1 208 ? 2.16 -4.66 -0.525 1 98.94 208 PHE B O 1
ATOM 4001 N N . VAL B 1 209 ? 0.034 -5.352 -0.812 1 98.94 209 VAL B N 1
ATOM 4002 C CA . VAL B 1 209 ? 0.383 -6.648 -1.377 1 98.94 209 VAL B CA 1
ATOM 4003 C C . VAL B 1 209 ? 1.208 -6.457 -2.648 1 98.94 209 VAL B C 1
ATOM 4005 O O . VAL B 1 209 ? 2.186 -7.172 -2.877 1 98.94 209 VAL B O 1
ATOM 4008 N N . ASP B 1 210 ? 0.824 -5.496 -3.457 1 98.94 210 ASP B N 1
ATOM 4009 C CA . ASP B 1 210 ? 1.532 -5.211 -4.699 1 98.94 210 ASP B CA 1
ATOM 4010 C C . ASP B 1 210 ? 2.977 -4.793 -4.426 1 98.94 210 ASP B C 1
ATOM 4012 O O . ASP B 1 210 ? 3.91 -5.367 -4.992 1 98.94 210 ASP B O 1
ATOM 4016 N N . PHE B 1 211 ? 3.162 -3.809 -3.516 1 98.94 211 PHE B N 1
ATOM 4017 C CA . PHE B 1 211 ? 4.496 -3.328 -3.184 1 98.94 211 PHE B CA 1
ATOM 4018 C C . PHE B 1 211 ? 5.336 -4.441 -2.572 1 98.94 211 PHE B C 1
ATOM 4020 O O . PHE B 1 211 ? 6.504 -4.621 -2.934 1 98.94 211 PHE B O 1
ATOM 4027 N N . PHE B 1 212 ? 4.742 -5.188 -1.61 1 98.94 212 PHE B N 1
ATOM 4028 C CA . PHE B 1 212 ? 5.406 -6.309 -0.951 1 98.94 212 PHE B CA 1
ATOM 4029 C C . PHE B 1 212 ? 5.93 -7.305 -1.975 1 98.94 212 PHE B C 1
ATOM 4031 O O . PHE B 1 212 ? 7.086 -7.73 -1.9 1 98.94 212 PHE B O 1
ATOM 4038 N N . SER B 1 213 ? 5.117 -7.578 -3.004 1 98.94 213 SER B N 1
ATOM 4039 C CA . SER B 1 213 ? 5.438 -8.562 -4.035 1 98.94 213 SER B CA 1
ATOM 4040 C C . SER B 1 213 ? 6.59 -8.078 -4.914 1 98.94 213 SER B C 1
ATOM 4042 O O . SER B 1 213 ? 7.543 -8.828 -5.156 1 98.94 213 SER B O 1
ATOM 4044 N N . ARG B 1 214 ? 6.469 -6.867 -5.34 1 98.81 214 ARG B N 1
ATOM 4045 C CA . ARG B 1 214 ? 7.469 -6.316 -6.246 1 98.81 214 ARG B CA 1
ATOM 4046 C C . ARG B 1 214 ? 8.828 -6.223 -5.57 1 98.81 214 ARG B C 1
ATOM 4048 O O . ARG B 1 214 ? 9.859 -6.523 -6.184 1 98.81 214 ARG B O 1
ATOM 4055 N N . CYS B 1 215 ? 8.82 -5.793 -4.32 1 98.75 215 CYS B N 1
ATOM 4056 C CA . CYS B 1 215 ? 10.062 -5.703 -3.566 1 98.75 215 CYS B CA 1
ATOM 4057 C C . CYS B 1 215 ? 10.68 -7.082 -3.371 1 98.75 215 CYS B C 1
ATOM 4059 O O . CYS B 1 215 ? 11.883 -7.258 -3.574 1 98.75 215 CYS B O 1
ATOM 4061 N N . LEU B 1 216 ? 9.867 -8.047 -3.021 1 98.88 216 LEU B N 1
ATOM 4062 C CA . LEU B 1 216 ? 10.359 -9.391 -2.768 1 98.88 216 LEU B CA 1
ATOM 4063 C C . LEU B 1 216 ? 10.961 -9.992 -4.035 1 98.88 216 LEU B C 1
ATOM 4065 O O . LEU B 1 216 ? 11.961 -10.711 -3.971 1 98.88 216 LEU B O 1
ATOM 4069 N N . HIS B 1 217 ? 10.312 -9.766 -5.145 1 98.81 217 HIS B N 1
ATOM 4070 C CA . HIS B 1 217 ? 10.859 -10.266 -6.402 1 98.81 217 HIS B CA 1
ATOM 4071 C C . HIS B 1 217 ? 12.273 -9.75 -6.629 1 98.81 217 HIS B C 1
ATOM 4073 O O . HIS B 1 217 ? 13.172 -10.523 -6.973 1 98.81 217 HIS B O 1
ATOM 4079 N N . GLU B 1 218 ? 12.453 -8.453 -6.414 1 98.38 218 GLU B N 1
ATOM 4080 C CA . GLU B 1 218 ? 13.766 -7.855 -6.633 1 98.38 218 GLU B CA 1
ATOM 4081 C C . GLU B 1 218 ? 14.789 -8.383 -5.633 1 98.38 218 GLU B C 1
ATOM 4083 O O . GLU B 1 218 ? 15.961 -8.555 -5.973 1 98.38 218 GLU B O 1
ATOM 4088 N N . GLU B 1 219 ? 14.359 -8.688 -4.434 1 98.12 219 GLU B N 1
ATOM 4089 C CA . GLU B 1 219 ? 15.266 -9.141 -3.379 1 98.12 219 GLU B CA 1
ATOM 4090 C C . GLU B 1 219 ? 15.742 -10.57 -3.633 1 98.12 219 GLU B C 1
ATOM 4092 O O . GLU B 1 219 ? 16.859 -10.93 -3.268 1 98.12 219 GLU B O 1
ATOM 4097 N N . TYR B 1 220 ? 14.852 -11.359 -4.281 1 98.44 220 TYR B N 1
ATOM 4098 C CA . TYR B 1 220 ? 15.148 -12.781 -4.211 1 98.44 220 TYR B CA 1
ATOM 4099 C C . TYR B 1 220 ? 15.25 -13.391 -5.605 1 98.44 220 TYR B C 1
ATOM 4101 O O . TYR B 1 220 ? 15.57 -14.57 -5.758 1 98.44 220 TYR B O 1
ATOM 4109 N N . ARG B 1 221 ? 15.039 -12.594 -6.637 1 97.38 221 ARG B N 1
ATOM 4110 C CA . ARG B 1 221 ? 15.109 -13.125 -7.992 1 97.38 221 ARG B CA 1
ATOM 4111 C C . ARG B 1 221 ? 16.484 -13.719 -8.273 1 97.38 221 ARG B C 1
ATOM 4113 O O . ARG B 1 221 ? 16.609 -14.719 -8.984 1 97.38 221 ARG B O 1
ATOM 4120 N N . SER B 1 222 ? 17.5 -13.117 -7.695 1 97.19 222 SER B N 1
ATOM 4121 C CA . SER B 1 222 ? 18.859 -13.602 -7.906 1 97.19 222 SER B CA 1
ATOM 4122 C C . SER B 1 222 ? 19.078 -14.953 -7.234 1 97.19 222 SER B C 1
ATOM 4124 O O . SER B 1 222 ? 20.047 -15.648 -7.52 1 97.19 222 SER B O 1
ATOM 4126 N N . LYS B 1 223 ? 18.203 -15.32 -6.34 1 97.75 223 LYS B N 1
ATOM 4127 C CA . LYS B 1 223 ? 18.297 -16.594 -5.633 1 97.75 223 LYS B CA 1
ATOM 4128 C C . LYS B 1 223 ? 17.391 -17.641 -6.266 1 97.75 223 LYS B C 1
ATOM 4130 O O . LYS B 1 223 ? 17.109 -18.688 -5.664 1 97.75 223 LYS B O 1
ATOM 4135 N N . GLY B 1 224 ? 16.812 -17.297 -7.406 1 97.81 224 GLY B N 1
ATOM 4136 C CA . GLY B 1 224 ? 16.016 -18.281 -8.148 1 97.81 224 GLY B CA 1
ATOM 4137 C C . GLY B 1 224 ? 14.547 -18.234 -7.789 1 97.81 224 GLY B C 1
ATOM 4138 O O . GLY B 1 224 ? 13.789 -19.125 -8.172 1 97.81 224 GLY B O 1
ATOM 4139 N N . ILE B 1 225 ? 14.156 -17.266 -7.027 1 98.62 225 ILE B N 1
ATOM 4140 C CA . ILE B 1 225 ? 12.758 -17.156 -6.602 1 98.62 225 ILE B CA 1
ATOM 4141 C C . ILE B 1 225 ? 12.031 -16.125 -7.469 1 98.62 225 ILE B C 1
ATOM 4143 O O . ILE B 1 225 ? 12.547 -15.039 -7.711 1 98.62 225 ILE B O 1
ATOM 4147 N N . PHE B 1 226 ? 10.914 -16.5 -8.008 1 98.69 226 PHE B N 1
ATOM 4148 C CA . PHE B 1 226 ? 10.062 -15.602 -8.773 1 98.69 226 PHE B CA 1
ATOM 4149 C C . PHE B 1 226 ? 8.836 -15.188 -7.969 1 98.69 226 PHE B C 1
ATOM 4151 O O . PHE B 1 226 ? 8.039 -16.031 -7.559 1 98.69 226 PHE B O 1
ATOM 4158 N N . VAL B 1 227 ? 8.695 -13.93 -7.637 1 98.88 227 VAL B N 1
ATOM 4159 C CA . VAL B 1 227 ? 7.52 -13.414 -6.941 1 98.88 227 VAL B CA 1
ATOM 4160 C C . VAL B 1 227 ? 6.695 -12.555 -7.891 1 98.88 227 VAL B C 1
ATOM 4162 O O . VAL B 1 227 ? 7.234 -11.68 -8.578 1 98.88 227 VAL B O 1
ATOM 4165 N N . GLN B 1 228 ? 5.43 -12.828 -7.953 1 98.81 228 GLN B N 1
ATOM 4166 C CA . GLN B 1 228 ? 4.543 -12.148 -8.891 1 98.81 228 GLN B CA 1
ATOM 4167 C C . GLN B 1 228 ? 3.4 -11.453 -8.164 1 98.81 228 GLN B C 1
ATOM 4169 O O . GLN B 1 228 ? 2.809 -12.023 -7.242 1 98.81 228 GLN B O 1
ATOM 4174 N N . SER B 1 229 ? 3.203 -10.195 -8.484 1 98.88 229 SER B N 1
ATOM 4175 C CA . SER B 1 229 ? 1.998 -9.469 -8.094 1 98.88 229 SER B CA 1
ATOM 4176 C C . SER B 1 229 ? 0.914 -9.578 -9.164 1 98.88 229 SER B C 1
ATOM 4178 O O . SER B 1 229 ? 1.099 -9.125 -10.289 1 98.88 229 SER B O 1
ATOM 4180 N N . VAL B 1 230 ? -0.184 -10.219 -8.867 1 98.94 230 VAL B N 1
ATOM 4181 C CA . VAL B 1 230 ? -1.302 -10.383 -9.789 1 98.94 230 VAL B CA 1
ATOM 4182 C C . VAL B 1 230 ? -2.42 -9.406 -9.422 1 98.94 230 VAL B C 1
ATOM 4184 O O . VAL B 1 230 ? -2.949 -9.453 -8.312 1 98.94 230 VAL B O 1
ATOM 4187 N N . LEU B 1 231 ? -2.746 -8.508 -10.352 1 98.81 231 LEU B N 1
ATOM 4188 C CA . LEU B 1 231 ? -3.682 -7.422 -10.07 1 98.81 231 LEU B CA 1
ATOM 4189 C C . LEU B 1 231 ? -4.918 -7.531 -10.961 1 98.81 231 LEU B C 1
ATOM 4191 O O . LEU B 1 231 ? -5.133 -6.691 -11.836 1 98.81 231 LEU B O 1
ATOM 4195 N N . PRO B 1 232 ? -5.73 -8.5 -10.688 1 98.5 232 PRO B N 1
ATOM 4196 C CA . PRO B 1 232 ? -6.941 -8.641 -11.5 1 98.5 232 PRO B CA 1
ATOM 4197 C C . PRO B 1 232 ? -7.91 -7.473 -11.305 1 98.5 232 PRO B C 1
ATOM 4199 O O . PRO B 1 232 ? -7.918 -6.836 -10.25 1 98.5 232 PRO B O 1
ATOM 4202 N N . TYR B 1 233 ? -8.648 -7.195 -12.391 1 98.06 233 TYR B N 1
ATOM 4203 C CA . TYR B 1 233 ? -9.914 -6.496 -12.219 1 98.06 233 TYR B CA 1
ATOM 4204 C C . TYR B 1 233 ? -11.008 -7.461 -11.781 1 98.06 233 TYR B C 1
ATOM 4206 O O . TYR B 1 233 ? -10.742 -8.438 -11.078 1 98.06 233 TYR B O 1
ATOM 4214 N N . PHE B 1 234 ? -12.258 -7.191 -12.016 1 97.12 234 PHE B N 1
ATOM 4215 C CA . PHE B 1 234 ? -13.344 -8.039 -11.539 1 97.12 234 PHE B CA 1
ATOM 4216 C C . PHE B 1 234 ? -13.273 -9.422 -12.172 1 97.12 234 PHE B C 1
ATOM 4218 O O . PHE B 1 234 ? -13.078 -9.547 -13.383 1 97.12 234 PHE B O 1
ATOM 4225 N N . VAL B 1 235 ? -13.227 -10.383 -11.391 1 97.94 235 VAL B N 1
ATOM 4226 C CA . VAL B 1 235 ? -13.398 -11.781 -11.773 1 97.94 235 VAL B CA 1
ATOM 4227 C C . VAL B 1 235 ? -14.703 -12.312 -11.195 1 97.94 235 VAL B C 1
ATOM 4229 O O . VAL B 1 235 ? -15.062 -12.008 -10.055 1 97.94 235 VAL B O 1
ATOM 4232 N N . ALA B 1 236 ? -15.43 -13.086 -11.969 1 97 236 ALA B N 1
ATOM 4233 C CA . ALA B 1 236 ? -16.719 -13.594 -11.516 1 97 236 ALA B CA 1
ATOM 4234 C C . ALA B 1 236 ? -16.547 -14.594 -10.375 1 97 236 ALA B C 1
ATOM 4236 O O . ALA B 1 236 ? -16.234 -15.758 -10.609 1 97 236 ALA B O 1
ATOM 4237 N N . THR B 1 237 ? -16.703 -14.148 -9.172 1 94 237 THR B N 1
ATOM 4238 C CA . THR B 1 237 ? -16.531 -14.938 -7.953 1 94 237 THR B CA 1
ATOM 4239 C C . THR B 1 237 ? -17.516 -14.477 -6.875 1 94 237 THR B C 1
ATOM 4241 O O . THR B 1 237 ? -18.188 -13.453 -7.031 1 94 237 THR B O 1
ATOM 4244 N N . LYS B 1 238 ? -17.547 -15.258 -5.844 1 84.94 238 LYS B N 1
ATOM 4245 C CA . LYS B 1 238 ? -18.391 -14.906 -4.703 1 84.94 238 LYS B CA 1
ATOM 4246 C C . LYS B 1 238 ? -17.906 -13.617 -4.039 1 84.94 238 LYS B C 1
ATOM 4248 O O . LYS B 1 238 ? -18.719 -12.781 -3.623 1 84.94 238 LYS B O 1
ATOM 4253 N N . LEU B 1 239 ? -16.641 -13.453 -3.945 1 83.44 239 LEU B N 1
ATOM 4254 C CA . LEU B 1 239 ? -16.062 -12.266 -3.328 1 83.44 239 LEU B CA 1
ATOM 4255 C C . LEU B 1 239 ? -16.5 -11.008 -4.07 1 83.44 239 LEU B C 1
ATOM 4257 O O . LEU B 1 239 ? -16.828 -10 -3.447 1 83.44 239 LEU B O 1
ATOM 4261 N N . ALA B 1 240 ? -16.5 -11.078 -5.383 1 87.94 240 ALA B N 1
ATOM 4262 C CA . ALA B 1 240 ? -16.859 -9.93 -6.207 1 87.94 240 ALA B CA 1
ATOM 4263 C C . ALA B 1 240 ? -18.375 -9.797 -6.32 1 87.94 240 ALA B C 1
ATOM 4265 O O . ALA B 1 240 ? -18.875 -8.797 -6.832 1 87.94 240 ALA B O 1
ATOM 4266 N N . LYS B 1 241 ? -19.156 -10.883 -5.883 1 88.44 241 LYS B N 1
ATOM 4267 C CA . LYS B 1 241 ? -20.609 -10.938 -5.953 1 88.44 241 LYS B CA 1
ATOM 4268 C C . LYS B 1 241 ? -21.094 -10.828 -7.395 1 88.44 241 LYS B C 1
ATOM 4270 O O . LYS B 1 241 ? -22.047 -10.094 -7.684 1 88.44 241 LYS B O 1
ATOM 4275 N N . ILE B 1 242 ? -20.281 -11.398 -8.258 1 88.31 242 ILE B N 1
ATOM 4276 C CA . ILE B 1 242 ? -20.641 -11.445 -9.672 1 88.31 242 ILE B CA 1
ATOM 4277 C C . ILE B 1 242 ? -20.812 -12.898 -10.109 1 88.31 242 ILE B C 1
ATOM 4279 O O . ILE B 1 242 ? -19.891 -13.711 -9.977 1 88.31 242 ILE B O 1
ATOM 4283 N N . ARG B 1 243 ? -21.953 -13.242 -10.703 1 86.81 243 ARG B N 1
ATOM 4284 C CA . ARG B 1 243 ? -22.266 -14.633 -11.016 1 86.81 243 ARG B CA 1
ATOM 4285 C C . ARG B 1 243 ? -21.984 -14.945 -12.484 1 86.81 243 ARG B C 1
ATOM 4287 O O . ARG B 1 243 ? -21.438 -16 -12.805 1 86.81 243 ARG B O 1
ATOM 4294 N N . LYS B 1 244 ? -22.297 -14.016 -13.297 1 92.81 244 LYS B N 1
ATOM 4295 C CA . LYS B 1 244 ? -22.188 -14.297 -14.727 1 92.81 244 LYS B CA 1
ATOM 4296 C C . LYS B 1 244 ? -20.906 -13.68 -15.312 1 92.81 244 LYS B C 1
ATOM 4298 O O . LYS B 1 244 ? -20.719 -12.469 -15.242 1 92.81 244 LYS B O 1
ATOM 4303 N N . PRO B 1 245 ? -20.094 -14.531 -15.867 1 96.69 245 PRO B N 1
ATOM 4304 C CA . PRO B 1 245 ? -18.875 -14 -16.469 1 96.69 245 PRO B CA 1
ATOM 4305 C C . PRO B 1 245 ? -19.141 -13.211 -17.75 1 96.69 245 PRO B C 1
ATOM 4307 O O . PRO B 1 245 ? -20.125 -13.469 -18.453 1 96.69 245 PRO B O 1
ATOM 4310 N N . THR B 1 246 ? -18.391 -12.25 -18.016 1 96.56 246 THR B N 1
ATOM 4311 C CA . THR B 1 246 ? -18.328 -11.477 -19.25 1 96.56 246 THR B CA 1
ATOM 4312 C C . THR B 1 246 ? -16.875 -11.352 -19.734 1 96.56 246 THR B C 1
ATOM 4314 O O . THR B 1 246 ? -15.961 -11.906 -19.109 1 96.56 246 THR B O 1
ATOM 4317 N N . LEU B 1 247 ? -16.688 -10.75 -20.844 1 96.38 247 LEU B N 1
ATOM 4318 C CA . LEU B 1 247 ? -15.352 -10.609 -21.406 1 96.38 247 LEU B CA 1
ATOM 4319 C C . LEU B 1 247 ? -14.438 -9.836 -20.453 1 96.38 247 LEU B C 1
ATOM 4321 O O . LEU B 1 247 ? -13.273 -10.188 -20.281 1 96.38 247 LEU B O 1
ATOM 4325 N N . ASP B 1 248 ? -14.938 -8.805 -19.844 1 96.81 248 ASP B N 1
ATOM 4326 C CA . ASP B 1 248 ? -14.125 -7.984 -18.953 1 96.81 248 ASP B CA 1
ATOM 4327 C C . ASP B 1 248 ? -14.18 -8.508 -17.516 1 96.81 248 ASP B C 1
ATOM 4329 O O . ASP B 1 248 ? -13.43 -8.055 -16.656 1 96.81 248 ASP B O 1
ATOM 4333 N N . THR B 1 249 ? -15.094 -9.438 -17.234 1 97.94 249 THR B N 1
ATOM 4334 C CA . THR B 1 249 ? -15.227 -10.133 -15.953 1 97.94 249 THR B CA 1
ATOM 4335 C C . THR B 1 249 ? -15.203 -11.648 -16.156 1 97.94 249 THR B C 1
ATOM 4337 O O . THR B 1 249 ? -16.234 -12.305 -16.031 1 97.94 249 THR B O 1
ATOM 4340 N N . PRO B 1 250 ? -14.07 -12.156 -16.391 1 98.38 250 PRO B N 1
ATOM 4341 C CA . PRO B 1 250 ? -13.961 -13.578 -16.719 1 98.38 250 PRO B CA 1
ATOM 4342 C C . PRO B 1 250 ? -14.305 -14.477 -15.523 1 98.38 250 PRO B C 1
ATOM 4344 O O . PRO B 1 250 ? -14.344 -14.008 -14.383 1 98.38 250 PRO B O 1
ATOM 4347 N N . SER B 1 251 ? -14.594 -15.734 -15.844 1 98.12 251 SER B N 1
ATOM 4348 C CA . SER B 1 251 ? -14.672 -16.719 -14.773 1 98.12 251 SER B CA 1
ATOM 4349 C C . SER B 1 251 ? -13.328 -16.922 -14.094 1 98.12 251 SER B C 1
ATOM 4351 O O . SER B 1 251 ? -12.281 -16.594 -14.664 1 98.12 251 SER B O 1
ATOM 4353 N N . SER B 1 252 ? -13.352 -17.406 -12.898 1 98.31 252 SER B N 1
ATOM 4354 C CA . SER B 1 252 ? -12.102 -17.656 -12.188 1 98.31 252 SER B CA 1
ATOM 4355 C C . SER B 1 252 ? -11.227 -18.656 -12.945 1 98.31 252 SER B C 1
ATOM 4357 O O . SER B 1 252 ? -10 -18.516 -12.984 1 98.31 252 SER B O 1
ATOM 4359 N N . GLU B 1 253 ? -11.805 -19.641 -13.594 1 98 253 GLU B N 1
ATOM 4360 C CA . GLU B 1 253 ? -11.07 -20.625 -14.375 1 98 253 GLU B CA 1
ATOM 4361 C C . GLU B 1 253 ? -10.352 -19.984 -15.555 1 98 253 GLU B C 1
ATOM 4363 O O . GLU B 1 253 ? -9.164 -20.219 -15.766 1 98 253 GLU B O 1
ATOM 4368 N N . THR B 1 254 ? -11.109 -19.156 -16.297 1 98.19 254 THR B N 1
ATOM 4369 C CA . THR B 1 254 ? -10.539 -18.469 -17.453 1 98.19 254 THR B CA 1
ATOM 4370 C C . THR B 1 254 ? -9.406 -17.547 -17.016 1 98.19 254 THR B C 1
ATOM 4372 O O . THR B 1 254 ? -8.352 -17.5 -17.656 1 98.19 254 THR B O 1
ATOM 4375 N N . PHE B 1 255 ? -9.664 -16.875 -15.969 1 98.69 255 PHE B N 1
ATOM 4376 C CA . PHE B 1 255 ? -8.688 -15.922 -15.461 1 98.69 255 PHE B CA 1
ATOM 4377 C C . PHE B 1 255 ? -7.398 -16.625 -15.062 1 98.69 255 PHE B C 1
ATOM 4379 O O . PHE B 1 255 ? -6.309 -16.234 -15.484 1 98.69 255 PHE B O 1
ATOM 4386 N N . VAL B 1 256 ? -7.48 -17.688 -14.266 1 98.62 256 VAL B N 1
ATOM 4387 C CA . VAL B 1 256 ? -6.316 -18.359 -13.703 1 98.62 256 VAL B CA 1
ATOM 4388 C C . VAL B 1 256 ? -5.543 -19.062 -14.812 1 98.62 256 VAL B C 1
ATOM 4390 O O . VAL B 1 256 ? -4.309 -19.078 -14.805 1 98.62 256 VAL B O 1
ATOM 4393 N N . LYS B 1 257 ? -6.242 -19.641 -15.797 1 97.62 257 LYS B N 1
ATOM 4394 C CA . LYS B 1 257 ? -5.582 -20.25 -16.938 1 97.62 257 LYS B CA 1
ATOM 4395 C C . LYS B 1 257 ? -4.699 -19.25 -17.672 1 97.62 257 LYS B C 1
ATOM 4397 O O . LYS B 1 257 ? -3.633 -19.609 -18.188 1 97.62 257 LYS B O 1
ATOM 4402 N N . SER B 1 258 ? -5.207 -18.062 -17.719 1 97.88 258 SER B N 1
ATOM 4403 C CA . SER B 1 258 ? -4.445 -17 -18.359 1 97.88 258 SER B CA 1
ATOM 4404 C C . SER B 1 258 ? -3.303 -16.516 -17.469 1 97.88 258 SER B C 1
ATOM 4406 O O . SER B 1 258 ? -2.162 -16.406 -17.922 1 97.88 258 SER B O 1
ATOM 4408 N N . ALA B 1 259 ? -3.576 -16.25 -16.219 1 98.38 259 ALA B N 1
ATOM 4409 C CA . ALA B 1 259 ? -2.639 -15.641 -15.281 1 98.38 259 ALA B CA 1
ATOM 4410 C C . ALA B 1 259 ? -1.433 -16.547 -15.055 1 98.38 259 ALA B C 1
ATOM 4412 O O . ALA B 1 259 ? -0.298 -16.078 -14.969 1 98.38 259 ALA B O 1
ATOM 4413 N N . ILE B 1 260 ? -1.682 -17.859 -14.938 1 98.12 260 ILE B N 1
ATOM 4414 C CA . ILE B 1 260 ? -0.617 -18.781 -14.562 1 98.12 260 ILE B CA 1
ATOM 4415 C C . ILE B 1 260 ? 0.426 -18.844 -15.68 1 98.12 260 ILE B C 1
ATOM 4417 O O . ILE B 1 260 ? 1.598 -19.141 -15.422 1 98.12 260 ILE B O 1
ATOM 4421 N N . LYS B 1 261 ? 0.078 -18.516 -16.906 1 97.31 261 LYS B N 1
ATOM 4422 C CA . LYS B 1 261 ? 0.986 -18.547 -18.047 1 97.31 261 LYS B CA 1
ATOM 4423 C C . LYS B 1 261 ? 1.925 -17.344 -18.031 1 97.31 261 LYS B C 1
ATOM 4425 O O . LYS B 1 261 ? 2.91 -17.312 -18.766 1 97.31 261 LYS B O 1
ATOM 4430 N N . THR B 1 262 ? 1.595 -16.375 -17.203 1 97.94 262 THR B N 1
ATOM 4431 C CA . THR B 1 262 ? 2.436 -15.18 -17.141 1 97.94 262 THR B CA 1
ATOM 4432 C C . THR B 1 262 ? 3.582 -15.383 -16.156 1 97.94 262 THR B C 1
ATOM 4434 O O . THR B 1 262 ? 4.512 -14.57 -16.109 1 97.94 262 THR B O 1
ATOM 4437 N N . VAL B 1 263 ? 3.545 -16.438 -15.352 1 98 263 VAL B N 1
ATOM 4438 C CA . VAL B 1 263 ? 4.57 -16.688 -14.344 1 98 263 VAL B CA 1
ATOM 4439 C C . VAL B 1 263 ? 5.926 -16.875 -15.023 1 98 263 VAL B C 1
ATOM 4441 O O . VAL B 1 263 ? 6.039 -17.625 -16 1 98 263 VAL B O 1
ATOM 4444 N N . GLY B 1 264 ? 6.938 -16.156 -14.547 1 96.44 264 GLY B N 1
ATOM 4445 C CA . GLY B 1 264 ? 8.258 -16.219 -15.148 1 96.44 264 GLY B CA 1
ATOM 4446 C C . GLY B 1 264 ? 8.461 -15.172 -16.234 1 96.44 264 GLY B C 1
ATOM 4447 O O . GLY B 1 264 ? 9.594 -14.922 -16.656 1 96.44 264 GLY B O 1
ATOM 4448 N N . LEU B 1 265 ? 7.371 -14.57 -16.688 1 96.56 265 LEU B N 1
ATOM 4449 C CA . LEU B 1 265 ? 7.438 -13.586 -17.75 1 96.56 265 LEU B CA 1
ATOM 4450 C C . LEU B 1 265 ? 7.227 -12.18 -17.219 1 96.56 265 LEU B C 1
ATOM 4452 O O . LEU B 1 265 ? 7.906 -11.242 -17.625 1 96.56 265 LEU B O 1
ATOM 4456 N N . GLN B 1 266 ? 6.305 -12.047 -16.281 1 96.94 266 GLN B N 1
ATOM 4457 C CA . GLN B 1 266 ? 5.988 -10.758 -15.68 1 96.94 266 GLN B CA 1
ATOM 4458 C C . GLN B 1 266 ? 5.887 -10.859 -14.164 1 96.94 266 GLN B C 1
ATOM 4460 O O . GLN B 1 266 ? 5.082 -11.633 -13.641 1 96.94 266 GLN B O 1
ATOM 4465 N N . SER B 1 267 ? 6.637 -10.047 -13.492 1 97.81 267 SER B N 1
ATOM 4466 C CA . SER B 1 267 ? 6.578 -10.047 -12.031 1 97.81 267 SER B CA 1
ATOM 4467 C C . SER B 1 267 ? 5.391 -9.234 -11.523 1 97.81 267 SER B C 1
ATOM 4469 O O . SER B 1 267 ? 5.02 -9.336 -10.352 1 97.81 267 SER B O 1
ATOM 4471 N N . ARG B 1 268 ? 4.816 -8.406 -12.352 1 98.12 268 ARG B N 1
ATOM 4472 C CA . ARG B 1 268 ? 3.598 -7.648 -12.094 1 98.12 268 ARG B CA 1
ATOM 4473 C C . ARG B 1 268 ? 2.635 -7.742 -13.273 1 98.12 268 ARG B C 1
ATOM 4475 O O . ARG B 1 268 ? 2.994 -7.406 -14.398 1 98.12 268 ARG B O 1
ATOM 4482 N N . THR B 1 269 ? 1.4 -8.227 -13.039 1 98.38 269 THR B N 1
ATOM 4483 C CA . THR B 1 269 ? 0.512 -8.508 -14.156 1 98.38 269 THR B CA 1
ATOM 4484 C C . THR B 1 269 ? -0.949 -8.359 -13.742 1 98.38 269 THR B C 1
ATOM 4486 O O . THR B 1 269 ? -1.278 -8.5 -12.562 1 98.38 269 THR B O 1
ATOM 4489 N N . ASN B 1 270 ? -1.769 -8.102 -14.742 1 98.5 270 ASN B N 1
ATOM 4490 C CA . ASN B 1 270 ? -3.205 -8.156 -14.492 1 98.5 270 ASN B CA 1
ATOM 4491 C C . ASN B 1 270 ? -3.758 -9.562 -14.719 1 98.5 270 ASN B C 1
ATOM 4493 O O . ASN B 1 270 ? -4.941 -9.812 -14.477 1 98.5 270 ASN B O 1
ATOM 4497 N N . GLY B 1 271 ? -2.969 -10.484 -15.141 1 98.19 271 GLY B N 1
ATOM 4498 C CA . GLY B 1 271 ? -3.27 -11.906 -15.211 1 98.19 271 GLY B CA 1
ATOM 4499 C C . GLY B 1 271 ? -4.121 -12.273 -16.406 1 98.19 271 GLY B C 1
ATOM 4500 O O . GLY B 1 271 ? -4.242 -13.453 -16.75 1 98.19 271 GLY B O 1
ATOM 4501 N N . TYR B 1 272 ? -4.719 -11.305 -17.062 1 98.06 272 TYR B N 1
ATOM 4502 C CA . TYR B 1 272 ? -5.68 -11.461 -18.156 1 98.06 272 TYR B CA 1
ATOM 4503 C C . TYR B 1 272 ? -5.562 -10.32 -19.156 1 98.06 272 TYR B C 1
ATOM 4505 O O . TYR B 1 272 ? -5.473 -9.148 -18.766 1 98.06 272 TYR B O 1
ATOM 4513 N N . LEU B 1 273 ? -5.504 -10.664 -20.484 1 97.06 273 LEU B N 1
ATOM 4514 C CA . LEU B 1 273 ? -5.219 -9.68 -21.531 1 97.06 273 LEU B CA 1
ATOM 4515 C C . LEU B 1 273 ? -6.18 -8.5 -21.453 1 97.06 273 LEU B C 1
ATOM 4517 O O . LEU B 1 273 ? -5.758 -7.348 -21.531 1 97.06 273 LEU B O 1
ATOM 4521 N N . ILE B 1 274 ? -7.469 -8.773 -21.344 1 97.88 274 ILE B N 1
ATOM 4522 C CA . ILE B 1 274 ? -8.477 -7.723 -21.297 1 97.88 274 ILE B CA 1
ATOM 4523 C C . ILE B 1 274 ? -8.25 -6.84 -20.078 1 97.88 274 ILE B C 1
ATOM 4525 O O . ILE B 1 274 ? -8.375 -5.617 -20.156 1 97.88 274 ILE B O 1
ATOM 4529 N N . HIS B 1 275 ? -7.938 -7.477 -18.906 1 98.44 275 HIS B N 1
ATOM 4530 C CA . HIS B 1 275 ? -7.617 -6.707 -17.703 1 98.44 275 HIS B CA 1
ATOM 4531 C C . HIS B 1 275 ? -6.383 -5.84 -17.922 1 98.44 275 HIS B C 1
ATOM 4533 O O . HIS B 1 275 ? -6.312 -4.715 -17.406 1 98.44 275 HIS B O 1
ATOM 4539 N N . ALA B 1 276 ? -5.367 -6.371 -18.656 1 97.69 276 ALA B N 1
ATOM 4540 C CA . ALA B 1 276 ? -4.168 -5.594 -18.953 1 97.69 276 ALA B CA 1
ATOM 4541 C C . ALA B 1 276 ? -4.504 -4.363 -19.781 1 97.69 276 ALA B C 1
ATOM 4543 O O . ALA B 1 276 ? -3.967 -3.279 -19.547 1 97.69 276 ALA B O 1
ATOM 4544 N N . LEU B 1 277 ? -5.395 -4.539 -20.75 1 96.5 277 LEU B N 1
ATOM 4545 C CA . LEU B 1 277 ? -5.832 -3.426 -21.594 1 96.5 277 LEU B CA 1
ATOM 4546 C C . LEU B 1 277 ? -6.574 -2.381 -20.766 1 96.5 277 LEU B C 1
ATOM 4548 O O . LEU B 1 277 ? -6.336 -1.18 -20.922 1 96.5 277 LEU B O 1
ATOM 4552 N N . MET B 1 278 ? -7.469 -2.859 -19.906 1 97.25 278 MET B N 1
ATOM 4553 C CA . MET B 1 278 ? -8.18 -1.955 -19 1 97.25 278 MET B CA 1
ATOM 4554 C C . MET B 1 278 ? -7.203 -1.165 -18.141 1 97.25 278 MET B C 1
ATOM 4556 O O . MET B 1 278 ? -7.348 0.049 -17.984 1 97.25 278 MET B O 1
ATOM 4560 N N . GLY B 1 279 ? -6.234 -1.875 -17.594 1 96.75 279 GLY B N 1
ATOM 4561 C CA . GLY B 1 279 ? -5.215 -1.221 -16.797 1 96.75 279 GLY B CA 1
ATOM 4562 C C . GLY B 1 279 ? -4.457 -0.147 -17.547 1 96.75 279 GLY B C 1
ATOM 4563 O O . GLY B 1 279 ? -4.176 0.924 -17 1 96.75 279 GLY B O 1
ATOM 4564 N N . SER B 1 280 ? -4.152 -0.402 -18.828 1 94.69 280 SER B N 1
ATOM 4565 C CA . SER B 1 280 ? -3.434 0.558 -19.656 1 94.69 280 SER B CA 1
ATOM 4566 C C . SER B 1 280 ? -4.262 1.818 -19.891 1 94.69 280 SER B C 1
ATOM 4568 O O . SER B 1 280 ? -3.723 2.926 -19.922 1 94.69 280 SER B O 1
ATOM 4570 N N . VAL B 1 281 ? -5.527 1.696 -20.078 1 95.31 281 VAL B N 1
ATOM 4571 C CA . VAL B 1 281 ? -6.422 2.828 -20.297 1 95.31 281 VAL B CA 1
ATOM 4572 C C . VAL B 1 281 ? -6.531 3.658 -19.016 1 95.31 281 VAL B C 1
ATOM 4574 O O . VAL B 1 281 ? -6.426 4.887 -19.062 1 95.31 281 VAL B O 1
ATOM 4577 N N . ILE B 1 282 ? -6.684 3.002 -17.891 1 96.06 282 ILE B N 1
ATOM 4578 C CA . ILE B 1 282 ? -6.863 3.672 -16.609 1 96.06 282 ILE B CA 1
ATOM 4579 C C . ILE B 1 282 ? -5.59 4.426 -16.25 1 96.06 282 ILE B C 1
ATOM 4581 O O . ILE B 1 282 ? -5.648 5.52 -15.68 1 96.06 282 ILE B O 1
ATOM 4585 N N . SER B 1 283 ? -4.473 3.852 -16.625 1 92.69 283 SER B N 1
ATOM 4586 C CA . SER B 1 283 ? -3.184 4.41 -16.219 1 92.69 283 SER B CA 1
ATOM 4587 C C . SER B 1 283 ? -2.92 5.746 -16.906 1 92.69 283 SER B C 1
ATOM 4589 O O . SER B 1 283 ? -2.102 6.539 -16.438 1 92.69 283 SER B O 1
ATOM 4591 N N . VAL B 1 284 ? -3.592 6.074 -18 1 92.25 284 VAL B N 1
ATOM 4592 C CA . VAL B 1 284 ? -3.291 7.297 -18.734 1 92.25 284 VAL B CA 1
ATOM 4593 C C . VAL B 1 284 ? -4.344 8.359 -18.438 1 92.25 284 VAL B C 1
ATOM 4595 O O . VAL B 1 284 ? -4.203 9.516 -18.844 1 92.25 284 VAL B O 1
ATOM 4598 N N . LEU B 1 285 ? -5.371 7.977 -17.688 1 94.5 285 LEU B N 1
ATOM 4599 C CA . LEU B 1 285 ? -6.41 8.938 -17.328 1 94.5 285 LEU B CA 1
ATOM 4600 C C . LEU B 1 285 ? -5.895 9.953 -16.328 1 94.5 285 LEU B C 1
ATOM 4602 O O . LEU B 1 285 ? -5.219 9.594 -15.359 1 94.5 285 LEU B O 1
ATOM 4606 N N . PRO B 1 286 ? -6.266 11.25 -16.594 1 93.69 286 PRO B N 1
ATOM 4607 C CA . PRO B 1 286 ? -6 12.211 -15.516 1 93.69 286 PRO B CA 1
ATOM 4608 C C . PRO B 1 286 ? -6.645 11.812 -14.195 1 93.69 286 PRO B C 1
ATOM 4610 O O . PRO B 1 286 ? -7.754 11.273 -14.18 1 93.69 286 PRO B O 1
ATOM 4613 N N . SER B 1 287 ? -5.984 12.102 -13.148 1 93.94 287 SER B N 1
ATOM 4614 C CA . SER B 1 287 ? -6.398 11.648 -11.82 1 93.94 287 SER B CA 1
ATOM 4615 C C . SER B 1 287 ? -7.82 12.102 -11.5 1 93.94 287 SER B C 1
ATOM 4617 O O . SER B 1 287 ? -8.609 11.336 -10.945 1 93.94 287 SER B O 1
ATOM 4619 N N . TRP B 1 288 ? -8.18 13.352 -11.844 1 94 288 TRP B N 1
ATOM 4620 C CA . TRP B 1 288 ? -9.5 13.875 -11.492 1 94 288 TRP B CA 1
ATOM 4621 C C . TRP B 1 288 ? -10.602 13.109 -12.227 1 94 288 TRP B C 1
ATOM 4623 O O . TRP B 1 288 ? -11.672 12.875 -11.664 1 94 288 TRP B O 1
ATOM 4633 N N . ILE B 1 289 ? -10.32 12.68 -13.492 1 97 289 ILE B N 1
ATOM 4634 C CA . ILE B 1 289 ? -11.289 11.898 -14.258 1 97 289 ILE B CA 1
ATOM 4635 C C . ILE B 1 289 ? -11.398 10.492 -13.664 1 97 289 ILE B C 1
ATOM 4637 O O . ILE B 1 289 ? -12.508 9.977 -13.484 1 97 289 ILE B O 1
ATOM 4641 N N . TYR B 1 290 ? -10.266 9.93 -13.352 1 97.75 290 TYR B N 1
ATOM 4642 C CA . TYR B 1 290 ? -10.25 8.602 -12.758 1 97.75 290 TYR B CA 1
ATOM 4643 C C . TYR B 1 290 ? -11.07 8.57 -11.469 1 97.75 290 TYR B C 1
ATOM 4645 O O . TYR B 1 290 ? -11.93 7.707 -11.297 1 97.75 290 TYR B O 1
ATOM 4653 N N . PHE B 1 291 ? -10.82 9.523 -10.562 1 97.69 291 PHE B N 1
ATOM 4654 C CA . PHE B 1 291 ? -11.492 9.523 -9.273 1 97.69 291 PHE B CA 1
ATOM 4655 C C . PHE B 1 291 ? -12.992 9.758 -9.438 1 97.69 291 PHE B C 1
ATOM 4657 O O . PHE B 1 291 ? -13.805 9.156 -8.734 1 97.69 291 PHE B O 1
ATOM 4664 N N . LYS B 1 292 ? -13.359 10.641 -10.367 1 96.81 292 LYS B N 1
ATOM 4665 C CA . LYS B 1 292 ? -14.781 10.867 -10.625 1 96.81 292 LYS B CA 1
ATOM 4666 C C . LYS B 1 292 ? -15.461 9.594 -11.102 1 96.81 292 LYS B C 1
ATOM 4668 O O . LYS B 1 292 ? -16.531 9.234 -10.609 1 96.81 292 LYS B O 1
ATOM 4673 N N . LEU B 1 293 ? -14.828 8.93 -12.039 1 96.88 293 LEU B N 1
ATOM 4674 C CA . LEU B 1 293 ? -15.383 7.691 -12.57 1 96.88 293 LEU B CA 1
ATOM 4675 C C . LEU B 1 293 ? -15.469 6.625 -11.484 1 96.88 293 LEU B C 1
ATOM 4677 O O . LEU B 1 293 ? -16.484 5.922 -11.375 1 96.88 293 LEU B O 1
ATOM 4681 N N . ALA B 1 294 ? -14.391 6.477 -10.695 1 97.25 294 ALA B N 1
ATOM 4682 C CA . ALA B 1 294 ? -14.336 5.477 -9.633 1 97.25 294 ALA B CA 1
ATOM 4683 C C . ALA B 1 294 ? -15.438 5.719 -8.602 1 97.25 294 ALA B C 1
ATOM 4685 O O . ALA B 1 294 ? -16.156 4.789 -8.219 1 97.25 294 ALA B O 1
ATOM 4686 N N . ILE B 1 295 ? -15.594 6.926 -8.18 1 96.94 295 ILE B N 1
ATOM 4687 C CA . ILE B 1 295 ? -16.578 7.27 -7.156 1 96.94 295 ILE B CA 1
ATOM 4688 C C . ILE B 1 295 ? -17.984 7.059 -7.707 1 96.94 295 ILE B C 1
ATOM 4690 O O . ILE B 1 295 ? -18.859 6.512 -7.02 1 96.94 295 ILE B O 1
ATOM 4694 N N . ASP B 1 296 ? -18.219 7.48 -8.961 1 96.81 296 ASP B N 1
ATOM 4695 C CA . ASP B 1 296 ? -19.547 7.328 -9.57 1 96.81 296 ASP B CA 1
ATOM 4696 C C . ASP B 1 296 ? -19.922 5.852 -9.703 1 96.81 296 ASP B C 1
ATOM 4698 O O . ASP B 1 296 ? -21.047 5.469 -9.422 1 96.81 296 ASP B O 1
ATOM 4702 N N . MET B 1 297 ? -18.984 5.117 -10.133 1 96.25 297 MET B N 1
ATOM 4703 C CA . MET B 1 297 ? -19.219 3.684 -10.273 1 96.25 297 MET B CA 1
ATOM 4704 C C . MET B 1 297 ? -19.531 3.049 -8.922 1 96.25 297 MET B C 1
ATOM 4706 O O . MET B 1 297 ? -20.453 2.248 -8.805 1 96.25 297 MET B O 1
ATOM 4710 N N . ASN B 1 298 ? -18.781 3.4 -7.91 1 97.12 298 ASN B N 1
ATOM 4711 C CA . ASN B 1 298 ? -18.953 2.797 -6.59 1 97.12 298 ASN B CA 1
ATOM 4712 C C . ASN B 1 298 ? -20.234 3.281 -5.914 1 97.12 298 ASN B C 1
ATOM 4714 O O . ASN B 1 298 ? -20.859 2.529 -5.172 1 97.12 298 ASN B O 1
ATOM 4718 N N . LYS B 1 299 ? -20.594 4.52 -6.164 1 96.69 299 LYS B N 1
ATOM 4719 C CA . LYS B 1 299 ? -21.859 5.016 -5.656 1 96.69 299 LYS B CA 1
ATOM 4720 C C . LYS B 1 299 ? -23.031 4.258 -6.277 1 96.69 299 LYS B C 1
ATOM 4722 O O . LYS B 1 299 ? -24 3.93 -5.59 1 96.69 299 LYS B O 1
ATOM 4727 N N . SER B 1 300 ? -22.922 4.055 -7.586 1 96.5 300 SER B N 1
ATOM 4728 C CA . SER B 1 300 ? -23.953 3.303 -8.289 1 96.5 300 SER B CA 1
ATOM 4729 C C . SER B 1 300 ? -24.062 1.877 -7.758 1 96.5 300 SER B C 1
ATOM 4731 O O . SER B 1 300 ? -25.172 1.374 -7.527 1 96.5 300 SER B O 1
ATOM 4733 N N . THR B 1 301 ? -22.938 1.241 -7.57 1 95.19 301 THR B N 1
ATOM 4734 C CA . THR B 1 301 ? -22.922 -0.117 -7.039 1 95.19 301 THR B CA 1
ATOM 4735 C C . THR B 1 301 ? -23.516 -0.16 -5.637 1 95.19 301 THR B C 1
ATOM 4737 O O . THR B 1 301 ? -24.281 -1.071 -5.309 1 95.19 301 THR B O 1
ATOM 4740 N N . ARG B 1 302 ? -23.109 0.779 -4.848 1 96.5 302 ARG B N 1
ATOM 4741 C CA . ARG B 1 302 ? -23.656 0.887 -3.494 1 96.5 302 ARG B CA 1
ATOM 4742 C C . ARG B 1 302 ? -25.172 1.021 -3.521 1 96.5 302 ARG B C 1
ATOM 4744 O O . ARG B 1 302 ? -25.875 0.35 -2.762 1 96.5 302 ARG B O 1
ATOM 4751 N N . ALA B 1 303 ? -25.656 1.882 -4.383 1 96 303 ALA B N 1
ATOM 4752 C CA . ALA B 1 303 ? -27.094 2.117 -4.488 1 96 303 ALA B CA 1
ATOM 4753 C C . ALA B 1 303 ? -27.828 0.844 -4.895 1 96 303 ALA B C 1
ATOM 4755 O O . ALA B 1 303 ? -28.906 0.537 -4.355 1 96 303 ALA B O 1
ATOM 4756 N N . ARG B 1 304 ? -27.281 0.161 -5.844 1 93.19 304 ARG B N 1
ATOM 4757 C CA . ARG B 1 304 ? -27.875 -1.088 -6.297 1 93.19 304 ARG B CA 1
ATOM 4758 C C . ARG B 1 304 ? -27.922 -2.115 -5.172 1 93.19 304 ARG B C 1
ATOM 4760 O O . ARG B 1 304 ? -28.922 -2.824 -5.012 1 93.19 304 ARG B O 1
ATOM 4767 N N . TYR B 1 305 ? -26.875 -2.205 -4.438 1 92.75 305 TYR B N 1
ATOM 4768 C CA . TYR B 1 305 ? -26.812 -3.148 -3.326 1 92.75 305 TYR B CA 1
ATOM 4769 C C . TYR B 1 305 ? -27.844 -2.807 -2.262 1 92.75 305 TYR B C 1
ATOM 4771 O O . TYR B 1 305 ? -28.562 -3.686 -1.782 1 92.75 305 TYR B O 1
ATOM 4779 N N . LEU B 1 306 ? -27.844 -1.568 -1.894 1 93.94 306 LEU B N 1
ATOM 4780 C CA . LEU B 1 306 ? -28.734 -1.137 -0.83 1 93.94 306 LEU B CA 1
ATOM 4781 C C . LEU B 1 306 ? -30.203 -1.309 -1.247 1 93.94 306 LEU B C 1
ATOM 4783 O O . LEU B 1 306 ? -31.047 -1.611 -0.415 1 93.94 306 LEU B O 1
ATOM 4787 N N . LYS B 1 307 ? -30.484 -1.13 -2.504 1 93.44 307 LYS B N 1
ATOM 4788 C CA . LYS B 1 307 ? -31.828 -1.355 -3.021 1 93.44 307 LYS B CA 1
ATOM 4789 C C . LYS B 1 307 ? -32.219 -2.832 -2.943 1 93.44 307 LYS B C 1
ATOM 4791 O O . LYS B 1 307 ? -33.344 -3.168 -2.621 1 93.44 307 LYS B O 1
ATOM 4796 N N . LYS B 1 308 ? -31.328 -3.637 -3.178 1 90.06 308 LYS B N 1
ATOM 4797 C CA . LYS B 1 308 ? -31.562 -5.078 -3.162 1 90.06 308 LYS B CA 1
ATOM 4798 C C . LYS B 1 308 ? -31.844 -5.574 -1.747 1 90.06 308 LYS B C 1
ATOM 4800 O O . LYS B 1 308 ? -32.688 -6.438 -1.544 1 90.06 308 LYS B O 1
ATOM 4805 N N . ILE B 1 309 ? -31.125 -5.062 -0.759 1 87.62 309 ILE B N 1
ATOM 4806 C CA . ILE B 1 309 ? -31.281 -5.547 0.607 1 87.62 309 ILE B CA 1
ATOM 4807 C C . ILE B 1 309 ? -32.594 -4.996 1.199 1 87.62 309 ILE B C 1
ATOM 4809 O O . ILE B 1 309 ? -33.188 -5.613 2.082 1 87.62 309 ILE B O 1
ATOM 4813 N N . LYS B 1 310 ? -33.062 -3.781 0.775 1 83.88 310 LYS B N 1
ATOM 4814 C CA . LYS B 1 310 ? -34.344 -3.248 1.215 1 83.88 310 LYS B CA 1
ATOM 4815 C C . LYS B 1 310 ? -35.5 -4.086 0.676 1 83.88 310 LYS B C 1
ATOM 4817 O O . LYS B 1 310 ? -36.562 -4.203 1.32 1 83.88 310 LYS B O 1
ATOM 4822 N N . LYS B 1 311 ? -35.281 -4.688 -0.432 1 81.12 311 LYS B N 1
ATOM 4823 C CA . LYS B 1 311 ? -36.312 -5.492 -1.045 1 81.12 311 LYS B CA 1
ATOM 4824 C C . LYS B 1 311 ? -36.406 -6.875 -0.407 1 81.12 311 LYS B C 1
ATOM 4826 O O . LYS B 1 311 ? -37.469 -7.512 -0.41 1 81.12 311 LYS B O 1
ATOM 4831 N N . ASN B 1 312 ? -35.344 -7.379 0.147 1 66.62 312 ASN B N 1
ATOM 4832 C CA . ASN B 1 312 ? -35.344 -8.688 0.798 1 66.62 312 ASN B CA 1
ATOM 4833 C C . ASN B 1 312 ? -35.75 -8.57 2.264 1 66.62 312 ASN B C 1
ATOM 4835 O O . ASN B 1 312 ? -36.312 -9.523 2.834 1 66.62 312 ASN B O 1
#